Protein AF-0000000086145006 (afdb_homodimer)

Radius of gyration: 47.66 Å; Cα contacts (8 Å, |Δi|>4): 672; chains: 2; bounding box: 111×157×127 Å

Nearest PDB structures (foldseek):
  7kra-assembly1_E  TM=3.317E-01  e=8.487E+00  Saccharomyces cerevisiae
  6nu3-assembly1_AL  TM=3.508E-01  e=9.138E+00  Homo sapiens

Sequence (524 aa):
MASNEYDEEKPFLTTVENETSPAIRTIQKKSSWTRVHSVPFVLHAAFLAINVGLLVFNLSANHIDPTKEVSKQPNKIEEIYSPARDFIEHEIRIPSVAPKGPFVGLPRHELDEAWSDLLKPSMLDMPRGEMKKMNKSSVAVKGTGGYVGYYAVFHQLHCLKRLYQWTYKESYPDVIADGRLTAEHYDHCIEVIRSALMCQPDLTVNTLHFDSQARSGLKGFSHHERKCIKWEPFKEWVDQIAIPEPVQDYVLREEEEGSFGPMASNEYDEEKPFLTTVENETSPAIRTIQKKSSWTRVHSVPFVLHAAFLAINVGLLVFNLSANHIDPTKEVSKQPNKIEEIYSPARDFIEHEIRIPSVAPKGPFVGLPRHELDEAWSDLLKPSMLDMPRGEMKKMNKSSVAVKGTGGYVGYYAVFHQLHCLKRLYQWTYKESYPDVIADGRLTAEHYDHCIEVIRSALMCQPDLTVNTLHFDSQARSGLKGFSHHERKCIKWEPFKEWVDQIAIPEPVQDYVLREEEEGSFGP

Organism: NCBI:txid717836

InterPro domains:
  IPR021765 Mycotoxin biosynthesis protein UstYa-like [PF11807] (29-239)
  IPR021765 Mycotoxin biosynthesis protein UstYa-like [PTHR33365] (16-242)

Solvent-accessible surface area (backbone atoms only — not comparable to full-atom values): 30468 Å² total; per-residue (Å²): 130,87,78,82,89,85,87,88,83,90,90,90,81,88,74,89,76,76,84,71,79,78,81,79,73,78,76,76,75,74,77,72,60,68,62,64,62,40,50,61,49,50,52,48,50,50,51,49,49,50,49,50,49,51,46,48,49,48,47,59,69,52,51,67,60,77,78,58,58,75,62,73,62,58,73,78,71,76,82,74,85,40,82,59,68,80,64,50,45,63,42,80,44,59,69,77,46,58,60,67,59,58,83,46,76,76,92,44,69,66,33,54,49,45,51,49,61,74,48,50,47,52,34,25,58,34,49,49,68,59,31,52,73,64,71,39,56,12,33,17,33,59,94,70,71,18,20,38,28,25,42,43,35,44,53,41,51,48,27,52,52,47,52,53,43,61,69,46,38,86,80,37,58,67,48,42,74,70,62,72,60,40,72,62,53,48,25,22,28,54,31,40,46,53,47,50,46,54,29,63,51,48,62,48,71,26,28,34,38,83,29,86,86,34,92,78,36,53,37,80,42,69,81,47,73,40,76,20,45,44,51,65,66,40,50,54,56,46,51,72,38,35,44,64,84,62,56,72,80,48,38,47,49,86,88,42,87,73,17,62,34,105,139,82,88,82,88,85,73,87,69,80,87,87,77,87,70,84,68,80,77,76,78,76,78,79,74,77,75,76,74,74,77,70,56,67,59,66,63,40,48,61,50,50,51,49,50,49,51,49,48,50,50,51,48,52,46,49,48,48,46,59,70,52,52,66,59,77,77,58,60,76,61,72,62,57,74,78,71,76,80,74,86,40,82,59,69,80,62,49,44,64,40,78,44,60,72,77,46,57,61,67,60,57,82,46,76,76,91,45,70,68,34,54,49,46,52,48,60,74,46,50,45,52,34,26,58,34,50,48,68,58,32,52,74,63,69,40,53,12,34,16,33,60,94,71,70,17,20,36,26,24,42,43,35,44,53,43,50,49,28,52,52,48,51,55,45,59,69,46,37,86,80,37,57,68,47,42,74,69,62,73,62,41,72,61,51,47,25,21,28,54,31,40,45,52,47,49,45,54,30,62,52,46,64,49,72,26,28,33,36,84,29,86,87,35,94,78,37,52,38,80,42,70,80,46,73,41,77,20,46,43,52,65,65,43,50,54,54,47,51,73,38,36,44,65,83,63,57,72,80,49,36,46,50,86,88,42,87,72,17,64,36,104

Structure (mmCIF, N/CA/C/O backbone):
data_AF-0000000086145006-model_v1
#
loop_
_entity.id
_entity.type
_entity.pdbx_description
1 polymer 'Uncharacterized protein'
#
loop_
_atom_site.group_PDB
_atom_site.id
_atom_site.type_symbol
_atom_site.label_atom_id
_atom_site.label_alt_id
_atom_site.label_comp_id
_atom_site.label_asym_id
_atom_site.label_entity_id
_atom_site.label_seq_id
_atom_site.pdbx_PDB_ins_code
_atom_site.Cartn_x
_atom_site.Cartn_y
_atom_site.Cartn_z
_atom_site.occupancy
_atom_site.B_iso_or_equiv
_atom_site.auth_seq_id
_atom_site.auth_comp_id
_atom_site.auth_asym_id
_atom_site.auth_atom_id
_atom_site.pdbx_PDB_model_num
ATOM 1 N N . MET A 1 1 ? 64.5 84.812 103 1 18.83 1 MET A N 1
ATOM 2 C CA . MET A 1 1 ? 63.875 85.875 103.75 1 18.83 1 MET A CA 1
ATOM 3 C C . MET A 1 1 ? 62.75 86.5 102.938 1 18.83 1 MET A C 1
ATOM 5 O O . MET A 1 1 ? 61.875 87.188 103.5 1 18.83 1 MET A O 1
ATOM 9 N N . ALA A 1 2 ? 63.094 86.938 101.75 1 18.11 2 ALA A N 1
ATOM 10 C CA . ALA A 1 2 ? 62.469 88.188 101.438 1 18.11 2 ALA A CA 1
ATOM 11 C C . ALA A 1 2 ? 60.969 88.125 101.438 1 18.11 2 ALA A C 1
ATOM 13 O O . ALA A 1 2 ? 60.375 87.062 101.188 1 18.11 2 ALA A O 1
ATOM 14 N N . SER A 1 3 ? 60.562 89.25 101.312 1 17.36 3 SER A N 1
ATOM 15 C CA . SER A 1 3 ? 59.562 90.125 101.875 1 17.36 3 SER A CA 1
ATOM 16 C C . SER A 1 3 ? 58.219 89.938 101.188 1 17.36 3 SER A C 1
ATOM 18 O O . SER A 1 3 ? 57.219 89.688 101.812 1 17.36 3 SER A O 1
ATOM 20 N N . ASN A 1 4 ? 57.969 90.938 100.312 1 16.23 4 ASN A N 1
ATOM 21 C CA . ASN A 1 4 ? 57.031 92 100.562 1 16.23 4 ASN A CA 1
ATOM 22 C C . ASN A 1 4 ? 55.625 91.625 100.062 1 16.23 4 ASN A C 1
ATOM 24 O O . ASN A 1 4 ? 55.438 90.688 99.312 1 16.23 4 ASN A O 1
ATOM 28 N N . GLU A 1 5 ? 55.062 92.562 99.188 1 17.34 5 GLU A N 1
ATOM 29 C CA . GLU A 1 5 ? 54 93.562 99.438 1 17.34 5 GLU A CA 1
ATOM 30 C C . GLU A 1 5 ? 52.625 93 99 1 17.34 5 GLU A C 1
ATOM 32 O O . GLU A 1 5 ? 52.562 92.125 98.125 1 17.34 5 GLU A O 1
ATOM 37 N N . TYR A 1 6 ? 51.625 93.938 98.812 1 19.09 6 TYR A N 1
ATOM 38 C CA . TYR A 1 6 ? 50.375 94.312 99.438 1 19.09 6 TYR A CA 1
ATOM 39 C C . TYR A 1 6 ? 49.188 93.938 98.562 1 19.09 6 TYR A C 1
ATOM 41 O O . TYR A 1 6 ? 48.281 93.188 98.938 1 19.09 6 TYR A O 1
ATOM 49 N N . ASP A 1 7 ? 48.562 95.062 97.875 1 18.38 7 ASP A N 1
ATOM 50 C CA . ASP A 1 7 ? 47.312 95.688 98.25 1 18.38 7 ASP A CA 1
ATOM 51 C C . ASP A 1 7 ? 46.156 95.125 97.438 1 18.38 7 ASP A C 1
ATOM 53 O O . ASP A 1 7 ? 46.375 94.5 96.375 1 18.38 7 ASP A O 1
ATOM 57 N N . GLU A 1 8 ? 45.188 96.062 96.938 1 18.83 8 GLU A N 1
ATOM 58 C CA . GLU A 1 8 ? 43.844 96.438 97.312 1 18.83 8 GLU A CA 1
ATOM 59 C C . GLU A 1 8 ? 42.844 95.938 96.25 1 18.83 8 GLU A C 1
ATOM 61 O O . GLU A 1 8 ? 43.25 95.5 95.125 1 18.83 8 GLU A O 1
ATOM 66 N N . GLU A 1 9 ? 42 96.938 95.562 1 18.09 9 GLU A N 1
ATOM 67 C CA . GLU A 1 9 ? 40.594 97.188 95.812 1 18.09 9 GLU A CA 1
ATOM 68 C C . GLU A 1 9 ? 39.781 96.625 94.625 1 18.09 9 GLU A C 1
ATOM 70 O O . GLU A 1 9 ? 38.812 95.875 94.812 1 18.09 9 GLU A O 1
ATOM 75 N N . LYS A 1 10 ? 39.375 97.625 93.562 1 19.19 10 LYS A N 1
ATOM 76 C CA . LYS A 1 10 ? 38 98.188 93.438 1 19.19 10 LYS A CA 1
ATOM 77 C C . LYS A 1 10 ? 37.156 97.312 92.5 1 19.19 10 LYS A C 1
ATOM 79 O O . LYS A 1 10 ? 37.688 96.562 91.688 1 19.19 10 LYS A O 1
ATOM 84 N N . PRO A 1 11 ? 36 98 91.812 1 21.62 11 PRO A N 1
ATOM 85 C CA . PRO A 1 11 ? 34.531 97.875 91.875 1 21.62 11 PRO A CA 1
ATOM 86 C C . PRO A 1 11 ? 33.969 97.188 90.625 1 21.62 11 PRO A C 1
ATOM 88 O O . PRO A 1 11 ? 33.562 96 90.75 1 21.62 11 PRO A O 1
ATOM 91 N N . PHE A 1 12 ? 33.219 98 89.688 1 20.47 12 PHE A N 1
ATOM 92 C CA . PHE A 1 12 ? 31.781 98.125 89.375 1 20.47 12 PHE A CA 1
ATOM 93 C C . PHE A 1 12 ? 31.422 97.438 88.062 1 20.47 12 PHE A C 1
ATOM 95 O O . PHE A 1 12 ? 32.312 97.125 87.25 1 20.47 12 PHE A O 1
ATOM 102 N N . LEU A 1 13 ? 30.422 98.062 87.188 1 21.31 13 LEU A N 1
ATOM 103 C CA . LEU A 1 13 ? 29.062 97.812 86.75 1 21.31 13 LEU A CA 1
ATOM 104 C C . LEU A 1 13 ? 29.016 97.438 85.312 1 21.31 13 LEU A C 1
ATOM 106 O O . LEU A 1 13 ? 28.266 96.5 84.938 1 21.31 13 LEU A O 1
ATOM 110 N N . THR A 1 14 ? 29.734 98.125 84.312 1 21.14 14 THR A N 1
ATOM 111 C CA . THR A 1 14 ? 28.969 98.688 83.25 1 21.14 14 THR A CA 1
ATOM 112 C C . THR A 1 14 ? 28.484 97.625 82.25 1 21.14 14 THR A C 1
ATOM 114 O O . THR A 1 14 ? 29.234 96.688 81.938 1 21.14 14 THR A O 1
ATOM 117 N N . THR A 1 15 ? 27.141 97.688 81.688 1 23.69 15 THR A N 1
ATOM 118 C CA . THR A 1 15 ? 25.922 97.125 81.188 1 23.69 15 THR A CA 1
ATOM 119 C C . THR A 1 15 ? 26.078 96.812 79.688 1 23.69 15 THR A C 1
ATOM 121 O O . THR A 1 15 ? 25.125 96.375 79.062 1 23.69 15 THR A O 1
ATOM 124 N N . VAL A 1 16 ? 27.203 96.75 79 1 23.53 16 VAL A N 1
ATOM 125 C CA . VAL A 1 16 ? 27.125 97.062 77.562 1 23.53 16 VAL A CA 1
ATOM 126 C C . VAL A 1 16 ? 26.328 95.938 76.875 1 23.53 16 VAL A C 1
ATOM 128 O O . VAL A 1 16 ? 26.75 94.75 76.875 1 23.53 16 VAL A O 1
ATOM 131 N N . GLU A 1 17 ? 24.953 96.125 76.812 1 24.12 17 GLU A N 1
ATOM 132 C CA . GLU A 1 17 ? 23.875 95.312 76.312 1 24.12 17 GLU A CA 1
ATOM 133 C C . GLU A 1 17 ? 24.141 94.938 74.875 1 24.12 17 GLU A C 1
ATOM 135 O O . GLU A 1 17 ? 24.734 95.688 74.125 1 24.12 17 GLU A O 1
ATOM 140 N N . ASN A 1 18 ? 23.953 93.562 74.438 1 24.98 18 ASN A N 1
ATOM 141 C CA . ASN A 1 18 ? 24.203 92.5 73.438 1 24.98 18 ASN A CA 1
ATOM 142 C C . ASN A 1 18 ? 23.312 92.688 72.25 1 24.98 18 ASN A C 1
ATOM 144 O O . ASN A 1 18 ? 23.156 91.75 71.438 1 24.98 18 ASN A O 1
ATOM 148 N N . GLU A 1 19 ? 22.859 94 71.875 1 25.94 19 GLU A N 1
ATOM 149 C CA . GLU A 1 19 ? 21.672 93.938 71.062 1 25.94 19 GLU A CA 1
ATOM 150 C C . GLU A 1 19 ? 21.953 93.312 69.688 1 25.94 19 GLU A C 1
ATOM 152 O O . GLU A 1 19 ? 22.531 93.938 68.812 1 25.94 19 GLU A O 1
ATOM 157 N N . THR A 1 20 ? 22.578 92.125 69.562 1 27.31 20 THR A N 1
ATOM 158 C CA . THR A 1 20 ? 22.984 91.625 68.25 1 27.31 20 THR A CA 1
ATOM 159 C C . THR A 1 20 ? 21.766 91.375 67.375 1 27.31 20 THR A C 1
ATOM 161 O O . THR A 1 20 ? 20.844 90.625 67.75 1 27.31 20 THR A O 1
ATOM 164 N N . SER A 1 21 ? 21.328 92.312 66.562 1 29.02 21 SER A N 1
ATOM 165 C CA . SER A 1 21 ? 20.188 92.438 65.625 1 29.02 21 SER A CA 1
ATOM 166 C C . SER A 1 21 ? 20.156 91.188 64.688 1 29.02 21 SER A C 1
ATOM 168 O O . SER A 1 21 ? 21.156 90.875 64.062 1 29.02 21 SER A O 1
ATOM 170 N N . PRO A 1 22 ? 19.25 90.188 64.938 1 31.58 22 PRO A N 1
ATOM 171 C CA . PRO A 1 22 ? 19.094 88.875 64.25 1 31.58 22 PRO A CA 1
ATOM 172 C C . PRO A 1 22 ? 18.703 89.062 62.75 1 31.58 22 PRO A C 1
ATOM 174 O O . PRO A 1 22 ? 17.766 89.75 62.438 1 31.58 22 PRO A O 1
ATOM 177 N N . ALA A 1 23 ? 19.672 89.188 61.844 1 31.17 23 ALA A N 1
ATOM 178 C CA . ALA A 1 23 ? 19.422 89.375 60.406 1 31.17 23 ALA A CA 1
ATOM 179 C C . ALA A 1 23 ? 18.484 88.25 59.906 1 31.17 23 ALA A C 1
ATOM 181 O O . ALA A 1 23 ? 18.719 87.062 60.125 1 31.17 23 ALA A O 1
ATOM 182 N N . ILE A 1 24 ? 17.172 88.562 59.781 1 30.19 24 ILE A N 1
ATOM 183 C CA . ILE A 1 24 ? 16.031 87.75 59.281 1 30.19 24 ILE A CA 1
ATOM 184 C C . ILE A 1 24 ? 16.328 87.312 57.875 1 30.19 24 ILE A C 1
ATOM 186 O O . ILE A 1 24 ? 16.453 88.125 56.938 1 30.19 24 ILE A O 1
ATOM 190 N N . ARG A 1 25 ? 17.328 86.438 57.594 1 28.55 25 ARG A N 1
ATOM 191 C CA . ARG A 1 25 ? 17.578 85.938 56.25 1 28.55 25 ARG A CA 1
ATOM 192 C C . ARG A 1 25 ? 16.328 85.312 55.656 1 28.55 25 ARG A C 1
ATOM 194 O O . ARG A 1 25 ? 15.68 84.5 56.281 1 28.55 25 ARG A O 1
ATOM 201 N N . THR A 1 26 ? 15.555 86.062 54.906 1 29.48 26 THR A N 1
ATOM 202 C CA . THR A 1 26 ? 14.359 85.688 54.156 1 29.48 26 THR A CA 1
ATOM 203 C C . THR A 1 26 ? 14.625 84.438 53.312 1 29.48 26 THR A C 1
ATOM 205 O O . THR A 1 26 ? 15.57 84.438 52.5 1 29.48 26 THR A O 1
ATOM 208 N N . ILE A 1 27 ? 14.469 83.25 53.844 1 31.58 27 ILE A N 1
ATOM 209 C CA . ILE A 1 27 ? 14.547 81.938 53.188 1 31.58 27 ILE A CA 1
ATOM 210 C C . ILE A 1 27 ? 13.547 81.875 52.031 1 31.58 27 ILE A C 1
ATOM 212 O O . ILE A 1 27 ? 12.336 82 52.25 1 31.58 27 ILE A O 1
ATOM 216 N N . GLN A 1 28 ? 13.867 82.5 50.875 1 32.53 28 GLN A N 1
ATOM 217 C CA . GLN A 1 28 ? 13.008 82.375 49.688 1 32.53 28 GLN A CA 1
ATOM 218 C C . GLN A 1 28 ? 12.758 80.938 49.375 1 32.53 28 GLN A C 1
ATOM 220 O O . GLN A 1 28 ? 13.703 80.125 49.281 1 32.53 28 GLN A O 1
ATOM 225 N N . LYS A 1 29 ? 11.641 80.375 49.812 1 35.72 29 LYS A N 1
ATOM 226 C CA . LYS A 1 29 ? 11.086 79.062 49.531 1 35.72 29 LYS A CA 1
ATOM 227 C C . LYS A 1 29 ? 10.992 78.812 48.031 1 35.72 29 LYS A C 1
ATOM 229 O O . LYS A 1 29 ? 10.273 79.5 47.312 1 35.72 29 LYS A O 1
ATOM 234 N N . LYS A 1 30 ? 12.094 78.438 47.438 1 40.53 30 LYS A N 1
ATOM 235 C CA . LYS A 1 30 ? 11.984 78 46.062 1 40.53 30 LYS A CA 1
ATOM 236 C C . LYS A 1 30 ? 10.93 76.875 45.938 1 40.53 30 LYS A C 1
ATOM 238 O O . LYS A 1 30 ? 10.938 75.938 46.719 1 40.53 30 LYS A O 1
ATOM 243 N N . SER A 1 31 ? 9.703 77.25 45.469 1 37.09 31 SER A N 1
ATOM 244 C CA . SER A 1 31 ? 8.547 76.375 45.156 1 37.09 31 SER A CA 1
ATOM 245 C C . SER A 1 31 ? 8.945 75.125 44.375 1 37.09 31 SER A C 1
ATOM 247 O O . SER A 1 31 ? 9.664 75.25 43.375 1 37.09 31 SER A O 1
ATOM 249 N N . SER A 1 32 ? 9.188 74.062 45.062 1 39.59 32 SER A N 1
ATOM 250 C CA . SER A 1 32 ? 9.477 72.688 44.625 1 39.59 32 SER A CA 1
ATOM 251 C C . SER A 1 32 ? 8.445 72.188 43.594 1 39.59 32 SER A C 1
ATOM 253 O O . SER A 1 32 ? 7.57 71.438 43.938 1 39.59 32 SER A O 1
ATOM 255 N N . TRP A 1 33 ? 7.82 73.125 42.875 1 41.03 33 TRP A N 1
ATOM 256 C CA . TRP A 1 33 ? 6.809 72.688 41.938 1 41.03 33 TRP A CA 1
ATOM 257 C C . TRP A 1 33 ? 7.395 71.688 40.969 1 41.03 33 TRP A C 1
ATOM 259 O O . TRP A 1 33 ? 6.668 70.812 40.406 1 41.03 33 TRP A O 1
ATOM 269 N N . THR A 1 34 ? 8.695 71.75 40.75 1 46.62 34 THR A N 1
ATOM 270 C CA . THR A 1 34 ? 9.195 70.938 39.656 1 46.62 34 THR A CA 1
ATOM 271 C C . THR A 1 34 ? 9.07 69.438 39.969 1 46.62 34 THR A C 1
ATOM 273 O O . THR A 1 34 ? 9.188 68.625 39.062 1 46.62 34 THR A O 1
ATOM 276 N N . ARG A 1 35 ? 9.016 69.125 41.281 1 48.56 35 ARG A N 1
ATOM 277 C CA . ARG A 1 35 ? 9.117 67.688 41.594 1 48.56 35 ARG A CA 1
ATOM 278 C C . ARG A 1 35 ? 7.832 67 41.219 1 48.56 35 ARG A C 1
ATOM 280 O O . ARG A 1 35 ? 7.867 65.812 40.844 1 48.56 35 ARG A O 1
ATOM 287 N N . VAL A 1 36 ? 6.719 67.688 41.469 1 52 36 VAL A N 1
ATOM 288 C CA . VAL A 1 36 ? 5.473 66.875 41.375 1 52 36 VAL A CA 1
ATOM 289 C C . VAL A 1 36 ? 5.133 66.688 39.906 1 52 36 VAL A C 1
ATOM 291 O O . VAL A 1 36 ? 4.551 65.625 39.562 1 52 36 VAL A O 1
ATOM 294 N N . HIS A 1 37 ? 5.582 67.688 39.094 1 55.88 37 HIS A N 1
ATOM 295 C CA . HIS A 1 37 ? 5.188 67.5 37.719 1 55.88 37 HIS A CA 1
ATOM 296 C C . HIS A 1 37 ? 6.098 66.5 37 1 55.88 37 HIS A C 1
ATOM 298 O O . HIS A 1 37 ? 5.828 66.062 35.875 1 55.88 37 HIS A O 1
ATOM 304 N N . SER A 1 38 ? 7.156 66.125 37.75 1 61.78 38 SER A N 1
ATOM 305 C CA . SER A 1 38 ? 8.117 65.25 37.094 1 61.78 38 SER A CA 1
ATOM 306 C C . SER A 1 38 ? 7.672 63.812 37.188 1 61.78 38 SER A C 1
ATOM 308 O O . SER A 1 38 ? 8.008 63 36.312 1 61.78 38 SER A O 1
ATOM 310 N N . VAL A 1 39 ? 6.812 63.594 38.188 1 65.25 39 VAL A N 1
ATOM 311 C CA . VAL A 1 39 ? 6.43 62.188 38.406 1 65.25 39 VAL A CA 1
ATOM 312 C C . VAL A 1 39 ? 5.527 61.719 37.25 1 65.25 39 VAL A C 1
ATOM 314 O O . VAL A 1 39 ? 5.746 60.656 36.688 1 65.25 39 VAL A O 1
ATOM 317 N N . PRO A 1 40 ? 4.574 62.594 36.938 1 70.94 40 PRO A N 1
ATOM 318 C CA . PRO A 1 40 ? 3.771 62.125 35.812 1 70.94 40 PRO A CA 1
ATOM 319 C C . PRO A 1 40 ? 4.574 62.062 34.531 1 70.94 40 PRO A C 1
ATOM 321 O O . PRO A 1 40 ? 4.32 61.156 33.688 1 70.94 40 PRO A O 1
ATOM 324 N N . PHE A 1 41 ? 5.57 62.875 34.438 1 69.94 41 PHE A N 1
ATOM 325 C CA . PHE A 1 41 ? 6.414 62.844 33.25 1 69.94 41 PHE A CA 1
ATOM 326 C C . PHE A 1 41 ? 7.309 61.625 33.25 1 69.94 41 PHE A C 1
ATOM 328 O O . PHE A 1 41 ? 7.512 61 32.188 1 69.94 41 PHE A O 1
ATOM 335 N N . VAL A 1 42 ? 7.785 61.312 34.406 1 72.69 42 VAL A N 1
ATOM 336 C CA . VAL A 1 42 ? 8.633 60.125 34.5 1 72.69 42 VAL A CA 1
ATOM 337 C C . VAL A 1 42 ? 7.797 58.875 34.281 1 72.69 42 VAL A C 1
ATOM 339 O O . VAL A 1 42 ? 8.242 57.938 33.594 1 72.69 42 VAL A O 1
ATOM 342 N N . LEU A 1 43 ? 6.594 58.906 34.75 1 72.56 43 LEU A N 1
ATOM 343 C CA . LEU A 1 43 ? 5.707 57.75 34.562 1 72.56 43 LEU A CA 1
ATOM 344 C C . LEU A 1 43 ? 5.301 57.625 33.094 1 72.56 43 LEU A C 1
ATOM 346 O O . LEU A 1 43 ? 5.258 56.5 32.562 1 72.56 43 LEU A O 1
ATOM 350 N N . HIS A 1 44 ? 5.125 58.719 32.375 1 72.38 44 HIS A N 1
ATOM 351 C CA . HIS A 1 44 ? 4.816 58.719 30.969 1 72.38 44 HIS A CA 1
ATOM 352 C C . HIS A 1 44 ? 6.012 58.25 30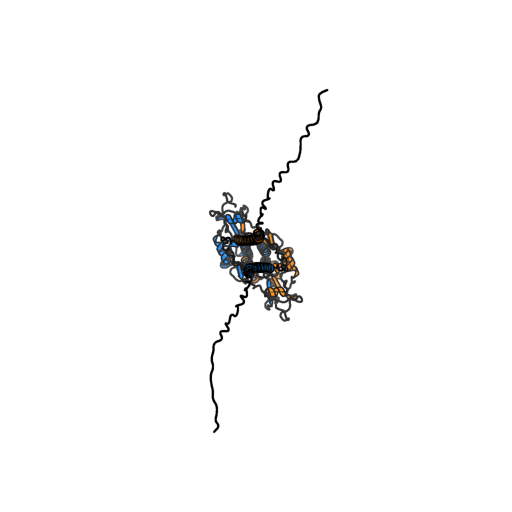.141 1 72.38 44 HIS A C 1
ATOM 354 O O . HIS A 1 44 ? 5.852 57.469 29.188 1 72.38 44 HIS A O 1
ATOM 360 N N . ALA A 1 45 ? 7.125 58.719 30.578 1 73.62 45 ALA A N 1
ATOM 361 C CA . ALA A 1 45 ? 8.344 58.312 29.891 1 73.62 45 ALA A CA 1
ATOM 362 C C . ALA A 1 45 ? 8.594 56.812 30.094 1 73.62 45 ALA A C 1
ATOM 364 O O . ALA A 1 45 ? 8.984 56.125 29.156 1 73.62 45 ALA A O 1
ATOM 365 N N . ALA A 1 46 ? 8.289 56.375 31.266 1 76.56 46 ALA A N 1
ATOM 366 C CA . ALA A 1 46 ? 8.422 54.938 31.547 1 76.56 46 ALA A CA 1
ATOM 367 C C . ALA A 1 46 ? 7.414 54.125 30.75 1 76.56 46 ALA A C 1
ATOM 369 O O . ALA A 1 46 ? 7.75 53.094 30.203 1 76.56 46 ALA A O 1
ATOM 370 N N . PHE A 1 47 ? 6.223 54.656 30.656 1 73.31 47 PHE A N 1
ATOM 371 C CA . PHE A 1 47 ? 5.18 53.969 29.906 1 73.31 47 PHE A CA 1
ATOM 372 C C . PHE A 1 47 ? 5.512 53.969 28.406 1 73.31 47 PHE A C 1
ATOM 374 O O . PHE A 1 47 ? 5.285 52.969 27.734 1 73.31 47 PHE A O 1
ATOM 381 N N . LEU A 1 48 ? 6.094 55.031 27.922 1 74.56 48 LEU A N 1
ATOM 382 C CA . LEU A 1 48 ? 6.531 55.125 26.531 1 74.56 48 LEU A CA 1
ATOM 383 C C . LEU A 1 48 ? 7.684 54.156 26.266 1 74.56 48 LEU A C 1
ATOM 385 O O . LEU A 1 48 ? 7.711 53.469 25.25 1 74.56 48 LEU A O 1
ATOM 389 N N . ALA A 1 49 ? 8.539 54.125 27.172 1 75.69 49 ALA A N 1
ATOM 390 C CA . ALA A 1 49 ? 9.672 53.188 27.047 1 75.69 49 ALA A CA 1
ATOM 391 C C . ALA A 1 49 ? 9.203 51.75 27.047 1 75.69 49 ALA A C 1
ATOM 393 O O . ALA A 1 49 ? 9.688 50.938 26.25 1 75.69 49 ALA A O 1
ATOM 394 N N . ILE A 1 50 ? 8.289 51.406 27.859 1 75.44 50 ILE A N 1
ATOM 395 C CA . ILE A 1 50 ? 7.73 50.062 27.906 1 75.44 50 ILE A CA 1
ATOM 396 C C . ILE A 1 50 ? 6.988 49.75 26.609 1 75.44 50 ILE A C 1
ATOM 398 O O . ILE A 1 50 ? 7.125 48.656 26.047 1 75.44 50 ILE A O 1
ATOM 402 N N . ASN A 1 51 ? 6.273 50.688 26.094 1 72.5 51 ASN A N 1
ATOM 403 C CA . ASN A 1 51 ? 5.57 50.531 24.828 1 72.5 51 ASN A CA 1
ATOM 404 C C . ASN A 1 51 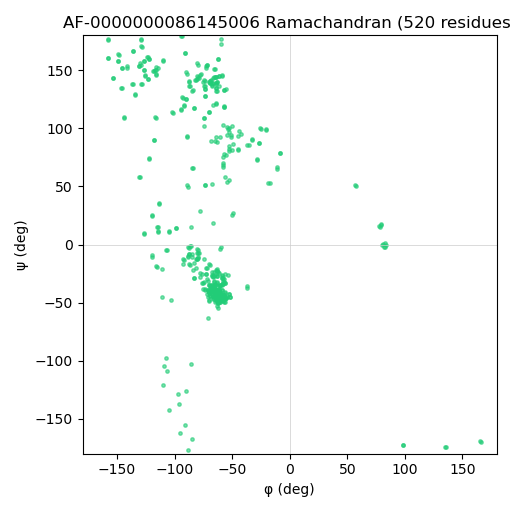? 6.539 50.344 23.672 1 72.5 51 ASN A C 1
ATOM 406 O O . ASN A 1 51 ? 6.316 49.5 22.797 1 72.5 51 ASN A O 1
ATOM 410 N N . VAL A 1 52 ? 7.492 51.156 23.641 1 74.31 52 VAL A N 1
ATOM 411 C CA . VAL A 1 52 ? 8.516 51.031 22.609 1 74.31 52 VAL A CA 1
ATOM 412 C C . VAL A 1 52 ? 9.234 49.688 22.766 1 74.31 52 VAL A C 1
ATOM 414 O O . VAL A 1 52 ? 9.5 49 21.781 1 74.31 52 VAL A O 1
ATOM 417 N N . GLY A 1 53 ? 9.586 49.375 23.969 1 71.81 53 GLY A N 1
ATOM 418 C CA . GLY A 1 53 ? 10.18 48.062 24.234 1 71.81 53 GLY A CA 1
ATOM 419 C C . GLY A 1 53 ? 9.305 46.906 23.766 1 71.81 53 GLY A C 1
ATOM 420 O O . GLY A 1 53 ? 9.797 45.969 23.156 1 71.81 53 GLY A O 1
ATOM 421 N N . LEU A 1 54 ? 8.078 46.969 24.062 1 71.94 54 LEU A N 1
ATOM 422 C CA . LEU A 1 54 ? 7.125 45.938 23.641 1 71.94 54 LEU A CA 1
ATOM 423 C C . LEU A 1 54 ? 6.992 45.906 22.125 1 71.94 54 LEU A C 1
ATOM 425 O O . LEU A 1 54 ? 6.867 44.844 21.531 1 71.94 54 LEU A O 1
ATOM 429 N N . LEU A 1 55 ? 7.008 47.031 21.5 1 67.69 55 LEU A N 1
ATOM 430 C CA . LEU A 1 55 ? 6.996 47.125 20.047 1 67.69 55 LEU A CA 1
ATOM 431 C C . LEU A 1 55 ? 8.258 46.5 19.453 1 67.69 55 LEU A C 1
ATOM 433 O O . LEU A 1 55 ? 8.188 45.719 18.5 1 67.69 55 LEU A O 1
ATOM 437 N N . VAL A 1 56 ? 9.359 46.906 19.891 1 65.06 56 VAL A N 1
ATOM 438 C CA . VAL A 1 56 ? 10.617 46.344 19.422 1 65.06 56 VAL A CA 1
ATOM 439 C C . VAL A 1 56 ? 10.625 44.844 19.688 1 65.06 56 VAL A C 1
ATOM 441 O O . VAL A 1 56 ? 11.062 44.062 18.844 1 65.06 56 VAL A O 1
ATOM 444 N N . PHE A 1 57 ? 10.227 44.438 20.812 1 62.22 57 PHE A N 1
ATOM 445 C CA . PHE A 1 57 ? 10.094 43 21.125 1 62.22 57 PHE A CA 1
ATOM 446 C C . PHE A 1 57 ? 9.18 42.312 20.125 1 62.22 57 PHE A C 1
ATOM 448 O O . PHE A 1 57 ? 9.484 41.219 19.641 1 62.22 57 PHE A O 1
ATOM 455 N N . ASN A 1 58 ? 8.086 42.938 19.875 1 60.53 58 ASN A N 1
ATOM 456 C CA . ASN A 1 58 ? 7.168 42.375 18.875 1 60.53 58 ASN A CA 1
ATOM 457 C C . ASN A 1 58 ? 7.793 42.375 17.484 1 60.53 58 ASN A C 1
ATOM 459 O O . ASN A 1 58 ? 7.625 41.406 16.734 1 60.53 58 ASN A O 1
ATOM 463 N N . LEU A 1 59 ? 8.297 43.438 17.125 1 57.41 59 LEU A N 1
ATOM 464 C CA . LEU A 1 59 ? 8.969 43.5 15.836 1 57.41 59 LEU A CA 1
ATOM 465 C C . LEU A 1 59 ? 10.148 42.531 15.781 1 57.41 59 LEU A C 1
ATOM 467 O O . LEU A 1 59 ? 10.398 41.906 14.742 1 57.41 59 LEU A O 1
ATOM 471 N N . SER A 1 60 ? 10.953 42.594 16.781 1 53.56 60 SER A N 1
ATOM 472 C CA . SER A 1 60 ? 12.062 41.625 16.828 1 53.56 60 SER A CA 1
ATOM 473 C C . SER A 1 60 ? 11.562 40.188 16.875 1 53.56 60 SER A C 1
ATOM 475 O O . SER A 1 60 ? 12.195 39.281 16.312 1 53.56 60 SER A O 1
ATOM 477 N N . ALA A 1 61 ? 10.531 40 17.641 1 50.31 61 ALA A N 1
ATOM 478 C CA . ALA A 1 61 ? 9.891 38.688 17.625 1 50.31 61 ALA A CA 1
ATOM 479 C C . ALA A 1 61 ? 9.266 38.375 16.266 1 50.31 61 ALA A C 1
ATOM 481 O O . ALA A 1 61 ? 9.211 37.219 15.852 1 50.31 61 ALA A O 1
ATOM 482 N N . ASN A 1 62 ? 8.781 39.5 15.672 1 43.81 62 ASN A N 1
ATOM 483 C CA . ASN A 1 62 ? 8.312 39.344 14.305 1 43.81 62 ASN A CA 1
ATOM 484 C C . ASN A 1 62 ? 9.453 39.469 13.297 1 43.81 62 ASN A C 1
ATOM 486 O O . ASN A 1 62 ? 9.227 39.719 12.117 1 43.81 62 ASN A O 1
ATOM 490 N N . HIS A 1 63 ? 10.664 39.844 13.688 1 39.59 63 HIS A N 1
ATOM 491 C CA . HIS A 1 63 ? 11.711 39.688 12.68 1 39.59 63 HIS A CA 1
ATOM 492 C C . HIS A 1 63 ? 11.492 38.438 11.852 1 39.59 63 HIS A C 1
ATOM 494 O O . HIS A 1 63 ? 11.547 37.312 12.383 1 39.59 63 HIS A O 1
ATOM 500 N N . ILE A 1 64 ? 10.688 38.656 10.852 1 37.03 64 ILE A N 1
ATOM 501 C CA . ILE A 1 64 ? 10.539 37.719 9.734 1 37.03 64 ILE A CA 1
ATOM 502 C C . ILE A 1 64 ? 11.914 37.25 9.281 1 37.03 64 ILE A C 1
ATOM 504 O O . ILE A 1 64 ? 12.781 38.031 8.945 1 37.03 64 ILE A O 1
ATOM 508 N N . ASP A 1 65 ? 12.531 36.312 9.898 1 35.88 65 ASP A N 1
ATOM 509 C CA . ASP A 1 65 ? 13.68 35.656 9.273 1 35.88 65 ASP A CA 1
ATOM 510 C C . ASP A 1 65 ? 13.586 35.719 7.754 1 35.88 65 ASP A C 1
ATOM 512 O O . ASP A 1 65 ? 12.633 35.188 7.168 1 35.88 65 ASP A O 1
ATOM 516 N N . PRO A 1 66 ? 14.07 36.75 7.129 1 38.53 66 PRO A N 1
ATOM 517 C CA . PRO A 1 66 ? 14.102 36.75 5.664 1 38.53 66 PRO A CA 1
ATOM 518 C C . PRO A 1 66 ? 14.414 35.375 5.094 1 38.53 66 PRO A C 1
ATOM 520 O O . PRO A 1 66 ? 14.344 35.156 3.877 1 38.53 66 PRO A O 1
ATOM 523 N N . THR A 1 67 ? 15.219 34.719 5.758 1 35.38 67 THR A N 1
ATOM 524 C CA . THR A 1 67 ? 15.469 33.344 5.27 1 35.38 67 THR A CA 1
ATOM 525 C C . THR A 1 67 ? 14.18 32.531 5.258 1 35.38 67 THR A C 1
ATOM 527 O O . THR A 1 67 ? 14.219 31.312 5.238 1 35.38 67 THR A O 1
ATOM 530 N N . LYS A 1 68 ? 13.125 33.156 5.715 1 35.47 68 LYS A N 1
ATOM 531 C CA . LYS A 1 68 ? 11.945 32.375 5.367 1 35.47 68 LYS A CA 1
ATOM 532 C C . LYS A 1 68 ? 11.891 32.094 3.869 1 35.47 68 LYS A C 1
ATOM 534 O O . LYS A 1 68 ? 11.484 32.969 3.09 1 35.47 68 LYS A O 1
ATOM 539 N N . GLU A 1 69 ? 12.953 31.516 3.242 1 35.5 69 GLU A N 1
ATOM 540 C CA . GLU A 1 69 ? 12.703 30.828 1.979 1 35.5 69 GLU A CA 1
ATOM 541 C C . GLU A 1 69 ? 11.234 30.453 1.83 1 35.5 69 GLU A C 1
ATOM 543 O O . GLU A 1 69 ? 10.609 29.984 2.785 1 35.5 69 GLU A O 1
ATOM 548 N N . VAL A 1 70 ? 10.438 31.234 1.073 1 36.84 70 VAL A N 1
ATOM 549 C CA . VAL A 1 70 ? 9.227 30.625 0.524 1 36.84 70 VAL A CA 1
ATOM 550 C C . VAL A 1 70 ? 9.336 29.109 0.574 1 36.84 70 VAL A C 1
ATOM 552 O O . VAL A 1 70 ? 10.055 28.5 -0.227 1 36.84 70 VAL A O 1
ATOM 555 N N . SER A 1 71 ? 9.617 28.547 1.625 1 35.03 71 SER A N 1
ATOM 556 C CA . SER A 1 71 ? 9.297 27.125 1.543 1 35.03 71 SER A CA 1
ATOM 557 C C . SER A 1 71 ? 8.148 26.875 0.575 1 35.03 71 SER A C 1
ATOM 559 O O . SER A 1 71 ? 7.07 27.469 0.712 1 35.03 71 SER A O 1
ATOM 561 N N . LYS A 1 72 ? 8.344 26.984 -0.727 1 38.91 72 LYS A N 1
ATOM 562 C CA . LYS A 1 72 ? 7.352 26.359 -1.595 1 38.91 72 LYS A CA 1
ATOM 563 C C . LYS A 1 72 ? 6.418 25.469 -0.797 1 38.91 72 LYS A C 1
ATOM 565 O O . LYS A 1 72 ? 6.816 24.391 -0.349 1 38.91 72 LYS A O 1
ATOM 570 N N . GLN A 1 73 ? 5.66 26.078 0.028 1 42.47 73 GLN A N 1
ATOM 571 C CA . GLN A 1 73 ? 4.621 25.266 0.654 1 42.47 73 GLN A CA 1
ATOM 572 C C . GLN A 1 73 ? 4.125 24.188 -0.297 1 42.47 73 GLN A C 1
ATOM 574 O O . GLN A 1 73 ? 3.723 24.469 -1.425 1 42.47 73 GLN A O 1
ATOM 579 N N . PRO A 1 74 ? 4.664 23.062 -0.316 1 48.41 74 PRO A N 1
ATOM 580 C CA . PRO A 1 74 ? 3.998 22.062 -1.157 1 48.41 74 PRO A CA 1
ATOM 581 C C . PRO A 1 74 ? 2.51 22.344 -1.349 1 48.41 74 PRO A C 1
ATOM 583 O O . PRO A 1 74 ? 1.871 22.938 -0.467 1 48.41 74 PRO A O 1
ATOM 586 N N . ASN A 1 75 ? 2.029 22.922 -2.463 1 51.09 75 ASN A N 1
ATOM 587 C CA . ASN A 1 75 ? 0.617 23 -2.824 1 51.09 75 ASN A CA 1
ATOM 588 C C . ASN A 1 75 ? -0.252 22.172 -1.886 1 51.09 75 ASN A C 1
ATOM 590 O O . ASN A 1 75 ? -0.161 20.938 -1.874 1 51.09 75 ASN A O 1
ATOM 594 N N . LYS A 1 76 ? -0.542 22.688 -0.686 1 65.25 76 LYS A N 1
ATOM 595 C CA . LYS A 1 76 ? -1.224 22.047 0.438 1 65.25 76 LYS A CA 1
ATOM 596 C C . LYS A 1 76 ? -2.607 21.562 0.031 1 65.25 76 LYS A C 1
ATOM 598 O O . LYS A 1 76 ? -3.555 22.344 -0.056 1 65.25 76 LYS A O 1
ATOM 603 N N . ILE A 1 77 ? -2.719 20.594 -0.792 1 77.81 77 ILE A N 1
ATOM 604 C CA . ILE A 1 77 ? -4.004 19.953 -1.053 1 77.81 77 ILE A CA 1
ATOM 605 C C . ILE A 1 77 ? -4.59 19.422 0.253 1 77.81 77 ILE A C 1
ATOM 607 O O . ILE A 1 77 ? -3.895 18.75 1.024 1 77.81 77 ILE A O 1
ATOM 611 N N . GLU A 1 78 ? -5.715 19.984 0.528 1 83 78 GLU A N 1
ATOM 612 C CA . GLU A 1 78 ? -6.422 19.562 1.738 1 83 78 GLU A CA 1
ATOM 613 C C . GLU A 1 78 ? -6.73 18.078 1.716 1 83 78 GLU A C 1
ATOM 615 O O . GLU A 1 78 ? -6.949 17.5 0.649 1 83 78 GLU A O 1
ATOM 620 N N . GLU A 1 79 ? -6.684 17.5 2.889 1 86.25 79 GLU A N 1
ATOM 621 C CA . GLU A 1 79 ? -7.02 16.078 3.047 1 86.25 79 GLU A CA 1
ATOM 622 C C . GLU A 1 79 ? -8.508 15.836 2.785 1 86.25 79 GLU A C 1
ATOM 624 O O . GLU A 1 79 ? -9.352 16.641 3.188 1 86.25 79 GLU A O 1
ATOM 629 N N . ILE A 1 80 ? -8.758 14.805 2.07 1 93.12 80 ILE A N 1
ATOM 630 C CA . ILE A 1 80 ? -10.148 14.406 1.829 1 93.12 80 ILE A CA 1
ATOM 631 C C . ILE A 1 80 ? -10.734 13.781 3.096 1 93.12 80 ILE A C 1
ATOM 633 O O . ILE A 1 80 ? -10.078 12.977 3.756 1 93.12 80 ILE A O 1
ATOM 637 N N . TYR A 1 81 ? -11.93 14.18 3.377 1 95.19 81 TYR A N 1
ATOM 638 C CA . TYR A 1 81 ? -12.578 13.734 4.605 1 95.19 81 TYR A CA 1
ATOM 639 C C . TYR A 1 81 ? -12.805 12.227 4.586 1 95.19 81 TYR A C 1
ATOM 641 O O . TYR A 1 81 ? -13.164 11.656 3.555 1 95.19 81 TYR A O 1
ATOM 649 N N . SER A 1 82 ? -12.578 11.609 5.652 1 96.62 82 SER A N 1
ATOM 650 C CA . SER A 1 82 ? -12.906 10.219 5.961 1 96.62 82 SER A CA 1
ATOM 651 C C . SER A 1 82 ? -13.258 10.047 7.434 1 96.62 82 SER A C 1
ATOM 653 O O . SER A 1 82 ? -12.547 10.539 8.312 1 96.62 82 SER A O 1
ATOM 655 N N . PRO A 1 83 ? -14.344 9.297 7.695 1 96.75 83 PRO A N 1
ATOM 656 C CA . PRO A 1 83 ? -14.727 9.109 9.094 1 96.75 83 PRO A CA 1
ATOM 657 C C . PRO A 1 83 ? -13.609 8.492 9.938 1 96.75 83 PRO A C 1
ATOM 659 O O . PRO A 1 83 ? -13.484 8.797 11.125 1 96.75 83 PRO A O 1
ATOM 662 N N . ALA A 1 84 ? -12.805 7.73 9.383 1 96 84 ALA A N 1
ATOM 663 C CA . ALA A 1 84 ? -11.758 7.008 10.102 1 96 84 ALA A CA 1
ATOM 664 C C . ALA A 1 84 ? -10.711 7.969 10.656 1 96 84 ALA A C 1
ATOM 666 O O . ALA A 1 84 ? -10.023 7.648 11.633 1 96 84 ALA A O 1
ATOM 667 N N . ARG A 1 85 ? -10.523 9.109 10.07 1 92.44 85 ARG A N 1
ATOM 668 C CA . ARG A 1 85 ? -9.461 10.039 10.461 1 92.44 85 ARG A CA 1
ATOM 669 C C . ARG A 1 85 ? -9.672 10.539 11.883 1 92.44 85 ARG A C 1
ATOM 671 O O . ARG A 1 85 ? -8.719 10.945 12.555 1 92.44 85 ARG A O 1
ATOM 678 N N . ASP A 1 86 ? -10.938 10.445 12.336 1 88.25 86 ASP A N 1
ATOM 679 C CA . ASP A 1 86 ? -11.25 10.867 13.695 1 88.25 86 ASP A CA 1
ATOM 680 C C . ASP A 1 86 ? -10.867 9.797 14.711 1 88.25 86 ASP A C 1
ATOM 682 O O . ASP A 1 86 ? -10.789 10.062 15.906 1 88.25 86 ASP A O 1
ATOM 686 N N . PHE A 1 87 ? -10.562 8.617 14.211 1 88.88 87 PHE A N 1
ATOM 687 C CA . PHE A 1 87 ? -10.406 7.504 15.141 1 88.88 87 PHE A CA 1
ATOM 688 C C . PHE A 1 87 ? -9 6.926 15.055 1 88.88 87 PHE A C 1
ATOM 690 O O . PHE A 1 87 ? -8.586 6.164 15.938 1 88.88 87 PHE A O 1
ATOM 697 N N . ILE A 1 88 ? -8.289 7.352 14.07 1 93.81 88 ILE A N 1
ATOM 698 C CA . ILE A 1 88 ? -6.988 6.715 13.898 1 93.81 88 ILE A CA 1
ATOM 699 C C . ILE A 1 88 ? -5.945 7.438 14.75 1 93.81 88 ILE A C 1
ATOM 701 O O . ILE A 1 88 ? -6.02 8.656 14.93 1 93.81 88 ILE A O 1
ATOM 705 N N . GLU A 1 89 ? -5.082 6.605 15.32 1 94.5 89 GLU A N 1
ATOM 706 C CA . GLU A 1 89 ? -3.861 7.047 15.992 1 94.5 89 GLU A CA 1
ATOM 707 C C . GLU A 1 89 ? -2.619 6.531 15.273 1 94.5 89 GLU A C 1
ATOM 709 O O . GLU A 1 89 ? -2.688 5.539 14.539 1 94.5 89 GLU A O 1
ATOM 714 N N . HIS A 1 90 ? -1.55 7.328 15.445 1 96 90 HIS A N 1
ATOM 715 C CA . HIS A 1 90 ? -0.312 6.922 14.789 1 96 90 HIS A CA 1
ATOM 716 C C . HIS A 1 90 ? 0.729 6.469 15.805 1 96 90 HIS A C 1
ATOM 718 O O . HIS A 1 90 ? 0.637 6.805 16.984 1 96 90 HIS A O 1
ATOM 724 N N . GLU A 1 91 ? 1.66 5.691 15.305 1 96.12 91 GLU A N 1
ATOM 725 C CA . GLU A 1 91 ? 2.818 5.238 16.062 1 96.12 91 GLU A CA 1
ATOM 726 C C . GLU A 1 91 ? 4.051 5.109 15.172 1 96.12 91 GLU A C 1
ATOM 728 O O . GLU A 1 91 ? 3.932 4.969 13.953 1 96.12 91 GLU A O 1
ATOM 733 N N . ILE A 1 92 ? 5.184 5.281 15.797 1 95.69 92 ILE A N 1
ATOM 734 C CA . ILE A 1 92 ? 6.438 4.949 15.133 1 95.69 92 ILE A CA 1
ATOM 735 C C . ILE A 1 92 ? 6.801 3.49 15.406 1 95.69 92 ILE A C 1
ATOM 737 O O . ILE A 1 92 ? 6.812 3.055 16.562 1 95.69 92 ILE A O 1
ATOM 741 N N . ARG A 1 93 ? 7.008 2.752 14.359 1 94.75 93 ARG A N 1
ATOM 742 C CA . ARG A 1 93 ? 7.383 1.354 14.547 1 94.75 93 ARG A CA 1
ATOM 743 C C . ARG A 1 93 ? 8.281 0.87 13.422 1 94.75 93 ARG A C 1
ATOM 745 O O . ARG A 1 93 ? 8.406 1.533 12.391 1 94.75 93 ARG A O 1
ATOM 752 N N . ILE A 1 94 ? 8.906 -0.24 13.711 1 94 94 ILE A N 1
ATOM 753 C CA . ILE A 1 94 ? 9.641 -0.982 12.688 1 94 94 ILE A CA 1
ATOM 754 C C . ILE A 1 94 ? 8.812 -2.184 12.234 1 94 94 ILE A C 1
ATOM 756 O O . ILE A 1 94 ? 8.555 -3.102 13.016 1 94 94 ILE A O 1
ATOM 760 N N . PRO A 1 95 ? 8.414 -2.09 10.969 1 89.62 95 PRO A N 1
ATOM 761 C CA . PRO A 1 95 ? 7.59 -3.209 10.5 1 89.62 95 PRO A CA 1
ATOM 762 C C . PRO A 1 95 ? 8.359 -4.527 10.461 1 89.62 95 PRO A C 1
ATOM 764 O O . PRO A 1 95 ? 9.547 -4.543 10.141 1 89.62 95 PRO A O 1
ATOM 767 N N . SER A 1 96 ? 7.668 -5.578 10.773 1 84.38 96 SER A N 1
ATOM 768 C CA . SER A 1 96 ? 8.211 -6.918 10.586 1 84.38 96 SER A CA 1
ATOM 769 C C . SER A 1 96 ? 7.793 -7.5 9.242 1 84.38 96 SER A C 1
ATOM 771 O O . SER A 1 96 ? 6.598 -7.648 8.969 1 84.38 96 SER A O 1
ATOM 773 N N . VAL A 1 97 ? 8.805 -7.746 8.383 1 84.62 97 VAL A N 1
ATOM 774 C CA . VAL A 1 97 ? 8.469 -8.25 7.055 1 84.62 97 VAL A CA 1
ATOM 775 C C . VAL A 1 97 ? 9.125 -9.617 6.844 1 84.62 97 VAL A C 1
ATOM 777 O O . VAL A 1 97 ? 9.367 -10.023 5.707 1 84.62 97 VAL A O 1
ATOM 780 N N . ALA A 1 98 ? 9.391 -10.312 7.922 1 87.12 98 ALA A N 1
ATOM 781 C CA . ALA A 1 98 ? 9.898 -11.68 7.816 1 87.12 98 ALA A CA 1
ATOM 782 C C . ALA A 1 98 ? 8.875 -12.594 7.152 1 87.12 98 ALA A C 1
ATOM 784 O O . ALA A 1 98 ? 7.672 -12.477 7.406 1 87.12 98 ALA A O 1
ATOM 785 N N . PRO A 1 99 ? 9.359 -13.438 6.336 1 89 99 PRO A N 1
ATOM 786 C CA . PRO A 1 99 ? 8.453 -14.336 5.617 1 89 99 PRO A CA 1
ATOM 787 C C . PRO A 1 99 ? 7.879 -15.43 6.512 1 89 99 PRO A C 1
ATOM 789 O O . PRO A 1 99 ? 8.008 -16.609 6.199 1 89 99 PRO A O 1
ATOM 792 N N . LYS A 1 100 ? 7.363 -14.969 7.59 1 88.19 100 LYS A N 1
ATOM 793 C CA . LYS A 1 100 ? 6.75 -15.859 8.57 1 88.19 100 LYS A CA 1
ATOM 794 C C . LYS A 1 100 ? 5.496 -15.227 9.172 1 88.19 100 LYS A C 1
ATOM 796 O O . LYS A 1 100 ? 5.266 -14.031 9.031 1 88.19 100 LYS A O 1
ATOM 801 N N . GLY A 1 101 ? 4.594 -16.062 9.625 1 90.31 101 GLY A N 1
ATOM 802 C CA . GLY A 1 101 ? 3.367 -15.57 10.227 1 90.31 101 GLY A CA 1
ATOM 803 C C . GLY A 1 101 ? 2.127 -16.297 9.734 1 90.31 101 GLY A C 1
ATOM 804 O O . GLY A 1 101 ? 2.219 -17.203 8.898 1 90.31 101 GLY A O 1
ATOM 805 N N . PRO A 1 102 ? 1.037 -15.789 10.172 1 96.19 102 PRO A N 1
ATOM 806 C CA . PRO A 1 102 ? -0.204 -16.516 9.914 1 96.19 102 PRO A CA 1
ATOM 807 C C . PRO A 1 102 ? -0.735 -16.281 8.5 1 96.19 102 PRO A C 1
ATOM 809 O O . PRO A 1 102 ? -1.649 -16.984 8.055 1 96.19 102 PRO A O 1
ATOM 812 N N . PHE A 1 103 ? -0.142 -15.461 7.719 1 97.69 103 PHE A N 1
ATOM 813 C CA . PHE A 1 103 ? -0.728 -15.078 6.438 1 97.69 103 PHE A CA 1
ATOM 814 C C . PHE A 1 103 ? 0.031 -15.719 5.281 1 97.69 103 PHE A C 1
ATOM 816 O O . PHE A 1 103 ? -0.341 -15.547 4.121 1 97.69 103 PHE A O 1
ATOM 823 N N . VAL A 1 104 ? 1.106 -16.406 5.621 1 97.62 104 VAL A N 1
ATOM 824 C CA . VAL A 1 104 ? 1.949 -16.922 4.551 1 97.62 104 VAL A CA 1
ATOM 825 C C . VAL A 1 104 ? 2.209 -18.406 4.77 1 97.62 104 VAL A C 1
ATOM 827 O O . VAL A 1 104 ? 1.869 -18.953 5.82 1 97.62 104 VAL A O 1
ATOM 830 N N . GLY A 1 105 ? 2.801 -19.031 3.768 1 97 105 GLY A N 1
ATOM 831 C CA . GLY A 1 105 ? 3.057 -20.469 3.787 1 97 105 GLY A CA 1
ATOM 832 C C . GLY A 1 105 ? 2.018 -21.266 3.031 1 97 105 GLY A C 1
ATOM 833 O O . GLY A 1 105 ? 1.168 -20.703 2.34 1 97 105 GLY A O 1
ATOM 834 N N . LEU A 1 106 ? 2.115 -22.562 3.156 1 97 106 LEU A N 1
ATOM 835 C CA . LEU A 1 106 ? 1.172 -23.438 2.479 1 97 106 LEU A CA 1
ATOM 836 C C . LEU A 1 106 ? -0.237 -23.266 3.033 1 97 106 LEU A C 1
ATOM 838 O O . LEU A 1 106 ? -0.409 -22.938 4.207 1 97 106 LEU A O 1
ATOM 842 N N . PRO A 1 107 ? -1.189 -23.516 2.145 1 97.31 107 PRO A N 1
ATOM 843 C CA . PRO A 1 107 ? -2.574 -23.391 2.604 1 97.31 107 PRO A CA 1
ATOM 844 C C . PRO A 1 107 ? -2.875 -24.281 3.812 1 97.31 107 PRO A C 1
ATOM 846 O O . PRO A 1 107 ? -2.436 -25.422 3.863 1 97.31 107 PRO A O 1
ATOM 849 N N . ARG A 1 108 ? -3.482 -23.766 4.77 1 97.31 108 ARG A N 1
ATOM 850 C CA . ARG A 1 108 ? -3.932 -24.438 5.988 1 97.31 108 ARG A CA 1
ATOM 851 C C . ARG A 1 108 ? -5.07 -23.656 6.648 1 97.31 108 ARG A C 1
ATOM 853 O O . ARG A 1 108 ? -5.246 -22.469 6.391 1 97.31 108 ARG A O 1
ATOM 860 N N . HIS A 1 109 ? -5.789 -24.266 7.449 1 96.94 109 HIS A N 1
ATOM 861 C CA . HIS A 1 109 ? -6.977 -23.703 8.07 1 96.94 109 HIS A CA 1
ATOM 862 C C . HIS A 1 109 ? -6.637 -22.422 8.836 1 96.94 109 HIS A C 1
ATOM 864 O O . HIS A 1 109 ? -7.355 -21.422 8.734 1 96.94 109 HIS A O 1
ATOM 870 N N . GLU A 1 110 ? -5.543 -22.438 9.578 1 97.75 110 GLU A N 1
ATOM 871 C CA . GLU A 1 110 ? -5.141 -21.297 10.391 1 97.75 110 GLU A CA 1
ATOM 872 C C . GLU A 1 110 ? -4.848 -20.078 9.523 1 97.75 110 GLU A C 1
ATOM 874 O O . GLU A 1 110 ? -5.168 -18.953 9.906 1 97.75 110 GLU A O 1
ATOM 879 N N . LEU A 1 111 ? -4.234 -20.281 8.406 1 98.12 111 LEU A N 1
ATOM 880 C CA . LEU A 1 111 ? -3.943 -19.203 7.465 1 98.12 111 LEU A CA 1
ATOM 881 C C . LEU A 1 111 ? -5.23 -18.594 6.914 1 98.12 111 LEU A C 1
ATOM 883 O O . LEU A 1 111 ? -5.387 -17.375 6.887 1 98.12 111 LEU A O 1
ATOM 887 N N . ASP A 1 112 ? -6.16 -19.469 6.543 1 97.5 112 ASP A N 1
ATOM 888 C CA . ASP A 1 112 ? -7.438 -19 6.016 1 97.5 112 ASP A CA 1
ATOM 889 C C . ASP A 1 112 ? -8.219 -18.219 7.074 1 97.5 112 ASP A C 1
ATOM 891 O O . ASP A 1 112 ? -8.859 -17.219 6.766 1 97.5 112 ASP A O 1
ATOM 895 N N . GLU A 1 113 ? -8.18 -18.688 8.242 1 97.88 113 GLU A N 1
ATOM 896 C CA . GLU A 1 113 ? -8.852 -18.016 9.352 1 97.88 113 GLU A CA 1
ATOM 897 C C . GLU A 1 113 ? -8.219 -16.641 9.617 1 97.88 113 GLU A C 1
ATOM 899 O O . GLU A 1 113 ? -8.93 -15.68 9.914 1 97.88 113 GLU A O 1
ATOM 904 N N . ALA A 1 114 ? -6.922 -16.547 9.555 1 98.38 114 ALA A N 1
ATOM 905 C CA . ALA A 1 114 ? -6.227 -15.289 9.766 1 98.38 114 ALA A CA 1
ATOM 906 C C . ALA A 1 114 ? -6.668 -14.242 8.742 1 98.38 114 ALA A C 1
ATOM 908 O O . ALA A 1 114 ? -6.98 -13.102 9.102 1 98.38 114 ALA A O 1
ATOM 909 N N . TRP A 1 115 ? -6.691 -14.641 7.504 1 98.31 115 TRP A N 1
ATOM 910 C CA . TRP A 1 115 ? -7.137 -13.734 6.449 1 98.31 115 TRP A CA 1
ATOM 911 C C . TRP A 1 115 ? -8.602 -13.359 6.641 1 98.31 115 TRP A C 1
ATOM 913 O O . TRP A 1 115 ? -8.977 -12.203 6.453 1 98.31 115 TRP A O 1
ATOM 923 N N . SER A 1 116 ? -9.422 -14.328 7.004 1 97 116 SER A N 1
ATOM 924 C CA . SER A 1 116 ? -10.836 -14.062 7.223 1 97 116 SER A CA 1
ATOM 925 C C . SER A 1 116 ? -11.047 -13.062 8.352 1 97 116 SER A C 1
ATOM 927 O O . SER A 1 116 ? -11.875 -12.156 8.242 1 97 116 SER A O 1
ATOM 929 N N . ASP A 1 117 ? -10.328 -13.281 9.383 1 97.69 117 ASP A N 1
ATOM 930 C CA . ASP A 1 117 ? -10.438 -12.359 10.516 1 97.69 117 ASP A CA 1
ATOM 931 C C . ASP A 1 117 ? -9.969 -10.961 10.125 1 97.69 117 ASP A C 1
ATOM 933 O O . ASP A 1 117 ? -10.609 -9.969 10.492 1 97.69 117 ASP A O 1
ATOM 937 N N . LEU A 1 118 ? -8.883 -10.875 9.469 1 98.38 118 LEU A N 1
ATOM 938 C CA . LEU A 1 118 ? -8.336 -9.594 9.039 1 98.38 118 LEU A CA 1
ATOM 939 C C . LEU A 1 118 ? -9.336 -8.844 8.164 1 98.38 118 LEU A C 1
ATOM 941 O O . LEU A 1 118 ? -9.453 -7.621 8.258 1 98.38 118 LEU A O 1
ATOM 945 N N . LEU A 1 119 ? -10.133 -9.594 7.371 1 98.31 119 LEU A N 1
ATOM 946 C CA . LEU A 1 119 ? -10.977 -8.984 6.352 1 98.31 119 LEU A CA 1
ATOM 947 C C . LEU A 1 119 ? -12.438 -8.969 6.793 1 98.31 119 LEU A C 1
ATOM 949 O O . LEU A 1 119 ? -13.336 -8.719 5.984 1 98.31 119 LEU A O 1
ATOM 953 N N . LYS A 1 120 ? -12.641 -9.258 8.008 1 97.69 120 LYS A N 1
ATOM 954 C CA . LYS A 1 120 ? -13.992 -9.281 8.555 1 97.69 120 LYS A CA 1
ATOM 955 C C . LYS A 1 120 ? -14.727 -7.977 8.25 1 97.69 120 LYS A C 1
ATOM 957 O O . LYS A 1 120 ? -15.883 -7.992 7.816 1 97.69 120 LYS A O 1
ATOM 962 N N . PRO A 1 121 ? -14.117 -6.836 8.422 1 98.06 121 PRO A N 1
ATOM 963 C CA . PRO A 1 121 ? -14.836 -5.586 8.156 1 98.06 121 PRO A CA 1
ATOM 964 C C . PRO A 1 121 ? -14.703 -5.125 6.707 1 98.06 121 PRO A C 1
ATOM 966 O O . PRO A 1 121 ? -14.445 -3.947 6.453 1 98.06 121 PRO A O 1
ATOM 969 N N . SER A 1 122 ? -14.969 -5.992 5.781 1 97.25 122 SER A N 1
ATOM 970 C CA . SER A 1 122 ? -14.859 -5.691 4.359 1 97.25 122 SER A CA 1
ATOM 971 C C . SER A 1 122 ? -16.062 -4.867 3.879 1 97.25 122 SER A C 1
ATOM 973 O O . SER A 1 122 ? -15.992 -4.234 2.824 1 97.25 122 SER A O 1
ATOM 975 N N . MET A 1 123 ? -17.188 -4.98 4.586 1 98.44 123 MET A N 1
ATOM 976 C CA . MET A 1 123 ? -18.375 -4.152 4.367 1 98.44 123 MET A CA 1
ATOM 977 C C . MET A 1 123 ? -18.859 -3.537 5.676 1 98.44 123 MET A C 1
ATOM 979 O O . MET A 1 123 ? -18.859 -4.203 6.715 1 98.44 123 MET A O 1
ATOM 983 N N . LEU A 1 124 ? -19.219 -2.279 5.559 1 98.75 124 LEU A N 1
ATOM 984 C CA . LEU A 1 124 ? -19.547 -1.542 6.777 1 98.75 124 LEU A CA 1
ATOM 985 C C . LEU A 1 124 ? -20.922 -0.9 6.676 1 98.75 124 LEU A C 1
ATOM 987 O O . LEU A 1 124 ? -21.375 -0.546 5.582 1 98.75 124 LEU A O 1
ATOM 991 N N . ASP A 1 125 ? -21.547 -0.766 7.82 1 98.75 125 ASP A N 1
ATOM 992 C CA . ASP A 1 125 ? -22.75 0.044 7.969 1 98.75 125 ASP A CA 1
ATOM 993 C C . ASP A 1 125 ? -22.406 1.492 8.305 1 98.75 125 ASP A C 1
ATOM 995 O O . ASP A 1 125 ? -22.312 1.855 9.477 1 98.75 125 ASP A O 1
ATOM 999 N N . MET A 1 126 ? -22.297 2.307 7.254 1 98.44 126 MET A N 1
ATOM 1000 C CA . MET A 1 126 ? -21.906 3.699 7.426 1 98.44 126 MET A CA 1
ATOM 1001 C C . MET A 1 126 ? -23.094 4.574 7.77 1 98.44 126 MET A C 1
ATOM 1003 O O . MET A 1 126 ? -24.125 4.508 7.098 1 98.44 126 MET A O 1
ATOM 1007 N N . PRO A 1 127 ? -22.922 5.402 8.781 1 97.81 127 PRO A N 1
ATOM 1008 C CA . PRO A 1 127 ? -24.031 6.301 9.117 1 97.81 127 PRO A CA 1
ATOM 1009 C C . PRO A 1 127 ? -24.375 7.25 7.973 1 97.81 127 PRO A C 1
ATOM 1011 O O . PRO A 1 127 ? -23.484 7.73 7.266 1 97.81 127 PRO A O 1
ATOM 1014 N N . ARG A 1 128 ? -25.688 7.496 7.898 1 98.19 128 ARG A N 1
ATOM 1015 C CA . ARG A 1 128 ? -26.219 8.391 6.875 1 98.19 128 ARG A CA 1
ATOM 1016 C C . ARG A 1 128 ? -25.484 9.734 6.895 1 98.19 128 ARG A C 1
ATOM 1018 O O . ARG A 1 128 ? -25.141 10.273 5.84 1 98.19 128 ARG A O 1
ATOM 1025 N N . GLY A 1 129 ? -25.234 10.273 8.047 1 97.94 129 GLY A N 1
ATOM 1026 C CA . GLY A 1 129 ? -24.562 11.555 8.188 1 97.94 129 GLY A CA 1
ATOM 1027 C C . GLY A 1 129 ? -23.156 11.562 7.605 1 97.94 129 GLY A C 1
ATOM 1028 O O . GLY A 1 129 ? -22.75 12.539 6.973 1 97.94 129 GLY A O 1
ATOM 1029 N N . GLU A 1 130 ? -22.453 10.516 7.82 1 97.62 130 GLU A N 1
ATOM 1030 C CA . GLU A 1 130 ? -21.109 10.406 7.281 1 97.62 130 GLU A CA 1
ATOM 1031 C C . GLU A 1 130 ? -21.125 10.32 5.758 1 97.62 130 GLU A C 1
ATOM 1033 O O . GLU A 1 130 ? -20.281 10.93 5.09 1 97.62 130 GLU A O 1
ATOM 1038 N N . MET A 1 131 ? -22.094 9.57 5.215 1 98.25 131 MET A N 1
ATOM 1039 C CA . MET A 1 131 ? -22.234 9.461 3.766 1 98.25 131 MET A CA 1
ATOM 1040 C C . MET A 1 131 ? -22.516 10.828 3.146 1 98.25 131 MET A C 1
ATOM 1042 O O . MET A 1 131 ? -21.938 11.188 2.123 1 98.25 131 MET A O 1
ATOM 1046 N N . LYS A 1 132 ? -23.297 11.609 3.76 1 98.31 132 LYS A N 1
ATOM 1047 C CA . LYS A 1 132 ? -23.625 12.953 3.285 1 98.31 132 LYS A CA 1
ATOM 1048 C C . LYS A 1 132 ? -22.406 13.859 3.334 1 98.31 132 LYS A C 1
ATOM 1050 O O . LYS A 1 132 ? -22.141 14.617 2.393 1 98.31 132 LYS A O 1
ATOM 1055 N N . LYS A 1 133 ? -21.703 13.758 4.426 1 97.12 133 LYS A N 1
ATOM 1056 C CA . LYS A 1 133 ? -20.484 14.555 4.574 1 97.12 133 LYS A CA 1
ATOM 1057 C C . LYS A 1 133 ? -19.484 14.25 3.459 1 97.12 133 LYS A C 1
ATOM 1059 O O . LYS A 1 133 ? -18.797 15.148 2.979 1 97.12 133 LYS A O 1
ATOM 1064 N N . MET A 1 134 ? -19.438 13.016 3.023 1 97.38 134 MET A N 1
ATOM 1065 C CA . MET A 1 134 ? -18.5 12.594 1.978 1 97.38 134 MET A CA 1
ATOM 1066 C C . MET A 1 134 ? -19.109 12.812 0.595 1 97.38 134 MET A C 1
ATOM 1068 O O . MET A 1 134 ? -18.438 12.641 -0.419 1 97.38 134 MET A O 1
ATOM 1072 N N . ASN A 1 135 ? -20.359 13.156 0.591 1 97.19 135 ASN A N 1
ATOM 1073 C CA . ASN A 1 135 ? -21.109 13.289 -0.656 1 97.19 135 ASN A CA 1
ATOM 1074 C C . ASN A 1 135 ? -21.078 11.992 -1.46 1 97.19 135 ASN A C 1
ATOM 1076 O O . ASN A 1 135 ? -20.734 12 -2.643 1 97.19 135 ASN A O 1
ATOM 1080 N N . LYS A 1 136 ? -21.422 10.898 -0.779 1 98.06 136 LYS A N 1
ATOM 1081 C CA . LYS A 1 136 ? -21.438 9.578 -1.41 1 98.06 136 LYS A CA 1
ATOM 1082 C C . LYS A 1 136 ? -22.797 8.898 -1.224 1 98.06 136 LYS A C 1
ATOM 1084 O O . LYS A 1 136 ? -23.438 9.062 -0.187 1 98.06 136 LYS A O 1
ATOM 1089 N N . SER A 1 137 ? -23.156 8.141 -2.264 1 98.44 137 SER A N 1
ATOM 1090 C CA . SER A 1 137 ? -24.359 7.305 -2.199 1 98.44 137 SER A CA 1
ATOM 1091 C C . SER A 1 137 ? -24.016 5.828 -2.312 1 98.44 137 SER A C 1
ATOM 1093 O O . SER A 1 137 ? -22.969 5.469 -2.877 1 98.44 137 SER A O 1
ATOM 1095 N N . SER A 1 138 ? -24.844 5.023 -1.675 1 98.81 138 SER A N 1
ATOM 1096 C CA . SER A 1 138 ? -24.641 3.58 -1.661 1 98.81 138 SER A CA 1
ATOM 1097 C C . SER A 1 138 ? -25.938 2.836 -1.362 1 98.81 138 SER A C 1
ATOM 1099 O O . SER A 1 138 ? -26.984 3.455 -1.169 1 98.81 138 SER A O 1
ATOM 1101 N N . VAL A 1 139 ? -25.828 1.562 -1.417 1 98.81 139 VAL A N 1
ATOM 1102 C CA . VAL A 1 139 ? -26.953 0.685 -1.085 1 98.81 139 VAL A CA 1
ATOM 1103 C C . VAL A 1 139 ? -27.281 0.808 0.401 1 98.81 139 VAL A C 1
ATOM 1105 O O . VAL A 1 139 ? -26.375 0.851 1.241 1 98.81 139 VAL A O 1
ATOM 1108 N N . ALA A 1 140 ? -28.547 0.829 0.713 1 98.81 140 ALA A N 1
ATOM 1109 C CA . ALA A 1 140 ? -29 1.042 2.084 1 98.81 140 ALA A CA 1
ATOM 1110 C C . ALA A 1 140 ? -28.938 -0.253 2.889 1 98.81 140 ALA A C 1
ATOM 1112 O O . ALA A 1 140 ? -29.266 -1.326 2.373 1 98.81 140 ALA A O 1
ATOM 1113 N N . VAL A 1 141 ? -28.547 -0.113 4.156 1 98.75 141 VAL A N 1
ATOM 1114 C CA . VAL A 1 141 ? -28.516 -1.249 5.07 1 98.75 141 VAL A CA 1
ATOM 1115 C C . VAL A 1 141 ? -29.891 -1.414 5.734 1 98.75 141 VAL A C 1
ATOM 1117 O O . VAL A 1 141 ? -30.516 -0.431 6.145 1 98.75 141 VAL A O 1
ATOM 1120 N N . LYS A 1 142 ? -30.344 -2.662 5.805 1 98.12 142 LYS A N 1
ATOM 1121 C CA . LYS A 1 142 ? -31.656 -2.961 6.363 1 98.12 142 LYS A CA 1
ATOM 1122 C C . LYS A 1 142 ? -31.719 -2.588 7.844 1 98.12 142 LYS A C 1
ATOM 1124 O O . LYS A 1 142 ? -30.906 -3.062 8.648 1 98.12 142 LYS A O 1
ATOM 1129 N N . GLY A 1 143 ? -32.656 -1.694 8.203 1 97.06 143 GLY A N 1
ATOM 1130 C CA . GLY A 1 143 ? -33.031 -1.519 9.586 1 97.06 143 GLY A CA 1
ATOM 1131 C C . GLY A 1 143 ? -32.125 -0.588 10.359 1 97.06 143 GLY A C 1
ATOM 1132 O O . GLY A 1 143 ? -32.344 -0.356 11.555 1 97.06 143 GLY A O 1
ATOM 1133 N N . THR A 1 144 ? -31.062 0.006 9.805 1 97.38 144 THR A N 1
ATOM 1134 C CA . THR A 1 144 ? -30.125 0.793 10.578 1 97.38 144 THR A CA 1
ATOM 1135 C C . THR A 1 144 ? -30.156 2.258 10.148 1 97.38 144 THR A C 1
ATOM 1137 O O . THR A 1 144 ? -29.672 3.133 10.875 1 97.38 144 THR A O 1
ATOM 1140 N N . GLY A 1 145 ? -30.688 2.469 8.953 1 97.38 145 GLY A N 1
ATOM 1141 C CA . GLY A 1 145 ? -30.656 3.814 8.398 1 97.38 145 GLY A CA 1
ATOM 1142 C C . GLY A 1 145 ? -29.328 4.172 7.773 1 97.38 145 GLY A C 1
ATOM 1143 O O . GLY A 1 145 ? -29.172 5.262 7.223 1 97.38 145 GLY A O 1
ATOM 1144 N N . GLY A 1 146 ? -28.375 3.26 7.801 1 98.56 146 GLY A N 1
ATOM 1145 C CA . GLY A 1 146 ? -27.062 3.471 7.207 1 98.56 146 GLY A CA 1
ATOM 1146 C C . GLY A 1 146 ? -26.969 2.959 5.785 1 98.56 146 GLY A C 1
ATOM 1147 O O . GLY A 1 146 ? -27.953 2.518 5.203 1 98.56 146 GLY A O 1
ATOM 1148 N N . TYR A 1 147 ? -25.797 3.143 5.219 1 98.88 147 TYR A N 1
ATOM 1149 C CA . TYR A 1 147 ? -25.5 2.713 3.861 1 98.88 147 TYR A CA 1
ATOM 1150 C C . TYR A 1 147 ? -24.188 1.94 3.816 1 98.88 147 TYR A C 1
ATOM 1152 O O . TYR A 1 147 ? -23.281 2.186 4.625 1 98.88 147 TYR A O 1
ATOM 1160 N N . VAL A 1 148 ? -24.078 1.079 2.838 1 98.81 148 VAL A N 1
ATOM 1161 C CA . VAL A 1 148 ? -22.891 0.219 2.777 1 98.81 148 VAL A CA 1
ATOM 1162 C C . VAL A 1 148 ? -21.688 1.031 2.328 1 98.81 148 VAL A C 1
ATOM 1164 O O . VAL A 1 148 ? -21.75 1.757 1.333 1 98.81 148 VAL A O 1
ATOM 1167 N N . GLY A 1 149 ? -20.625 0.955 3.09 1 98.69 149 GLY A N 1
ATOM 1168 C CA . GLY A 1 149 ? -19.312 1.436 2.695 1 98.69 149 GLY A CA 1
ATOM 1169 C C . GLY A 1 149 ? -18.188 0.473 3.047 1 98.69 149 GLY A C 1
ATOM 1170 O O . GLY A 1 149 ? -18.422 -0.532 3.725 1 98.69 149 GLY A O 1
ATOM 1171 N N . TYR A 1 150 ? -17.094 0.68 2.523 1 98.38 150 TYR A N 1
ATOM 1172 C CA . TYR A 1 150 ? -15.914 -0.057 2.951 1 98.38 150 TYR A CA 1
ATOM 1173 C C . TYR A 1 150 ? -14.641 0.745 2.684 1 98.38 150 TYR A C 1
ATOM 1175 O O . TYR A 1 150 ? -14.555 1.466 1.687 1 98.38 150 TYR A O 1
ATOM 1183 N N . TYR A 1 151 ? -13.695 0.659 3.561 1 98.56 151 TYR A N 1
ATOM 1184 C CA . TYR A 1 151 ? -12.43 1.366 3.383 1 98.56 151 TYR A CA 1
ATOM 1185 C C . TYR A 1 151 ? -11.57 0.693 2.316 1 98.56 151 TYR A C 1
ATOM 1187 O O . TYR A 1 151 ? -11.492 -0.536 2.258 1 98.56 151 TYR A O 1
ATOM 1195 N N . ALA A 1 152 ? -10.93 1.5 1.542 1 98.38 152 ALA A N 1
ATOM 1196 C CA . ALA A 1 152 ? -10.117 1.036 0.417 1 98.38 152 ALA A CA 1
ATOM 1197 C C . ALA A 1 152 ? -9.039 0.067 0.883 1 98.38 152 ALA A C 1
ATOM 1199 O O . ALA A 1 152 ? -8.68 -0.869 0.162 1 98.38 152 ALA A O 1
ATOM 1200 N N . VAL A 1 153 ? -8.523 0.232 2.086 1 98.69 153 VAL A N 1
ATOM 1201 C CA . VAL A 1 153 ? -7.461 -0.641 2.582 1 98.69 153 VAL A CA 1
ATOM 1202 C C . VAL A 1 153 ? -7.961 -2.082 2.635 1 98.69 153 VAL A C 1
ATOM 1204 O O . VAL A 1 153 ? -7.207 -3.02 2.363 1 98.69 153 VAL A O 1
ATOM 1207 N N . PHE A 1 154 ? -9.18 -2.295 2.941 1 98.75 154 PHE A N 1
ATOM 1208 C CA . PHE A 1 154 ? -9.688 -3.658 3.043 1 98.75 154 PHE A CA 1
ATOM 1209 C C . PHE A 1 154 ? -9.906 -4.258 1.658 1 98.75 154 PHE A C 1
ATOM 1211 O O . PHE A 1 154 ? -9.758 -5.469 1.472 1 98.75 154 PHE A O 1
ATOM 1218 N N . HIS A 1 155 ? -10.273 -3.416 0.709 1 98.06 155 HIS A N 1
ATOM 1219 C CA . HIS A 1 155 ? -10.25 -3.877 -0.674 1 98.06 155 HIS A CA 1
ATOM 1220 C C . HIS A 1 155 ? -8.852 -4.305 -1.093 1 98.06 155 HIS A C 1
ATOM 1222 O O . HIS A 1 155 ? -8.672 -5.363 -1.699 1 98.06 155 HIS A O 1
ATOM 1228 N N . GLN A 1 156 ? -7.895 -3.533 -0.744 1 98.69 156 GLN A N 1
ATOM 1229 C CA . GLN A 1 156 ? -6.504 -3.805 -1.098 1 98.69 156 GLN A CA 1
ATOM 1230 C C . GLN A 1 156 ? -6.004 -5.078 -0.424 1 98.69 156 GLN A C 1
ATOM 1232 O O . GLN A 1 156 ? -5.363 -5.914 -1.062 1 98.69 156 GLN A O 1
ATOM 1237 N N . LEU A 1 157 ? -6.324 -5.223 0.805 1 98.88 157 LEU A N 1
ATOM 1238 C CA . LEU A 1 157 ? -5.945 -6.43 1.533 1 98.88 157 LEU A CA 1
ATOM 1239 C C . LEU A 1 157 ? -6.691 -7.645 0.993 1 98.88 157 LEU A C 1
ATOM 1241 O O . LEU A 1 157 ? -6.129 -8.742 0.921 1 98.88 157 LEU A O 1
ATOM 1245 N N . HIS A 1 158 ? -7.949 -7.457 0.657 1 98.12 158 HIS A N 1
ATOM 1246 C CA . HIS A 1 158 ? -8.711 -8.508 -0.018 1 98.12 158 HIS A CA 1
ATOM 1247 C C . HIS A 1 158 ? -8.023 -8.938 -1.31 1 98.12 158 HIS A C 1
ATOM 1249 O O . HIS A 1 158 ? -7.918 -10.133 -1.592 1 98.12 158 HIS A O 1
ATOM 1255 N N . CYS A 1 159 ? -7.598 -7.965 -2.057 1 98.31 159 CYS A N 1
ATOM 1256 C CA . CYS A 1 159 ? -6.891 -8.266 -3.295 1 98.31 159 CYS A CA 1
ATOM 1257 C C . CYS A 1 159 ? -5.621 -9.062 -3.018 1 98.31 159 CYS A C 1
ATOM 1259 O O . CYS A 1 159 ? -5.289 -9.992 -3.758 1 98.31 159 CYS A O 1
ATOM 1261 N N . LEU A 1 160 ? -4.859 -8.695 -1.979 1 98.81 160 LEU A N 1
ATOM 1262 C CA . LEU A 1 160 ? -3.652 -9.438 -1.629 1 98.81 160 LEU A CA 1
ATOM 1263 C C . LEU A 1 160 ? -3.986 -10.891 -1.289 1 98.81 160 LEU A C 1
ATOM 1265 O O . LEU A 1 160 ? -3.289 -11.812 -1.722 1 98.81 160 LEU A O 1
ATOM 1269 N N . LYS A 1 161 ? -5.031 -11.094 -0.555 1 98.44 161 LYS A N 1
ATOM 1270 C CA . LYS A 1 161 ? -5.512 -12.445 -0.268 1 98.44 161 LYS A CA 1
ATOM 1271 C C . LYS A 1 161 ? -5.816 -13.203 -1.555 1 98.44 161 LYS A C 1
ATOM 1273 O O . LYS A 1 161 ? -5.473 -14.383 -1.681 1 98.44 161 LYS A O 1
ATOM 1278 N N . ARG A 1 162 ? -6.457 -12.562 -2.443 1 97.56 162 ARG A N 1
ATOM 1279 C CA . ARG A 1 162 ? -6.852 -13.211 -3.689 1 97.56 162 ARG A CA 1
ATOM 1280 C C . ARG A 1 162 ? -5.629 -13.594 -4.52 1 97.56 162 ARG A C 1
ATOM 1282 O O . ARG A 1 162 ? -5.621 -14.625 -5.184 1 97.56 162 ARG A O 1
ATOM 1289 N N . LEU A 1 163 ? -4.621 -12.711 -4.523 1 98.12 163 LEU A N 1
ATOM 1290 C CA . LEU A 1 163 ? -3.379 -13.078 -5.195 1 98.12 163 LEU A CA 1
ATOM 1291 C C . LEU A 1 163 ? -2.793 -14.352 -4.602 1 98.12 163 LEU A C 1
ATOM 1293 O O . LEU A 1 163 ? -2.369 -15.25 -5.34 1 98.12 163 LEU A O 1
ATOM 1297 N N . TYR A 1 164 ? -2.775 -14.422 -3.277 1 98 164 TYR A N 1
ATOM 1298 C CA . TYR A 1 164 ? -2.309 -15.625 -2.596 1 98 164 TYR A CA 1
ATOM 1299 C C . TYR A 1 164 ? -3.127 -16.844 -3.012 1 98 164 TYR A C 1
ATOM 1301 O O . TYR A 1 164 ? -2.566 -17.875 -3.383 1 98 164 TYR A O 1
ATOM 1309 N N . GLN A 1 165 ? -4.43 -16.703 -2.998 1 97.44 165 GLN A N 1
ATOM 1310 C CA . GLN A 1 165 ? -5.309 -17.828 -3.322 1 97.44 165 GLN A CA 1
ATOM 1311 C C . GLN A 1 165 ? -5.137 -18.266 -4.777 1 97.44 165 GLN A C 1
ATOM 1313 O O . GLN A 1 165 ? -5.25 -19.438 -5.102 1 97.44 165 GLN A O 1
ATOM 1318 N N . TRP A 1 166 ? -4.902 -17.312 -5.57 1 96.5 166 TRP A N 1
ATOM 1319 C CA . TRP A 1 166 ? -4.656 -17.641 -6.969 1 96.5 166 TRP A CA 1
ATOM 1320 C C . TRP A 1 166 ? -3.42 -18.531 -7.113 1 96.5 166 TRP A C 1
ATOM 1322 O O . TRP A 1 166 ? -3.412 -19.469 -7.906 1 96.5 166 TRP A O 1
ATOM 1332 N N . THR A 1 167 ? -2.373 -18.219 -6.379 1 94.44 167 THR A N 1
ATOM 1333 C CA . THR A 1 167 ? -1.125 -18.984 -6.398 1 94.44 167 THR A CA 1
ATOM 1334 C C . THR A 1 167 ? -1.361 -20.422 -5.965 1 94.44 167 THR A C 1
ATOM 1336 O O . THR A 1 167 ? -0.756 -21.344 -6.516 1 94.44 167 THR A O 1
ATOM 1339 N N . TYR A 1 168 ? -2.25 -20.578 -5.062 1 95.31 168 TYR A N 1
ATOM 1340 C CA . TYR A 1 168 ? -2.553 -21.906 -4.535 1 95.31 168 TYR A CA 1
ATOM 1341 C C . TYR A 1 168 ? -3.965 -22.344 -4.914 1 95.31 168 TYR A C 1
ATOM 1343 O O . TYR A 1 168 ? -4.676 -22.938 -4.105 1 95.31 168 TYR A O 1
ATOM 1351 N N . LYS A 1 169 ? -4.387 -22 -6.031 1 94.19 169 LYS A N 1
ATOM 1352 C CA . LYS A 1 169 ? -5.789 -22.109 -6.422 1 94.19 169 LYS A CA 1
ATOM 1353 C C . LYS A 1 169 ? -6.27 -23.547 -6.34 1 94.19 169 LYS A C 1
ATOM 1355 O O . LYS A 1 169 ? -7.449 -23.812 -6.094 1 94.19 169 LYS A O 1
ATOM 1360 N N . GLU A 1 170 ? -5.438 -24.562 -6.461 1 94.44 170 GLU A N 1
ATOM 1361 C CA . GLU A 1 170 ? -5.824 -25.953 -6.352 1 94.44 170 GLU A CA 1
ATOM 1362 C C . GLU A 1 170 ? -6.359 -26.281 -4.961 1 94.44 170 GLU A C 1
ATOM 1364 O O . GLU A 1 170 ? -7.129 -27.219 -4.785 1 94.44 170 GLU A O 1
ATOM 1369 N N . SER A 1 171 ? -5.973 -25.469 -4.008 1 95.56 171 SER A N 1
ATOM 1370 C CA . SER A 1 171 ? -6.41 -25.688 -2.633 1 95.56 171 SER A CA 1
ATOM 1371 C C . SER A 1 171 ? -7.734 -24.984 -2.355 1 95.56 171 SER A C 1
ATOM 1373 O O . SER A 1 171 ? -8.289 -25.094 -1.264 1 95.56 171 SER A O 1
ATOM 1375 N N . TYR A 1 172 ? -8.258 -24.266 -3.342 1 95.69 172 TYR A N 1
ATOM 1376 C CA . TYR A 1 172 ? -9.469 -23.469 -3.133 1 95.69 172 TYR A CA 1
ATOM 1377 C C . TYR A 1 172 ? -10.492 -23.734 -4.234 1 95.69 172 TYR A C 1
ATOM 1379 O O . TYR A 1 172 ? -10.961 -22.812 -4.891 1 95.69 172 TYR A O 1
ATOM 1387 N N . PRO A 1 173 ? -10.883 -24.938 -4.391 1 93.38 173 PRO A N 1
ATOM 1388 C CA . PRO A 1 173 ? -11.805 -25.281 -5.477 1 93.38 173 PRO A CA 1
ATOM 1389 C C . PRO A 1 173 ? -13.164 -24.594 -5.336 1 93.38 173 PRO A C 1
ATOM 1391 O O . PRO A 1 173 ? -13.789 -24.25 -6.336 1 93.38 173 PRO A O 1
ATOM 1394 N N . ASP A 1 174 ? -13.609 -24.359 -4.137 1 90.06 174 ASP A N 1
ATOM 1395 C CA . ASP A 1 174 ? -14.898 -23.719 -3.906 1 90.06 174 ASP A CA 1
ATOM 1396 C C . ASP A 1 174 ? -14.867 -22.266 -4.355 1 90.06 174 ASP A C 1
ATOM 1398 O O . ASP A 1 174 ? -15.852 -21.75 -4.902 1 90.06 174 ASP A O 1
ATOM 1402 N N . VAL A 1 175 ? -13.75 -21.625 -4.113 1 87.75 175 VAL A N 1
ATOM 1403 C CA . VAL A 1 175 ? -13.609 -20.219 -4.496 1 87.75 175 VAL A CA 1
ATOM 1404 C C . VAL A 1 175 ? -13.578 -20.094 -6.02 1 87.75 175 VAL A C 1
ATOM 1406 O O . VAL A 1 175 ? -14.156 -19.172 -6.582 1 87.75 175 VAL A O 1
ATOM 1409 N N . ILE A 1 176 ? -12.969 -21.094 -6.66 1 86.56 176 ILE A N 1
ATOM 1410 C CA . ILE A 1 176 ? -12.938 -21.141 -8.117 1 86.56 176 ILE A CA 1
ATOM 1411 C C . ILE A 1 176 ? -14.352 -21.359 -8.664 1 86.56 176 ILE A C 1
ATOM 1413 O O . ILE A 1 176 ? -14.789 -20.656 -9.562 1 86.56 176 ILE A O 1
ATOM 1417 N N . ALA A 1 177 ? -15.016 -22.266 -8.102 1 86.44 177 ALA A N 1
ATOM 1418 C CA . ALA A 1 177 ? -16.344 -22.656 -8.57 1 86.44 177 ALA A CA 1
ATOM 1419 C C . ALA A 1 177 ? -17.328 -21.5 -8.445 1 86.44 177 ALA A C 1
ATOM 1421 O O . ALA A 1 177 ? -18.234 -21.359 -9.273 1 86.44 177 ALA A O 1
ATOM 1422 N N . ASP A 1 178 ? -17.047 -20.609 -7.48 1 84.69 178 ASP A N 1
ATOM 1423 C CA . ASP A 1 178 ? -17.938 -19.484 -7.223 1 84.69 178 ASP A CA 1
ATOM 1424 C C . ASP A 1 178 ? -17.609 -18.297 -8.117 1 84.69 178 ASP A C 1
ATOM 1426 O O . ASP A 1 178 ? -18.297 -17.281 -8.094 1 84.69 178 ASP A O 1
ATOM 1430 N N . GLY A 1 179 ? -16.609 -18.469 -8.906 1 83.5 179 GLY A N 1
ATOM 1431 C CA . GLY A 1 179 ? -16.266 -17.422 -9.859 1 83.5 179 GLY A CA 1
ATOM 1432 C C . GLY A 1 179 ? -15.516 -16.266 -9.227 1 83.5 179 GLY A C 1
ATOM 1433 O O . GLY A 1 179 ? -15.391 -15.195 -9.828 1 83.5 179 GLY A O 1
ATOM 1434 N N . ARG A 1 180 ? -15.016 -16.453 -8.062 1 86.38 180 ARG A N 1
ATOM 1435 C CA . ARG A 1 180 ? -14.367 -15.375 -7.328 1 86.38 180 ARG A CA 1
ATOM 1436 C C . ARG A 1 180 ? -12.867 -15.344 -7.602 1 86.38 180 ARG A C 1
ATOM 1438 O O . ARG A 1 180 ? -12.18 -14.398 -7.219 1 86.38 180 ARG A O 1
ATOM 1445 N N . LEU A 1 181 ? -12.398 -16.406 -8.188 1 89.62 181 LEU A N 1
ATOM 1446 C CA . LEU A 1 181 ? -11 -16.5 -8.578 1 89.62 181 LEU A CA 1
ATOM 1447 C C . LEU A 1 181 ? -10.859 -16.641 -10.086 1 89.62 181 LEU A C 1
ATOM 1449 O O . LEU A 1 181 ? -10.938 -17.75 -10.625 1 89.62 181 LEU A O 1
ATOM 1453 N N . THR A 1 182 ? -10.758 -15.516 -10.773 1 91.88 182 THR A N 1
ATOM 1454 C CA . THR A 1 182 ? -10.594 -15.477 -12.227 1 91.88 182 THR A CA 1
ATOM 1455 C C . THR A 1 182 ? -9.336 -14.695 -12.602 1 91.88 182 THR A C 1
ATOM 1457 O O . THR A 1 182 ? -8.797 -13.938 -11.797 1 91.88 182 THR A O 1
ATOM 1460 N N . ALA A 1 183 ? -8.906 -14.938 -13.812 1 92.94 183 ALA A N 1
ATOM 1461 C CA . ALA A 1 183 ? -7.758 -14.195 -14.32 1 92.94 183 ALA A CA 1
ATOM 1462 C C . ALA A 1 183 ? -8.023 -12.688 -14.305 1 92.94 183 ALA A C 1
ATOM 1464 O O . ALA A 1 183 ? -7.129 -11.898 -14.016 1 92.94 183 ALA A O 1
ATOM 1465 N N . GLU A 1 184 ? -9.203 -12.344 -14.641 1 93.62 184 GLU A N 1
ATOM 1466 C CA . GLU A 1 184 ? -9.594 -10.93 -14.625 1 93.62 184 GLU A CA 1
ATOM 1467 C C . GLU A 1 184 ? -9.508 -10.352 -13.219 1 93.62 184 GLU A C 1
ATOM 1469 O O . GLU A 1 184 ? -9.047 -9.227 -13.031 1 93.62 184 GLU A O 1
ATOM 1474 N N . HIS A 1 185 ? -10.016 -11.133 -12.273 1 94.25 185 HIS A N 1
ATOM 1475 C CA . HIS A 1 185 ? -9.945 -10.68 -10.891 1 94.25 185 HIS A CA 1
ATOM 1476 C C . HIS A 1 185 ? -8.492 -10.578 -10.414 1 94.25 185 HIS A C 1
ATOM 1478 O O . HIS A 1 185 ? -8.141 -9.656 -9.68 1 94.25 185 HIS A O 1
ATOM 1484 N N . TYR A 1 186 ? -7.703 -11.531 -10.82 1 96.62 186 TYR A N 1
ATOM 1485 C CA . TYR A 1 186 ? -6.277 -11.484 -10.516 1 96.62 186 TYR A CA 1
ATOM 1486 C C . TYR A 1 186 ? -5.652 -10.188 -11.031 1 96.62 186 TYR A C 1
ATOM 1488 O O . TYR A 1 186 ? -4.961 -9.484 -10.297 1 96.62 186 TYR A O 1
ATOM 1496 N N . ASP A 1 187 ? -5.934 -9.883 -12.328 1 97.31 187 ASP A N 1
ATOM 1497 C CA . ASP A 1 187 ? -5.414 -8.664 -12.945 1 97.31 187 ASP A CA 1
ATOM 1498 C C . ASP A 1 187 ? -5.926 -7.426 -12.219 1 97.31 187 ASP A C 1
ATOM 1500 O O . ASP A 1 187 ? -5.172 -6.469 -12.008 1 97.31 187 ASP A O 1
ATOM 1504 N N . HIS A 1 188 ? -7.152 -7.438 -11.883 1 96.5 188 HIS A N 1
ATOM 1505 C CA . HIS A 1 188 ? -7.738 -6.363 -11.086 1 96.5 188 HIS A CA 1
ATOM 1506 C C . HIS A 1 188 ? -6.965 -6.148 -9.789 1 96.5 188 HIS A C 1
ATOM 1508 O O . HIS A 1 188 ? -6.648 -5.012 -9.438 1 96.5 188 HIS A O 1
ATOM 1514 N N . CYS A 1 189 ? -6.633 -7.262 -9.094 1 98 189 CYS A N 1
ATOM 1515 C CA . CYS A 1 189 ? -5.953 -7.199 -7.809 1 98 189 CYS A CA 1
ATOM 1516 C C . CYS A 1 189 ? -4.551 -6.617 -7.961 1 98 189 CYS A C 1
ATOM 1518 O O . CYS A 1 189 ? -4.113 -5.82 -7.133 1 98 189 CYS A O 1
ATOM 1520 N N . ILE A 1 190 ? -3.818 -6.977 -9.031 1 98.44 190 ILE A N 1
ATOM 1521 C CA . ILE A 1 190 ? -2.496 -6.422 -9.297 1 98.44 190 ILE A CA 1
ATOM 1522 C C . ILE A 1 190 ? -2.6 -4.91 -9.477 1 98.44 190 ILE A C 1
ATOM 1524 O O . ILE A 1 190 ? -1.83 -4.152 -8.875 1 98.44 190 ILE A O 1
ATOM 1528 N N . GLU A 1 191 ? -3.59 -4.492 -10.211 1 97.88 191 GLU A N 1
ATOM 1529 C CA . GLU A 1 191 ? -3.742 -3.072 -10.5 1 97.88 191 GLU A CA 1
ATOM 1530 C C . GLU A 1 191 ? -4.172 -2.297 -9.258 1 97.88 191 GLU A C 1
ATOM 1532 O O . GLU A 1 191 ? -3.73 -1.168 -9.039 1 97.88 191 GLU A O 1
ATOM 1537 N N . VAL A 1 192 ? -5.043 -2.873 -8.484 1 98.06 192 VAL A N 1
ATOM 1538 C CA . VAL A 1 192 ? -5.504 -2.223 -7.262 1 98.06 192 VAL A CA 1
ATOM 1539 C C . VAL A 1 192 ? -4.324 -1.994 -6.32 1 98.06 192 VAL A C 1
ATOM 1541 O O . VAL A 1 192 ? -4.133 -0.887 -5.812 1 98.06 192 VAL A O 1
ATOM 1544 N N . ILE A 1 193 ? -3.506 -3.023 -6.113 1 98.62 193 ILE A N 1
ATOM 1545 C CA . ILE A 1 193 ? -2.385 -2.926 -5.184 1 98.62 193 ILE A CA 1
ATOM 1546 C C . ILE A 1 193 ? -1.318 -1.995 -5.758 1 98.62 193 ILE A C 1
ATOM 1548 O O . ILE A 1 193 ? -0.767 -1.156 -5.039 1 98.62 193 ILE A O 1
ATOM 1552 N N . ARG A 1 194 ? -1.047 -2.088 -7.082 1 98.38 194 ARG A N 1
ATOM 1553 C CA . ARG A 1 194 ? -0.075 -1.208 -7.723 1 98.38 194 ARG A CA 1
ATOM 1554 C C . ARG A 1 194 ? -0.477 0.255 -7.57 1 98.38 194 ARG A C 1
ATOM 1556 O O . ARG A 1 194 ? 0.338 1.09 -7.172 1 98.38 194 ARG A O 1
ATOM 1563 N N . SER A 1 195 ? -1.692 0.499 -7.855 1 97 195 SER A N 1
ATOM 1564 C CA . SER A 1 195 ? -2.215 1.858 -7.762 1 97 195 SER A CA 1
ATOM 1565 C C . SER A 1 195 ? -2.148 2.379 -6.328 1 97 195 SER A C 1
ATOM 1567 O O . SER A 1 195 ? -1.812 3.541 -6.098 1 97 195 SER A O 1
ATOM 1569 N N . ALA A 1 196 ? -2.471 1.521 -5.402 1 97.88 196 ALA A N 1
ATOM 1570 C CA . ALA A 1 196 ? -2.467 1.911 -3.996 1 97.88 196 ALA A CA 1
ATOM 1571 C C . ALA A 1 196 ? -1.062 2.293 -3.539 1 97.88 196 ALA A C 1
ATOM 1573 O O . ALA A 1 196 ? -0.869 3.342 -2.916 1 97.88 196 ALA A O 1
ATOM 1574 N N . LEU A 1 197 ? -0.065 1.477 -3.871 1 98.44 197 LEU A N 1
ATOM 1575 C CA . LEU A 1 197 ? 1.314 1.696 -3.449 1 98.44 197 LEU A CA 1
ATOM 1576 C C . LEU A 1 197 ? 1.883 2.961 -4.086 1 98.44 197 LEU A C 1
ATOM 1578 O O . LEU A 1 197 ? 2.656 3.684 -3.455 1 98.44 197 LEU A O 1
ATOM 1582 N N . MET A 1 198 ? 1.445 3.297 -5.281 1 97.62 198 MET A N 1
ATOM 1583 C CA . MET A 1 198 ? 1.954 4.461 -6.004 1 97.62 198 MET A CA 1
ATOM 1584 C C . MET A 1 198 ? 1.241 5.73 -5.559 1 97.62 198 MET A C 1
ATOM 1586 O O . MET A 1 198 ? 1.809 6.824 -5.629 1 97.62 198 MET A O 1
ATOM 1590 N N . CYS A 1 199 ? 0.006 5.574 -5.125 1 97.25 199 CYS A N 1
ATOM 1591 C CA . CYS A 1 199 ? -0.773 6.723 -4.68 1 97.25 199 CYS A CA 1
ATOM 1592 C C . CYS A 1 199 ? -0.237 7.27 -3.363 1 97.25 199 CYS A C 1
ATOM 1594 O O . CYS A 1 199 ? -0.078 8.484 -3.207 1 97.25 199 CYS A O 1
ATOM 1596 N N . GLN A 1 200 ? -0.013 6.445 -2.43 1 95.94 200 GLN A N 1
ATOM 1597 C CA . GLN A 1 200 ? 0.548 6.797 -1.128 1 95.94 200 GLN A CA 1
ATOM 1598 C C . GLN A 1 200 ? 1.832 6.02 -0.855 1 95.94 200 GLN A C 1
ATOM 1600 O O . GLN A 1 200 ? 1.862 5.145 0.012 1 95.94 200 GLN A O 1
ATOM 1605 N N . PRO A 1 201 ? 2.861 6.43 -1.522 1 97.75 201 PRO A N 1
ATOM 1606 C CA . PRO A 1 201 ? 4.102 5.652 -1.429 1 97.75 201 PRO A CA 1
ATOM 1607 C C . PRO A 1 201 ? 4.758 5.754 -0.053 1 97.75 201 PRO A C 1
ATOM 1609 O O . PRO A 1 201 ? 4.73 6.816 0.571 1 97.75 201 PRO A O 1
ATOM 1612 N N . ASP A 1 202 ? 5.262 4.613 0.42 1 97.75 202 ASP A N 1
ATOM 1613 C CA . ASP A 1 202 ? 6.145 4.613 1.581 1 97.75 202 ASP A CA 1
ATOM 1614 C C . ASP A 1 202 ? 7.504 5.227 1.235 1 97.75 202 ASP A C 1
ATOM 1616 O O . ASP A 1 202 ? 8.297 4.621 0.517 1 97.75 202 ASP A O 1
ATOM 1620 N N . LEU A 1 203 ? 7.805 6.379 1.84 1 97.69 203 LEU A N 1
ATOM 1621 C CA . LEU A 1 203 ? 8.984 7.148 1.468 1 97.69 203 LEU A CA 1
ATOM 1622 C C . LEU A 1 203 ? 10.133 6.883 2.438 1 97.69 203 LEU A C 1
ATOM 1624 O O . LEU A 1 203 ? 11.117 7.633 2.465 1 97.69 203 LEU A O 1
ATOM 1628 N N . THR A 1 204 ? 9.992 5.855 3.205 1 97.69 204 THR A N 1
ATOM 1629 C CA . THR A 1 204 ? 11.094 5.426 4.051 1 97.69 204 THR A CA 1
ATOM 1630 C C . THR A 1 204 ? 12.281 4.973 3.205 1 97.69 204 THR A C 1
ATOM 1632 O O . THR A 1 204 ? 12.102 4.266 2.211 1 97.69 204 THR A O 1
ATOM 1635 N N . VAL A 1 205 ? 13.445 5.418 3.578 1 98.25 205 VAL A N 1
ATOM 1636 C CA . VAL A 1 205 ? 14.648 4.988 2.873 1 98.25 205 VAL A CA 1
ATOM 1637 C C . VAL A 1 205 ? 15.227 3.75 3.549 1 98.25 205 VAL A C 1
ATOM 1639 O O . VAL A 1 205 ? 15.578 3.787 4.73 1 98.25 205 VAL A O 1
ATOM 1642 N N . ASN A 1 206 ? 15.312 2.66 2.809 1 98.06 206 ASN A N 1
ATOM 1643 C CA . ASN A 1 206 ? 16.031 1.459 3.211 1 98.06 206 ASN A CA 1
ATOM 1644 C C . ASN A 1 206 ? 17.484 1.493 2.742 1 98.06 206 ASN A C 1
ATOM 1646 O O . ASN A 1 206 ? 17.859 2.334 1.921 1 98.06 206 AS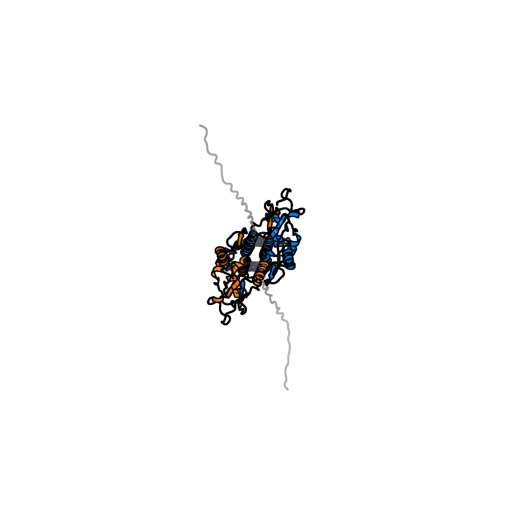N A O 1
ATOM 1650 N N . THR A 1 207 ? 18.25 0.604 3.338 1 98.5 207 THR A N 1
ATOM 1651 C CA . THR A 1 207 ? 19.688 0.635 3.07 1 98.5 207 THR A CA 1
ATOM 1652 C C . THR A 1 207 ? 20.188 -0.751 2.684 1 98.5 207 THR A C 1
ATOM 1654 O O . THR A 1 207 ? 19.406 -1.693 2.559 1 98.5 207 THR A O 1
ATOM 1657 N N . LEU A 1 208 ? 21.453 -0.79 2.359 1 98.06 208 LEU A N 1
ATOM 1658 C CA . LEU A 1 208 ? 22.125 -2.039 2 1 98.06 208 LEU A CA 1
ATOM 1659 C C . LEU A 1 208 ? 23.219 -2.379 3.002 1 98.06 208 LEU A C 1
ATOM 1661 O O . LEU A 1 208 ? 23.891 -1.485 3.514 1 98.06 208 LEU A O 1
ATOM 1665 N N . HIS A 1 209 ? 23.375 -3.645 3.182 1 97.62 209 HIS A N 1
ATOM 1666 C CA . HIS A 1 209 ? 24.469 -4.16 4.008 1 97.62 209 HIS A CA 1
ATOM 1667 C C . HIS A 1 209 ? 25.234 -5.258 3.283 1 97.62 209 HIS A C 1
ATOM 1669 O O . HIS A 1 209 ? 24.719 -5.871 2.348 1 97.62 209 HIS A O 1
ATOM 1675 N N . PHE A 1 210 ? 26.453 -5.371 3.738 1 97.62 210 PHE A N 1
ATOM 1676 C CA . PHE A 1 210 ? 27.219 -6.516 3.258 1 97.62 210 PHE A CA 1
ATOM 1677 C C . PHE A 1 210 ? 26.734 -7.805 3.91 1 97.62 210 PHE A C 1
ATOM 1679 O O . PHE A 1 210 ? 26.422 -7.824 5.102 1 97.62 210 PHE A O 1
ATOM 1686 N N . ASP A 1 211 ? 26.562 -8.82 3.09 1 95.88 211 ASP A N 1
ATOM 1687 C CA . ASP A 1 211 ? 26.156 -10.141 3.545 1 95.88 211 ASP A CA 1
ATOM 1688 C C . ASP A 1 211 ? 26.828 -11.242 2.729 1 95.88 211 ASP A C 1
ATOM 1690 O O . ASP A 1 211 ? 26.438 -11.508 1.592 1 95.88 211 ASP A O 1
ATOM 1694 N N . SER A 1 212 ? 27.703 -11.938 3.305 1 92.06 212 SER A N 1
ATOM 1695 C CA . SER A 1 212 ? 28.5 -12.938 2.605 1 92.06 212 SER A CA 1
ATOM 1696 C C . SER A 1 212 ? 27.656 -14.141 2.193 1 92.06 212 SER A C 1
ATOM 1698 O O . SER A 1 212 ? 28.047 -14.906 1.317 1 92.06 212 SER A O 1
ATOM 1700 N N . GLN A 1 213 ? 26.484 -14.305 2.781 1 90.62 213 GLN A N 1
ATOM 1701 C CA . GLN A 1 213 ? 25.609 -15.43 2.453 1 90.62 213 GLN A CA 1
ATOM 1702 C C . GLN A 1 213 ? 24.719 -15.109 1.254 1 90.62 213 GLN A C 1
ATOM 1704 O O . GLN A 1 213 ? 24.125 -16 0.658 1 90.62 213 GLN A O 1
ATOM 1709 N N . ALA A 1 214 ? 24.641 -13.812 0.991 1 89.06 214 ALA A N 1
ATOM 1710 C CA . ALA A 1 214 ? 23.844 -13.414 -0.164 1 89.06 214 ALA A CA 1
ATOM 1711 C C . ALA A 1 214 ? 24.594 -13.664 -1.467 1 89.06 214 ALA A C 1
ATOM 1713 O O . ALA A 1 214 ? 25.812 -13.492 -1.524 1 89.06 214 ALA A O 1
ATOM 1714 N N . ARG A 1 215 ? 23.875 -14 -2.477 1 83.69 215 ARG A N 1
ATOM 1715 C CA . ARG A 1 215 ? 24.453 -14.281 -3.783 1 83.69 215 ARG A CA 1
ATOM 1716 C C . ARG A 1 215 ? 25.281 -13.102 -4.281 1 83.69 215 ARG A C 1
ATOM 1718 O O . ARG A 1 215 ? 26.391 -13.281 -4.805 1 83.69 215 ARG A O 1
ATOM 1725 N N . SER A 1 216 ? 24.859 -11.891 -4.125 1 87.25 216 SER A N 1
ATOM 1726 C CA . SER A 1 216 ? 25.531 -10.688 -4.621 1 87.25 216 SER A CA 1
ATOM 1727 C C . SER A 1 216 ? 26.531 -10.164 -3.605 1 87.25 216 SER A C 1
ATOM 1729 O O . SER A 1 216 ? 27.281 -9.227 -3.896 1 87.25 216 SER A O 1
ATOM 1731 N N . GLY A 1 217 ? 26.5 -10.711 -2.393 1 93.06 217 GLY A N 1
ATOM 1732 C CA . GLY A 1 217 ? 27.297 -10.164 -1.305 1 93.06 217 GLY A CA 1
ATOM 1733 C C . GLY A 1 217 ? 26.641 -8.977 -0.625 1 93.06 217 GLY A C 1
ATOM 1734 O O . GLY A 1 217 ? 27.219 -8.375 0.281 1 93.06 217 GLY A O 1
ATOM 1735 N N . LEU A 1 218 ? 25.484 -8.57 -1.125 1 96.38 218 LEU A N 1
ATOM 1736 C CA . LEU A 1 218 ? 24.719 -7.43 -0.618 1 96.38 218 LEU A CA 1
ATOM 1737 C C . LEU A 1 218 ? 23.312 -7.852 -0.22 1 96.38 218 LEU A C 1
ATOM 1739 O O . LEU A 1 218 ? 22.719 -8.719 -0.858 1 96.38 218 LEU A O 1
ATOM 1743 N N . LYS A 1 219 ? 22.812 -7.258 0.867 1 94.69 219 LYS A N 1
ATOM 1744 C CA . LYS A 1 219 ? 21.453 -7.539 1.337 1 94.69 219 LYS A CA 1
ATOM 1745 C C . LYS A 1 219 ? 20.734 -6.258 1.75 1 94.69 219 LYS A C 1
ATOM 1747 O O . LYS A 1 219 ? 21.344 -5.371 2.352 1 94.69 219 LYS A O 1
ATOM 1752 N N . GLY A 1 220 ? 19.531 -6.258 1.354 1 94.88 220 GLY A N 1
ATOM 1753 C CA . GLY A 1 220 ? 18.734 -5.113 1.762 1 94.88 220 GLY A CA 1
ATOM 1754 C C . GLY A 1 220 ? 18.453 -5.086 3.252 1 94.88 220 GLY A C 1
ATOM 1755 O O . GLY A 1 220 ? 18.234 -6.129 3.869 1 94.88 220 GLY A O 1
ATOM 1756 N N . PHE A 1 221 ? 18.484 -3.9 3.822 1 95.44 221 PHE A N 1
ATOM 1757 C CA . PHE A 1 221 ? 18.094 -3.648 5.207 1 95.44 221 PHE A CA 1
ATOM 1758 C C . PHE A 1 221 ? 16.891 -2.715 5.273 1 95.44 221 PHE A C 1
ATOM 1760 O O . PHE A 1 221 ? 17.016 -1.523 4.977 1 95.44 221 PHE A O 1
ATOM 1767 N N . SER A 1 222 ? 15.766 -3.264 5.66 1 95.38 222 SER A N 1
ATOM 1768 C CA . SER A 1 222 ? 14.523 -2.502 5.625 1 95.38 222 SER A CA 1
ATOM 1769 C C . SER A 1 222 ? 13.969 -2.277 7.031 1 95.38 222 SER A C 1
ATOM 1771 O O . SER A 1 222 ? 12.805 -1.912 7.195 1 95.38 222 SER A O 1
ATOM 1773 N N . HIS A 1 223 ? 14.75 -2.572 8.078 1 93.81 223 HIS A N 1
ATOM 1774 C CA . HIS A 1 223 ? 14.328 -2.439 9.469 1 93.81 223 HIS A CA 1
ATOM 1775 C C . HIS A 1 223 ? 14.516 -1.01 9.961 1 93.81 223 HIS A C 1
ATOM 1777 O O . HIS A 1 223 ? 15.297 -0.763 10.875 1 93.81 223 HIS A O 1
ATOM 1783 N N . HIS A 1 224 ? 13.766 -0.168 9.383 1 95.81 224 HIS A N 1
ATOM 1784 C CA . HIS A 1 224 ? 13.805 1.241 9.758 1 95.81 224 HIS A CA 1
ATOM 1785 C C . HIS A 1 224 ? 12.453 1.708 10.281 1 95.81 224 HIS A C 1
ATOM 1787 O O . HIS A 1 224 ? 11.406 1.226 9.844 1 95.81 224 HIS A O 1
ATOM 1793 N N . GLU A 1 225 ? 12.523 2.66 11.172 1 94.56 225 GLU A N 1
ATOM 1794 C CA . GLU A 1 225 ? 11.32 3.225 11.766 1 94.56 225 GLU A CA 1
ATOM 1795 C C . GLU A 1 225 ? 10.469 3.939 10.711 1 94.56 225 GLU A C 1
ATOM 1797 O O . GLU A 1 225 ? 11.008 4.562 9.797 1 94.56 225 GLU A O 1
ATOM 1802 N N . ARG A 1 226 ? 9.211 3.822 10.891 1 94.12 226 ARG A N 1
ATOM 1803 C CA . ARG A 1 226 ? 8.281 4.59 10.062 1 94.12 226 ARG A CA 1
ATOM 1804 C C . ARG A 1 226 ? 7.012 4.926 10.844 1 94.12 226 ARG A C 1
ATOM 1806 O O . ARG A 1 226 ? 6.723 4.309 11.867 1 94.12 226 ARG A O 1
ATOM 1813 N N . LYS A 1 227 ? 6.383 5.883 10.422 1 95.19 227 LYS A N 1
ATOM 1814 C CA . LYS A 1 227 ? 5.105 6.285 11.008 1 95.19 227 LYS A CA 1
ATOM 1815 C C . LYS A 1 227 ? 3.955 5.465 10.438 1 95.19 227 LYS A C 1
ATOM 1817 O O . LYS A 1 227 ? 3.73 5.457 9.227 1 95.19 227 LYS A O 1
ATOM 1822 N N . CYS A 1 228 ? 3.297 4.719 11.312 1 96.5 228 CYS A N 1
ATOM 1823 C CA . CYS A 1 228 ? 2.164 3.883 10.93 1 96.5 228 CYS A CA 1
ATOM 1824 C C . CYS A 1 228 ? 0.95 4.184 11.805 1 96.5 228 CYS A C 1
ATOM 1826 O O . CYS A 1 228 ? 1.084 4.758 12.883 1 96.5 228 CYS A O 1
ATOM 1828 N N . ILE A 1 229 ? -0.189 3.852 11.297 1 96.5 229 ILE A N 1
ATOM 1829 C CA . ILE A 1 229 ? -1.341 3.889 12.195 1 96.5 229 ILE A CA 1
ATOM 1830 C C . ILE A 1 229 ? -1.256 2.738 13.195 1 96.5 229 ILE A C 1
ATOM 1832 O O . ILE A 1 229 ? -0.611 1.722 12.922 1 96.5 229 ILE A O 1
ATOM 1836 N N . LYS A 1 230 ? -1.889 3.004 14.289 1 96.88 230 LYS A N 1
ATOM 1837 C CA . LYS A 1 230 ? -2.172 1.858 15.156 1 96.88 230 LYS A CA 1
ATOM 1838 C C . LYS A 1 230 ? -3.303 1.009 14.586 1 96.88 230 LYS A C 1
ATOM 1840 O O . LYS A 1 230 ? -4.477 1.366 14.703 1 96.88 230 LYS A O 1
ATOM 1845 N N . TRP A 1 231 ? -2.967 -0.126 14.109 1 96.81 231 TRP A N 1
ATOM 1846 C CA . TRP A 1 231 ? -3.914 -0.936 13.352 1 96.81 231 TRP A CA 1
ATOM 1847 C C . TRP A 1 231 ? -5.023 -1.469 14.25 1 96.81 231 TRP A C 1
ATOM 1849 O O . TRP A 1 231 ? -6.199 -1.425 13.891 1 96.81 231 TRP A O 1
ATOM 1859 N N . GLU A 1 232 ? -4.656 -1.958 15.414 1 96.06 232 GLU A N 1
ATOM 1860 C CA . GLU A 1 232 ? -5.613 -2.689 16.234 1 96.06 232 GLU A CA 1
ATOM 1861 C C . GLU A 1 232 ? -6.77 -1.794 16.672 1 96.06 232 GLU A C 1
ATOM 1863 O O . GLU A 1 232 ? -7.938 -2.174 16.547 1 96.06 232 GLU A O 1
ATOM 1868 N N . PRO A 1 233 ? -6.484 -0.571 17.156 1 95.94 233 PRO A N 1
ATOM 1869 C CA . PRO A 1 233 ? -7.609 0.308 17.5 1 95.94 233 PRO A CA 1
ATOM 1870 C C . PRO A 1 233 ? -8.484 0.634 16.281 1 95.94 233 PRO A C 1
ATOM 1872 O O . PRO A 1 233 ? -9.711 0.708 16.406 1 95.94 233 PRO A O 1
ATOM 1875 N N . PHE A 1 234 ? -7.926 0.822 15.211 1 96.94 234 PHE A N 1
ATOM 1876 C CA . PHE A 1 234 ? -8.664 1.067 13.984 1 96.94 234 PHE A CA 1
ATOM 1877 C C . PHE A 1 234 ? -9.531 -0.136 13.617 1 96.94 234 PHE A C 1
ATOM 1879 O O . PHE A 1 234 ? -10.727 0.004 13.367 1 96.94 234 PHE A O 1
ATOM 1886 N N . LYS A 1 235 ? -8.914 -1.293 13.609 1 97.25 235 LYS A N 1
ATOM 1887 C CA . LYS A 1 235 ? -9.602 -2.543 13.297 1 97.25 235 LYS A CA 1
ATOM 1888 C C . LYS A 1 235 ? -10.75 -2.791 14.273 1 97.25 235 LYS A C 1
ATOM 1890 O O . LYS A 1 235 ? -11.836 -3.219 13.867 1 97.25 235 LYS A O 1
ATOM 1895 N N . GLU A 1 236 ? -10.539 -2.564 15.492 1 96 236 GLU A N 1
ATOM 1896 C CA . GLU A 1 236 ? -11.57 -2.74 16.5 1 96 236 GLU A CA 1
ATOM 1897 C C . GLU A 1 236 ? -12.766 -1.824 16.234 1 96 236 GLU A C 1
ATOM 1899 O O . GLU A 1 236 ? -13.914 -2.242 16.375 1 96 236 GLU A O 1
ATOM 1904 N N . TRP A 1 237 ? -12.469 -0.681 15.93 1 96.75 237 TRP A N 1
ATOM 1905 C CA . TRP A 1 237 ? -13.531 0.281 15.648 1 96.75 237 TRP A CA 1
ATOM 1906 C C . TRP A 1 237 ? -14.344 -0.145 14.43 1 96.75 237 TRP A C 1
ATOM 1908 O O . TRP A 1 237 ? -15.57 -0.153 14.469 1 96.75 237 TRP A O 1
ATOM 1918 N N . VAL A 1 238 ? -13.711 -0.531 13.32 1 97.75 238 VAL A N 1
ATOM 1919 C CA . VAL A 1 238 ? -14.438 -0.87 12.102 1 97.75 238 VAL A CA 1
ATOM 1920 C C . VAL A 1 238 ? -15.164 -2.197 12.281 1 97.75 238 VAL A C 1
ATOM 1922 O O . VAL A 1 238 ? -16.219 -2.42 11.688 1 97.75 238 VAL A O 1
ATOM 1925 N N . ASP A 1 239 ? -14.609 -3.064 13.094 1 97.88 239 ASP A N 1
ATOM 1926 C CA . ASP A 1 239 ? -15.273 -4.332 13.391 1 97.88 239 ASP A CA 1
ATOM 1927 C C . ASP A 1 239 ? -16.656 -4.102 14 1 97.88 239 ASP A C 1
ATOM 1929 O O . ASP A 1 239 ? -17.578 -4.898 13.789 1 97.88 239 ASP A O 1
ATOM 1933 N N . GLN A 1 240 ? -16.859 -3.039 14.672 1 96.75 240 GLN A N 1
ATOM 1934 C CA . GLN A 1 240 ? -18.109 -2.76 15.383 1 96.75 240 GLN A CA 1
ATOM 1935 C C . GLN A 1 240 ? -19.234 -2.422 14.406 1 96.75 240 GLN A C 1
ATOM 1937 O O . GLN A 1 240 ? -20.406 -2.639 14.711 1 96.75 240 GLN A O 1
ATOM 1942 N N . ILE A 1 241 ? -18.891 -1.953 13.289 1 97.12 241 ILE A N 1
ATOM 1943 C CA . ILE A 1 241 ? -19.938 -1.541 12.359 1 97.12 241 ILE A CA 1
ATOM 1944 C C . ILE A 1 241 ? -19.891 -2.43 11.117 1 97.12 241 ILE A C 1
ATOM 1946 O O . ILE A 1 241 ? -20.469 -2.086 10.086 1 97.12 241 ILE A O 1
ATOM 1950 N N . ALA A 1 242 ? -19.188 -3.557 11.195 1 98.56 242 ALA A N 1
ATOM 1951 C CA . ALA A 1 242 ? -19.062 -4.488 10.07 1 98.56 242 ALA A CA 1
ATOM 1952 C C . ALA A 1 242 ? -20.391 -5.188 9.797 1 98.56 242 ALA A C 1
ATOM 1954 O O . ALA A 1 242 ? -21.125 -5.551 10.727 1 98.56 242 ALA A O 1
ATOM 1955 N N . ILE A 1 243 ? -20.688 -5.352 8.523 1 98.38 243 ILE A N 1
ATOM 1956 C CA . ILE A 1 243 ? -21.828 -6.129 8.07 1 98.38 243 ILE A CA 1
ATOM 1957 C C . ILE A 1 243 ? -21.406 -7.574 7.809 1 98.38 243 ILE A C 1
ATOM 1959 O O . ILE A 1 243 ? -20.422 -7.82 7.102 1 98.38 243 ILE A O 1
ATOM 1963 N N . PRO A 1 244 ? -22.062 -8.547 8.391 1 95.88 244 PRO A N 1
ATOM 1964 C CA . PRO A 1 244 ? -21.688 -9.938 8.117 1 95.88 244 PRO A CA 1
ATOM 1965 C C . PRO A 1 244 ? -21.875 -10.32 6.652 1 95.88 244 PRO A C 1
ATOM 1967 O O . PRO A 1 244 ? -22.562 -9.633 5.91 1 95.88 244 PRO A O 1
ATOM 1970 N N . GLU A 1 245 ? -21.188 -11.367 6.289 1 92.19 245 GLU A N 1
ATOM 1971 C CA . GLU A 1 245 ? -21.344 -11.93 4.949 1 92.19 245 GLU A CA 1
ATOM 1972 C C . GLU A 1 245 ? -22.453 -12.977 4.926 1 92.19 245 GLU A C 1
ATOM 1974 O O . GLU A 1 245 ? -22.656 -13.703 5.906 1 92.19 245 GLU A O 1
ATOM 1979 N N . PRO A 1 246 ? -23.094 -13.062 3.914 1 93.62 246 PRO A N 1
ATOM 1980 C CA . PRO A 1 246 ? -23.047 -12.242 2.699 1 93.62 246 PRO A CA 1
ATOM 1981 C C . PRO A 1 246 ? -23.812 -10.93 2.844 1 93.62 246 PRO A C 1
ATOM 1983 O O . PRO A 1 246 ? -24.906 -10.906 3.398 1 93.62 246 PRO A O 1
ATOM 1986 N N . VAL A 1 247 ? -23.312 -9.875 2.273 1 96.31 247 VAL A N 1
ATOM 1987 C CA . VAL A 1 247 ? -23.828 -8.531 2.48 1 96.31 247 VAL A CA 1
ATOM 1988 C C . VAL A 1 247 ? -25.25 -8.43 1.936 1 96.31 247 VAL A C 1
ATOM 1990 O O . VAL A 1 247 ? -26.062 -7.664 2.453 1 96.31 247 VAL A O 1
ATOM 1993 N N . GLN A 1 248 ? -25.594 -9.25 0.967 1 94.88 248 GLN A N 1
ATOM 1994 C CA . GLN A 1 248 ? -26.891 -9.195 0.314 1 94.88 248 GLN A CA 1
ATOM 1995 C C . GLN A 1 248 ? -28.016 -9.469 1.31 1 94.88 248 GLN A C 1
ATOM 1997 O O . GLN A 1 248 ? -29.156 -9.031 1.104 1 94.88 248 GLN A O 1
ATOM 2002 N N . ASP A 1 249 ? -27.703 -10.133 2.352 1 96.62 249 ASP A N 1
ATOM 2003 C CA . ASP A 1 249 ? -28.703 -10.5 3.354 1 96.62 249 ASP A CA 1
ATOM 2004 C C . ASP A 1 249 ? -29 -9.312 4.273 1 96.62 249 ASP A C 1
ATOM 2006 O O . ASP A 1 249 ? -30 -9.336 5.004 1 96.62 249 ASP A O 1
ATOM 2010 N N . TYR A 1 250 ? -28.281 -8.25 4.164 1 98.19 250 TYR A N 1
ATOM 2011 C CA . TYR A 1 250 ? -28.391 -7.199 5.168 1 98.19 250 TYR A CA 1
ATOM 2012 C C . TYR A 1 250 ? -28.672 -5.852 4.516 1 98.19 250 TYR A C 1
ATOM 2014 O O . TYR A 1 250 ? -28.641 -4.812 5.18 1 98.19 250 TYR A O 1
ATOM 2022 N N . VAL A 1 251 ? -28.969 -5.883 3.248 1 98.5 251 VAL A N 1
ATOM 2023 C CA . VAL A 1 251 ? -29.219 -4.629 2.545 1 98.5 251 VAL A CA 1
ATOM 2024 C C . VAL A 1 251 ? -30.625 -4.656 1.928 1 98.5 251 VAL A C 1
ATOM 2026 O O . VAL A 1 251 ? -31.219 -5.727 1.759 1 98.5 251 VAL A O 1
ATOM 2029 N N . LEU A 1 252 ? -31.109 -3.477 1.642 1 97.94 252 LEU A N 1
ATOM 2030 C CA . LEU A 1 252 ? -32.406 -3.373 0.963 1 97.94 252 LEU A CA 1
ATOM 2031 C C . LEU A 1 252 ? -32.281 -3.793 -0.498 1 97.94 252 LEU A C 1
ATOM 2033 O O . LEU A 1 252 ? -31.219 -3.627 -1.111 1 97.94 252 LEU A O 1
ATOM 2037 N N . ARG A 1 253 ? -33.406 -4.258 -1.006 1 96.56 253 ARG A N 1
ATOM 2038 C CA . ARG A 1 253 ? -33.469 -4.613 -2.42 1 96.56 253 ARG A CA 1
ATOM 2039 C C . ARG A 1 253 ? -33.656 -3.381 -3.289 1 96.56 253 ARG A C 1
ATOM 2041 O O . ARG A 1 253 ? -34.219 -2.375 -2.828 1 96.56 253 ARG A O 1
ATOM 2048 N N . GLU A 1 254 ? -33.188 -3.58 -4.508 1 96.31 254 GLU A N 1
ATOM 2049 C CA . GLU A 1 254 ? -33.188 -2.451 -5.434 1 96.31 254 GLU A CA 1
ATOM 2050 C C . GLU A 1 254 ? -34.594 -1.86 -5.582 1 96.31 254 GLU A C 1
ATOM 2052 O O . GLU A 1 254 ? -34.75 -0.644 -5.703 1 96.31 254 GLU A O 1
ATOM 2057 N N . GLU A 1 255 ? -35.625 -2.676 -5.492 1 95.56 255 GLU A N 1
ATOM 2058 C CA . GLU A 1 255 ? -37 -2.262 -5.738 1 95.56 255 GLU A CA 1
ATOM 2059 C C . GLU A 1 255 ? -37.594 -1.57 -4.516 1 95.56 255 GLU A C 1
ATOM 2061 O O . GLU A 1 255 ? -38.656 -0.949 -4.602 1 95.56 255 GLU A O 1
ATOM 2066 N N . GLU A 1 256 ? -36.938 -1.679 -3.432 1 96.38 256 GLU A N 1
ATOM 2067 C CA . GLU A 1 256 ? -37.469 -1.1 -2.199 1 96.38 256 GLU A CA 1
ATOM 2068 C C . GLU A 1 256 ? -37.188 0.401 -2.137 1 96.38 256 GLU A C 1
ATOM 2070 O O . GLU A 1 256 ? -36.156 0.869 -2.58 1 96.38 256 GLU A O 1
ATOM 2075 N N . GLU A 1 257 ? -38.094 1.09 -1.581 1 94.69 257 GLU A N 1
ATOM 2076 C CA . GLU A 1 257 ? -37.938 2.533 -1.426 1 94.69 257 GLU A CA 1
ATOM 2077 C C . GLU A 1 257 ? -36.781 2.869 -0.52 1 94.69 257 GLU A C 1
ATOM 2079 O O . GLU A 1 257 ? -36.594 2.264 0.541 1 94.69 257 GLU A O 1
ATOM 2084 N N . GLY A 1 258 ? -35.906 3.795 -0.941 1 96.06 258 GLY A N 1
ATOM 2085 C CA . GLY A 1 258 ? -34.781 4.234 -0.142 1 96.06 258 GLY A CA 1
ATOM 2086 C C . GLY A 1 258 ? -33.625 3.27 -0.185 1 96.06 258 GLY A C 1
ATOM 2087 O O . GLY A 1 258 ? -32.719 3.336 0.659 1 96.06 258 GLY A O 1
ATOM 2088 N N . SER A 1 259 ? -33.625 2.414 -1.151 1 97.81 259 SER A N 1
ATOM 2089 C CA . SER A 1 259 ? -32.625 1.342 -1.223 1 97.81 259 SER A CA 1
ATOM 2090 C C . SER A 1 259 ? -31.25 1.881 -1.605 1 97.81 259 SER A C 1
ATOM 2092 O O . SER A 1 259 ? -30.234 1.206 -1.411 1 97.81 259 SER A O 1
ATOM 2094 N N . PHE A 1 260 ? -31.234 3.115 -2.219 1 98.25 260 PHE A N 1
ATOM 2095 C CA . PHE A 1 260 ? -29.984 3.727 -2.652 1 98.25 260 PHE A CA 1
ATOM 2096 C C . PHE A 1 260 ? -29.922 5.195 -2.246 1 98.25 260 PHE A C 1
ATOM 2098 O O . PHE A 1 260 ? -30.922 5.918 -2.387 1 98.25 260 PHE A O 1
ATOM 2105 N N . GLY A 1 261 ? -28.906 5.684 -1.626 1 97.12 261 GLY A N 1
ATOM 2106 C CA . GLY A 1 261 ? -28.719 7.043 -1.148 1 97.12 261 GLY A CA 1
ATOM 2107 C C . GLY A 1 261 ? -27.562 7.18 -0.172 1 97.12 261 GLY A C 1
ATOM 2108 O O . GLY A 1 261 ? -26.703 6.309 -0.104 1 97.12 261 GLY A O 1
ATOM 2109 N N . PRO A 1 262 ? -27.359 8.281 0.521 1 95.81 262 PRO A N 1
ATOM 2110 C CA . PRO A 1 262 ? -28.156 9.508 0.462 1 95.81 262 PRO A CA 1
ATOM 2111 C C . PRO A 1 262 ? -27.719 10.438 -0.666 1 95.81 262 PRO A C 1
ATOM 2113 O O . PRO A 1 262 ? -26.578 10.359 -1.137 1 95.81 262 PRO A O 1
ATOM 2116 N N . MET B 1 1 ? -47.969 130.125 -11.516 1 23.83 1 MET B N 1
ATOM 2117 C CA . MET B 1 1 ? -46.656 130.875 -11.305 1 23.83 1 MET B CA 1
ATOM 2118 C C . MET B 1 1 ? -46.312 130.875 -9.82 1 23.83 1 MET B C 1
ATOM 2120 O O . MET B 1 1 ? -46.281 131.875 -9.188 1 23.83 1 MET B O 1
ATOM 2124 N N . ALA B 1 2 ? -46.75 129.75 -9.141 1 25.92 2 ALA B N 1
ATOM 2125 C CA . ALA B 1 2 ? -46.812 129.625 -7.695 1 25.92 2 ALA B CA 1
ATOM 2126 C C . ALA B 1 2 ? -45.406 129.625 -7.082 1 25.92 2 ALA B C 1
ATOM 2128 O O . ALA B 1 2 ? -44.438 129.25 -7.715 1 25.92 2 ALA B O 1
ATOM 2129 N N . SER B 1 3 ? -45.438 130.25 -5.961 1 22 3 SER B N 1
ATOM 2130 C CA . SER B 1 3 ? -44.625 130.875 -4.938 1 22 3 SER B CA 1
ATOM 2131 C C . SER B 1 3 ? -43.594 129.875 -4.34 1 22 3 SER B C 1
ATOM 2133 O O . SER B 1 3 ? -43.969 128.75 -3.941 1 22 3 SER B O 1
ATOM 2135 N N . ASN B 1 4 ? -42.312 130.125 -4.438 1 19.89 4 ASN B N 1
ATOM 2136 C CA . ASN B 1 4 ? -40.938 129.625 -4.395 1 19.89 4 ASN B CA 1
ATOM 2137 C C . ASN B 1 4 ? -40.5 129.25 -2.975 1 19.89 4 ASN B C 1
ATOM 2139 O O . ASN B 1 4 ? -39.969 128.125 -2.75 1 19.89 4 ASN B O 1
ATOM 2143 N N . GLU B 1 5 ? -40.438 130.25 -1.985 1 20.33 5 GLU B N 1
ATOM 2144 C CA . GLU B 1 5 ? -39.094 130.5 -1.521 1 20.33 5 GLU B CA 1
ATOM 2145 C C . GLU B 1 5 ? -38.656 129.625 -0.382 1 20.33 5 GLU B C 1
ATOM 2147 O O . GLU B 1 5 ? -39.5 129 0.281 1 20.33 5 GLU B O 1
ATOM 2152 N N . TYR B 1 6 ? -37.344 129.875 0.19 1 20.77 6 TYR B N 1
ATOM 2153 C CA . TYR B 1 6 ? -36.031 129.375 0.546 1 20.77 6 TYR B CA 1
ATOM 2154 C C . TYR B 1 6 ? -35.938 129.125 2.043 1 20.77 6 TYR B C 1
ATOM 2156 O O . TYR B 1 6 ? -35.375 128 2.465 1 20.77 6 TYR B O 1
ATOM 2164 N N . ASP B 1 7 ? -36.344 130 3.014 1 18.7 7 ASP B N 1
ATOM 2165 C CA . ASP B 1 7 ? -35.219 130.625 3.768 1 18.7 7 ASP B CA 1
ATOM 2166 C C . ASP B 1 7 ? -34.938 129.75 5.023 1 18.7 7 ASP B C 1
ATOM 2168 O O . ASP B 1 7 ? -34.031 130.125 5.793 1 18.7 7 ASP B O 1
ATOM 2172 N N . GLU B 1 8 ? -35.812 128.875 5.449 1 21.39 8 GLU B N 1
ATOM 2173 C CA . GLU B 1 8 ? -35.906 129 6.902 1 21.39 8 GLU B CA 1
ATOM 2174 C C . GLU B 1 8 ? -34.625 128.375 7.578 1 21.39 8 GLU B C 1
ATOM 2176 O O . GLU B 1 8 ? -34.312 127.25 7.449 1 21.39 8 GLU B O 1
ATOM 2181 N N . GLU B 1 9 ? -33.688 129.25 8.008 1 20.64 9 GLU B N 1
ATOM 2182 C CA . GLU B 1 9 ? -32.281 129.25 8.398 1 20.64 9 GLU B CA 1
ATOM 2183 C C . GLU B 1 9 ? -32.094 128.625 9.766 1 20.64 9 GLU B C 1
ATOM 2185 O O . GLU B 1 9 ? -30.969 128.375 10.172 1 20.64 9 GLU B O 1
ATOM 2190 N N . LYS B 1 10 ? -33.125 128.375 10.586 1 21.58 10 LYS B N 1
ATOM 2191 C CA . LYS B 1 10 ? -32.719 128.75 11.906 1 21.58 10 LYS B CA 1
ATOM 2192 C C . LYS B 1 10 ? -31.5 128 12.398 1 21.58 10 LYS B C 1
ATOM 2194 O O . LYS B 1 10 ? -31.266 126.875 11.961 1 21.58 10 LYS B O 1
ATOM 2199 N N . PRO B 1 11 ? -30.984 128.375 13.719 1 22.45 11 PRO B N 1
ATOM 2200 C CA . PRO B 1 11 ? -29.75 128.625 14.453 1 22.45 11 PRO B CA 1
ATOM 2201 C C . PRO B 1 11 ? -29.078 127.438 15.016 1 22.45 11 PRO B C 1
ATOM 2203 O O . PRO B 1 11 ? -29.688 126.375 15.078 1 22.45 11 PRO B O 1
ATOM 2206 N N . PHE B 1 12 ? -28.062 127.625 15.93 1 21.44 12 PHE B N 1
ATOM 2207 C CA . PHE B 1 12 ? -26.688 127.438 16.344 1 21.44 12 PHE B CA 1
ATOM 2208 C C . PHE B 1 12 ? -26.562 126.25 17.297 1 21.44 12 PHE B C 1
ATOM 2210 O O . PHE B 1 12 ? -27.531 125.5 17.562 1 21.44 12 PHE B O 1
ATOM 2217 N N . LEU B 1 13 ? -25.891 126.438 18.531 1 22.34 13 LEU B N 1
ATOM 2218 C CA . LEU B 1 13 ? -24.578 126 19.031 1 22.34 13 LEU B CA 1
ATOM 2219 C C . LEU B 1 13 ? -24.75 124.938 20.156 1 22.34 13 LEU B C 1
ATOM 2221 O O . LEU B 1 13 ? -23.781 124.312 20.547 1 22.34 13 LEU B O 1
ATOM 2225 N N . THR B 1 14 ? -25.906 124.812 20.875 1 22.62 14 THR B N 1
ATOM 2226 C CA . THR B 1 14 ? -25.625 124.688 22.312 1 22.62 14 THR B CA 1
ATOM 2227 C C . THR B 1 14 ? -24.781 123.438 22.609 1 22.62 14 THR B C 1
ATOM 2229 O O . THR B 1 14 ? -25.047 122.375 22.047 1 22.62 14 THR B O 1
ATOM 2232 N N . THR B 1 15 ? -23.703 123.5 23.5 1 24.19 15 THR B N 1
ATOM 2233 C CA . THR B 1 15 ? -22.406 123 23.906 1 24.19 15 THR B CA 1
ATOM 2234 C C . THR B 1 15 ? -22.562 121.75 24.75 1 24.19 15 THR B C 1
ATOM 2236 O O . THR B 1 15 ? -21.609 121 24.938 1 24.19 15 THR B O 1
ATOM 2239 N N . VAL B 1 16 ? -23.75 121.375 25.328 1 25.22 16 VAL B N 1
ATOM 2240 C CA . VAL B 1 16 ? -23.531 120.875 26.688 1 25.22 16 VAL B CA 1
ATOM 2241 C C . VAL B 1 16 ? -22.734 119.562 26.625 1 25.22 16 VAL B C 1
ATOM 2243 O O . VAL B 1 16 ? -23.047 118.688 25.844 1 25.22 16 VAL B O 1
ATOM 2246 N N . GLU B 1 17 ? -21.547 119.562 27.25 1 25.89 17 GLU B N 1
ATOM 2247 C CA . GLU B 1 17 ? -20.312 118.75 27.406 1 25.89 17 GLU B CA 1
ATOM 2248 C C . GLU B 1 17 ? -20.578 117.438 28.141 1 25.89 17 GLU B C 1
ATOM 2250 O O . GLU B 1 17 ? -19.656 116.688 28.344 1 25.89 17 GLU B O 1
ATOM 2255 N N . ASN B 1 18 ? -21.781 116.938 28.25 1 25.09 18 ASN B N 1
ATOM 2256 C CA . ASN B 1 18 ? -21.891 116 29.359 1 25.09 18 ASN B CA 1
ATOM 2257 C C . ASN B 1 18 ? -20.891 114.812 29.234 1 25.09 18 ASN B C 1
ATOM 2259 O O . ASN B 1 18 ? -20.828 114.188 28.203 1 25.09 18 ASN B O 1
ATOM 2263 N N . GLU B 1 19 ? -19.797 114.875 30.016 1 26.81 19 GLU B N 1
ATOM 2264 C CA . GLU B 1 19 ? -18.578 114.062 30.203 1 26.81 19 GLU B CA 1
ATOM 2265 C C . GLU B 1 19 ? -18.922 112.625 30.531 1 26.81 19 GLU B C 1
ATOM 2267 O O . GLU B 1 19 ? -19.484 112.375 31.594 1 26.81 19 GLU B O 1
ATOM 2272 N N . THR B 1 20 ? -19.625 111.938 29.75 1 26.69 20 THR B N 1
ATOM 2273 C CA . THR B 1 20 ? -20.047 110.562 30.094 1 26.69 20 THR B CA 1
ATOM 2274 C C . THR B 1 20 ? -18.828 109.625 30.312 1 26.69 20 THR B C 1
ATOM 2276 O O . THR B 1 20 ? -17.969 109.5 29.453 1 26.69 20 THR B O 1
ATOM 2279 N N . SER B 1 21 ? -18.375 109.5 31.578 1 30.39 21 SER B N 1
ATOM 2280 C CA . SER B 1 21 ? -17.25 108.75 32.094 1 30.39 21 SER B CA 1
ATOM 2281 C C . SER B 1 21 ? -17.297 107.312 31.656 1 30.39 21 SER B C 1
ATOM 2283 O O . SER B 1 21 ? -18.312 106.625 31.812 1 30.39 21 SER B O 1
ATOM 2285 N N . PRO B 1 22 ? -16.562 106.812 30.641 1 31.22 22 PRO B N 1
ATOM 2286 C CA . PRO B 1 22 ? -16.609 105.5 30.078 1 31.22 22 PRO B CA 1
ATOM 2287 C C . PRO B 1 22 ? -16.172 104.375 31.078 1 31.22 22 PRO B C 1
ATOM 2289 O O . PRO B 1 22 ? -15.164 104.562 31.766 1 31.22 22 PRO B O 1
ATOM 2292 N N . ALA B 1 23 ? -17.078 103.875 31.797 1 31.77 23 ALA B N 1
ATOM 2293 C CA . ALA B 1 23 ? -16.828 102.75 32.719 1 31.77 23 ALA B CA 1
ATOM 2294 C C . ALA B 1 23 ? -15.984 101.688 32.062 1 31.77 23 ALA B C 1
ATOM 2296 O O . ALA B 1 23 ? -16.312 101.188 30.969 1 31.77 23 ALA B O 1
ATOM 2297 N N . ILE B 1 24 ? -14.672 101.688 32.312 1 29.92 24 ILE B N 1
ATOM 2298 C CA . ILE B 1 24 ? -13.625 100.812 31.859 1 29.92 24 ILE B CA 1
ATOM 2299 C C . ILE B 1 24 ? -13.961 99.375 32.281 1 29.92 24 ILE B C 1
ATOM 2301 O O . ILE B 1 24 ? -14.094 99.062 33.469 1 29.92 24 ILE B O 1
ATOM 2305 N N . ARG B 1 25 ? -14.914 98.688 31.609 1 28.45 25 ARG B N 1
ATOM 2306 C CA . ARG B 1 25 ? -15.219 97.25 31.859 1 28.45 25 ARG B CA 1
ATOM 2307 C C . ARG B 1 25 ? -13.953 96.375 31.781 1 28.45 25 ARG B C 1
ATOM 2309 O O . ARG B 1 25 ? -13.234 96.438 30.781 1 28.45 25 ARG B O 1
ATOM 2316 N N . THR B 1 26 ? -13.234 96.312 32.906 1 29.86 26 THR B N 1
ATOM 2317 C CA . THR B 1 26 ? -12.055 95.438 33.031 1 29.86 26 THR B CA 1
ATOM 2318 C C . THR B 1 26 ? -12.367 94 32.594 1 29.86 26 THR B C 1
ATOM 2320 O O . THR B 1 26 ? -13.297 93.375 33.094 1 29.86 26 THR B O 1
ATOM 2323 N N . ILE B 1 27 ? -12.344 93.75 31.297 1 32.03 27 ILE B N 1
ATOM 2324 C CA . ILE B 1 27 ? -12.484 92.375 30.734 1 32.03 27 ILE B CA 1
ATOM 2325 C C . ILE B 1 27 ? -11.43 91.438 31.344 1 32.03 27 ILE B C 1
ATOM 2327 O O . ILE B 1 27 ? -10.227 91.688 31.203 1 32.03 27 ILE B O 1
ATOM 2331 N N . GLN B 1 28 ? -11.656 91 32.562 1 32.25 28 GLN B N 1
ATOM 2332 C CA . GLN B 1 28 ? -10.766 90 33.125 1 32.25 28 GLN B CA 1
ATOM 2333 C C . GLN B 1 28 ? -10.57 88.812 32.188 1 32.25 28 GLN B C 1
ATOM 2335 O O . GLN B 1 28 ? -11.539 88.25 31.688 1 32.25 28 GLN B O 1
ATOM 2340 N N . LYS B 1 29 ? -9.508 88.875 31.391 1 36.34 29 LYS B N 1
ATOM 2341 C CA . LYS B 1 29 ? -9.039 87.75 30.531 1 36.34 29 LYS B CA 1
ATOM 2342 C C . LYS B 1 29 ? -8.867 86.5 31.328 1 36.34 29 LYS B C 1
ATOM 2344 O O . LYS B 1 29 ? -8.062 86.438 32.25 1 36.34 29 LYS B O 1
ATOM 2349 N N . LYS B 1 30 ? -9.977 85.812 31.547 1 41 30 LYS B N 1
ATOM 2350 C CA . LYS B 1 30 ? -9.812 84.438 32.094 1 41 30 LYS B CA 1
ATOM 2351 C C . LYS B 1 30 ? -8.805 83.625 31.25 1 41 30 LYS B C 1
ATOM 2353 O O . LYS B 1 30 ? -8.914 83.625 30.031 1 41 30 LYS B O 1
ATOM 2358 N N . SER B 1 31 ? -7.531 83.688 31.703 1 36.84 31 SER B N 1
ATOM 2359 C CA . SER B 1 31 ? -6.426 82.875 31.141 1 36.84 31 SER B CA 1
ATOM 2360 C C . SER B 1 31 ? -6.84 81.438 30.859 1 36.84 31 SER B C 1
ATOM 2362 O O . SER B 1 31 ? -7.422 80.75 31.719 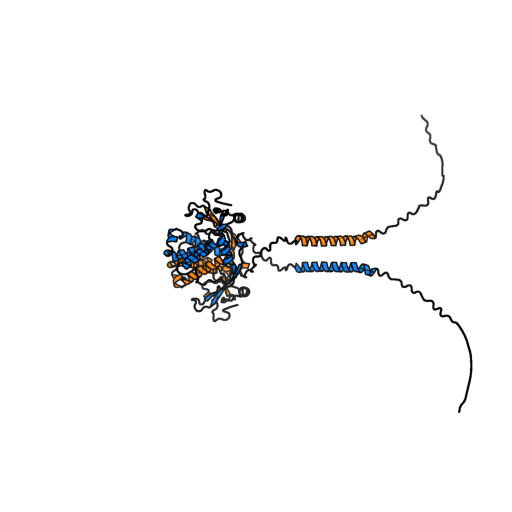1 36.84 31 SER B O 1
ATOM 2364 N N . SER B 1 32 ? -7.23 81.188 29.609 1 39.78 32 SER B N 1
ATOM 2365 C CA . SER B 1 32 ? -7.59 79.938 28.969 1 39.78 32 SER B CA 1
ATOM 2366 C C . SER B 1 32 ? -6.531 78.875 29.234 1 39.78 32 SER B C 1
ATOM 2368 O O . SER B 1 32 ? -5.711 78.562 28.359 1 39.78 32 SER B O 1
ATOM 2370 N N . TRP B 1 33 ? -5.832 79 30.328 1 40.69 33 TRP B N 1
ATOM 2371 C CA . TRP B 1 33 ? -4.812 78 30.594 1 40.69 33 TRP B CA 1
ATOM 2372 C C . TRP B 1 33 ? -5.406 76.562 30.547 1 40.69 33 TRP B C 1
ATOM 2374 O O . TRP B 1 33 ? -4.695 75.625 30.281 1 40.69 33 TRP B O 1
ATOM 2384 N N . THR B 1 34 ? -6.711 76.5 30.828 1 46.22 34 THR B N 1
ATOM 2385 C CA . THR B 1 34 ? -7.223 75.125 30.969 1 46.22 34 THR B CA 1
ATOM 2386 C C . THR B 1 34 ? -7.152 74.375 29.641 1 46.22 34 THR B C 1
ATOM 2388 O O . THR B 1 34 ? -7.32 73.188 29.578 1 46.22 34 THR B O 1
ATOM 2391 N N . ARG B 1 35 ? -7.145 75.25 28.531 1 48.5 35 ARG B N 1
ATOM 2392 C CA . ARG B 1 35 ? -7.285 74.562 27.266 1 48.5 35 ARG B CA 1
ATOM 2393 C C . ARG B 1 35 ? -6.02 73.75 26.922 1 48.5 35 ARG B C 1
ATOM 2395 O O . ARG B 1 35 ? -6.086 72.688 26.281 1 48.5 35 ARG B O 1
ATOM 2402 N N . VAL B 1 36 ? -4.887 74.375 27.25 1 51.94 36 VAL B N 1
ATOM 2403 C CA . VAL B 1 36 ? -3.666 73.812 26.703 1 51.94 36 VAL B CA 1
ATOM 2404 C C . VAL B 1 36 ? -3.324 72.5 27.484 1 51.94 36 VAL B C 1
ATOM 2406 O O . VAL B 1 36 ? -2.785 71.562 26.906 1 51.94 36 VAL B O 1
ATOM 2409 N N . HIS B 1 37 ? -3.736 72.625 28.781 1 55.53 37 HIS B N 1
ATOM 2410 C CA . HIS B 1 37 ? -3.332 71.438 29.531 1 55.53 37 HIS B CA 1
ATOM 2411 C C . HIS B 1 37 ? -4.285 70.25 29.281 1 55.53 37 HIS B C 1
ATOM 2413 O O . HIS B 1 37 ? -4.023 69.125 29.703 1 55.53 37 HIS B O 1
ATOM 2419 N N . SER B 1 38 ? -5.383 70.625 28.625 1 61.78 38 SER B N 1
ATOM 2420 C CA . SER B 1 38 ? -6.375 69.562 28.406 1 61.78 38 SER B CA 1
ATOM 2421 C C . SER B 1 38 ? -6.008 68.688 27.203 1 61.78 38 SER B C 1
ATOM 2423 O O . SER B 1 38 ? -6.402 67.562 27.141 1 61.78 38 SER B O 1
ATOM 2425 N N . VAL B 1 39 ? -5.164 69.312 26.391 1 65.06 39 VAL B N 1
ATOM 2426 C CA . VAL B 1 39 ? -4.855 68.562 25.156 1 65.06 39 VAL B CA 1
ATOM 2427 C C . VAL B 1 39 ? -3.986 67.375 25.469 1 65.06 39 VAL B C 1
ATOM 2429 O O . VAL B 1 39 ? -4.266 66.25 25.016 1 65.06 39 VAL B O 1
ATOM 2432 N N . PRO B 1 40 ? -3.006 67.625 26.328 1 71.44 40 PRO B N 1
ATOM 2433 C CA . PRO B 1 40 ? -2.238 66.438 26.641 1 71.44 40 PRO B CA 1
ATOM 2434 C C . PRO B 1 40 ? -3.051 65.375 27.422 1 71.44 40 PRO B C 1
ATOM 2436 O O . PRO B 1 40 ? -2.854 64.188 27.266 1 71.44 40 PRO B O 1
ATOM 2439 N N . PHE B 1 41 ? -4.008 65.875 28.141 1 70.12 41 PHE B N 1
ATOM 2440 C CA . PHE B 1 41 ? -4.859 64.938 28.906 1 70.12 41 PHE B CA 1
ATOM 2441 C C . PHE B 1 41 ? -5.82 64.25 27.984 1 70.12 41 PHE B C 1
ATOM 2443 O O . PHE B 1 41 ? -6.07 63.031 28.172 1 70.12 41 PHE B O 1
ATOM 2450 N N . VAL B 1 42 ? -6.32 64.938 27.047 1 72.38 42 VAL B N 1
ATOM 2451 C CA . VAL B 1 42 ? -7.227 64.375 26.094 1 72.38 42 VAL B CA 1
ATOM 2452 C C . VAL B 1 42 ? -6.461 63.344 25.234 1 72.38 42 VAL B C 1
ATOM 2454 O O . VAL B 1 42 ? -6.957 62.25 24.953 1 72.38 42 VAL B O 1
ATOM 2457 N N . LEU B 1 43 ? -5.25 63.656 24.922 1 72.31 43 LEU B N 1
ATOM 2458 C CA . LEU B 1 43 ? -4.43 62.781 24.109 1 72.31 43 LEU B CA 1
ATOM 2459 C C . LEU B 1 43 ? -4.051 61.531 24.906 1 72.31 43 LEU B C 1
ATOM 2461 O O . LEU B 1 43 ? -4.07 60.406 24.375 1 72.31 43 LEU B O 1
ATOM 2465 N N . HIS B 1 44 ? -3.838 61.656 26.188 1 72.56 44 HIS B N 1
ATOM 2466 C CA . HIS B 1 44 ? -3.543 60.5 27.062 1 72.56 44 HIS B CA 1
ATOM 2467 C C . HIS B 1 44 ? -4.77 59.625 27.234 1 72.56 44 HIS B C 1
ATOM 2469 O O . HIS B 1 44 ? -4.66 58.406 27.234 1 72.56 44 HIS B O 1
ATOM 2475 N N . ALA B 1 45 ? -5.836 60.312 27.391 1 73.62 45 ALA B N 1
ATOM 2476 C CA . ALA B 1 45 ? -7.082 59.562 27.531 1 73.62 45 ALA B CA 1
ATOM 2477 C C . ALA B 1 45 ? -7.406 58.812 26.25 1 73.62 45 ALA B C 1
ATOM 2479 O O . ALA B 1 45 ? -7.844 57.656 26.297 1 73.62 45 ALA B O 1
ATOM 2480 N N . ALA B 1 46 ? -7.137 59.438 25.188 1 76 46 ALA B N 1
ATOM 2481 C CA . ALA B 1 46 ? -7.344 58.781 23.891 1 76 46 ALA B CA 1
ATOM 2482 C C . ALA B 1 46 ? -6.387 57.625 23.719 1 76 46 ALA B C 1
ATOM 2484 O O . ALA B 1 46 ? -6.785 56.562 23.25 1 76 46 ALA B O 1
ATOM 2485 N N . PHE B 1 47 ? -5.18 57.812 24.141 1 73 47 PHE B N 1
ATOM 2486 C CA . PHE B 1 47 ? -4.18 56.75 24.047 1 73 47 PHE B CA 1
ATOM 2487 C C . PHE B 1 47 ? -4.535 55.594 24.969 1 73 47 PHE B C 1
ATOM 2489 O O . PHE B 1 47 ? -4.371 54.438 24.609 1 73 47 PHE B O 1
ATOM 2496 N N . LEU B 1 48 ? -5.066 55.906 26.109 1 74.56 48 LEU B N 1
ATOM 2497 C CA . LEU B 1 48 ? -5.516 54.875 27.047 1 74.56 48 LEU B CA 1
ATOM 2498 C C . LEU B 1 48 ? -6.715 54.125 26.484 1 74.56 48 LEU B C 1
ATOM 2500 O O . LEU B 1 48 ? -6.789 52.875 26.594 1 74.56 48 LEU B O 1
ATOM 2504 N N . ALA B 1 49 ? -7.555 54.844 25.938 1 75.75 49 ALA B N 1
ATOM 2505 C CA . ALA B 1 49 ? -8.734 54.219 25.344 1 75.75 49 ALA B CA 1
ATOM 2506 C C . ALA B 1 49 ? -8.344 53.281 24.188 1 75.75 49 ALA B C 1
ATOM 2508 O O . ALA B 1 49 ? -8.883 52.188 24.062 1 75.75 49 ALA B O 1
ATOM 2509 N N . ILE B 1 50 ? -7.457 53.688 23.391 1 75.31 50 ILE B N 1
ATOM 2510 C CA . ILE B 1 50 ? -6.969 52.875 22.281 1 75.31 50 ILE B CA 1
ATOM 2511 C C . ILE B 1 50 ? -6.262 51.625 22.828 1 75.31 50 ILE B C 1
ATOM 2513 O O . ILE B 1 50 ? -6.465 50.531 22.312 1 75.31 50 ILE B O 1
ATOM 2517 N N . ASN B 1 51 ? -5.512 51.781 23.859 1 72.75 51 ASN B N 1
ATOM 2518 C CA . ASN B 1 51 ? -4.832 50.656 24.469 1 72.75 51 ASN B CA 1
ATOM 2519 C C . ASN B 1 51 ? -5.828 49.656 25.078 1 72.75 51 ASN B C 1
ATOM 2521 O O . ASN B 1 51 ? -5.66 48.438 24.938 1 72.75 51 ASN B O 1
ATOM 2525 N N . VAL B 1 52 ? -6.738 50.156 25.75 1 74.62 52 VAL B N 1
ATOM 2526 C CA . VAL B 1 52 ? -7.777 49.312 26.328 1 74.62 52 VAL B CA 1
ATOM 2527 C C . VAL B 1 52 ? -8.57 48.656 25.203 1 74.62 52 VAL B C 1
ATOM 2529 O O . VAL B 1 52 ? -8.891 47.469 25.266 1 74.62 52 VAL B O 1
ATOM 2532 N N . GLY B 1 53 ? -8.922 49.406 24.219 1 71.44 53 GLY B N 1
ATOM 2533 C CA . GLY B 1 53 ? -9.586 48.844 23.062 1 71.44 53 GLY B CA 1
ATOM 2534 C C . GLY B 1 53 ? -8.781 47.719 22.391 1 71.44 53 GLY B C 1
ATOM 2535 O O . GLY B 1 53 ? -9.328 46.688 22.047 1 71.44 53 GLY B O 1
ATOM 2536 N N . LEU B 1 54 ? -7.551 47.938 22.219 1 72.38 54 LEU B N 1
ATOM 2537 C CA . LEU B 1 54 ? -6.668 46.938 21.625 1 72.38 54 LEU B CA 1
ATOM 2538 C C . LEU B 1 54 ? -6.555 45.719 22.531 1 72.38 54 LEU B C 1
ATOM 2540 O O . LEU B 1 54 ? -6.504 44.562 22.062 1 72.38 54 LEU B O 1
ATOM 2544 N N . LEU B 1 55 ? -6.512 45.906 23.797 1 68.44 55 LEU B N 1
ATOM 2545 C CA . LEU B 1 55 ? -6.52 44.812 24.75 1 68.44 55 LEU B CA 1
ATOM 2546 C C . LEU B 1 55 ? -7.824 44 24.656 1 68.44 55 LEU B C 1
ATOM 2548 O O . LEU B 1 55 ? -7.805 42.781 24.625 1 68.44 55 LEU B O 1
ATOM 2552 N N . VAL B 1 56 ? -8.883 44.656 24.766 1 64.44 56 VAL B N 1
ATOM 2553 C CA . VAL B 1 56 ? -10.18 44 24.656 1 64.44 56 VAL B CA 1
ATOM 2554 C C . VAL B 1 56 ? -10.273 43.281 23.312 1 64.44 56 VAL B C 1
ATOM 2556 O O . VAL B 1 56 ? -10.773 42.156 23.234 1 64.44 56 VAL B O 1
ATOM 2559 N N . PHE B 1 57 ? -9.898 43.906 22.281 1 61.41 57 PHE B N 1
ATOM 2560 C CA . PHE B 1 57 ? -9.852 43.281 20.969 1 61.41 57 PHE B CA 1
ATOM 2561 C C . PHE B 1 57 ? -8.984 42.031 21 1 61.41 57 PHE B C 1
ATOM 2563 O O . PHE B 1 57 ? -9.367 40.969 20.453 1 61.41 57 PHE B O 1
ATOM 2570 N N . ASN B 1 58 ? -7.863 42.125 21.562 1 60.84 58 ASN B N 1
ATOM 2571 C CA . ASN B 1 58 ? -6.992 40.969 21.703 1 60.84 58 ASN B CA 1
ATOM 2572 C C . ASN B 1 58 ? -7.633 39.875 22.578 1 60.84 58 ASN B C 1
ATOM 2574 O O . ASN B 1 58 ? -7.527 38.688 22.281 1 60.84 58 ASN B O 1
ATOM 2578 N N . LEU B 1 59 ? -8.078 40.25 23.625 1 57.75 59 LEU B N 1
ATOM 2579 C CA . LEU B 1 59 ? -8.758 39.312 24.5 1 57.75 59 LEU B CA 1
ATOM 2580 C C . LEU B 1 59 ? -9.984 38.719 23.812 1 57.75 59 LEU B C 1
ATOM 2582 O O . LEU B 1 59 ? -10.273 37.531 23.969 1 57.75 59 LEU B O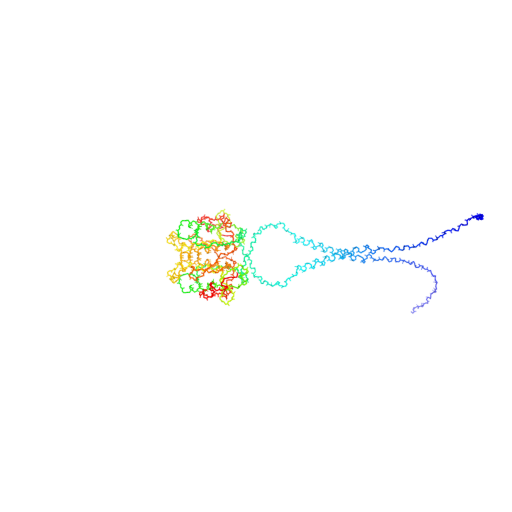 1
ATOM 2586 N N . SER B 1 60 ? -10.766 39.594 23.266 1 53.19 60 SER B N 1
ATOM 2587 C CA . SER B 1 60 ? -11.93 39.094 22.531 1 53.19 60 SER B CA 1
ATOM 2588 C C . SER B 1 60 ? -11.508 38.219 21.359 1 53.19 60 SER B C 1
ATOM 2590 O O . SER B 1 60 ? -12.195 37.25 21.016 1 53.19 60 SER B O 1
ATOM 2592 N N . ALA B 1 61 ? -10.484 38.688 20.672 1 50.59 61 ALA B N 1
ATOM 2593 C CA . ALA B 1 61 ? -9.93 37.844 19.609 1 50.59 61 ALA B CA 1
ATOM 2594 C C . ALA B 1 61 ? -9.344 36.562 20.172 1 50.59 61 ALA B C 1
ATOM 2596 O O . ALA B 1 61 ? -9.375 35.531 19.5 1 50.59 61 ALA B O 1
ATOM 2597 N N . ASN B 1 62 ? -8.781 36.781 21.375 1 44.41 62 ASN B N 1
ATOM 2598 C CA . ASN B 1 62 ? -8.328 35.562 22.062 1 44.41 62 ASN B CA 1
ATOM 2599 C C . ASN B 1 62 ? -9.461 34.906 22.828 1 44.41 62 ASN B C 1
ATOM 2601 O O . ASN B 1 62 ? -9.219 34.062 23.719 1 44.41 62 ASN B O 1
ATOM 2605 N N . HIS B 1 63 ? -10.625 35.5 23.016 1 39.75 63 HIS B N 1
ATOM 2606 C CA . HIS B 1 63 ? -11.688 34.625 23.531 1 39.75 63 HIS B CA 1
ATOM 2607 C C . HIS B 1 63 ? -11.586 33.219 22.984 1 39.75 63 HIS B C 1
ATOM 2609 O O . HIS B 1 63 ? -11.734 33 21.781 1 39.75 63 HIS B O 1
ATOM 2615 N N . ILE B 1 64 ? -10.781 32.5 23.703 1 37.56 64 ILE B N 1
ATOM 2616 C CA . ILE B 1 64 ? -10.703 31.047 23.594 1 37.56 64 ILE B CA 1
ATOM 2617 C C . ILE B 1 64 ? -12.109 30.453 23.547 1 37.56 64 ILE B C 1
ATOM 2619 O O . ILE B 1 64 ? -12.922 30.688 24.438 1 37.56 64 ILE B O 1
ATOM 2623 N N . ASP B 1 65 ? -12.805 30.406 22.469 1 36.09 65 ASP B N 1
ATOM 2624 C CA . ASP B 1 65 ? -13.992 29.562 22.375 1 36.09 65 ASP B CA 1
ATOM 2625 C C . ASP B 1 65 ? -13.906 28.375 23.328 1 36.09 65 ASP B C 1
ATOM 2627 O O . ASP B 1 65 ? -12.977 27.562 23.234 1 36.09 65 ASP B O 1
ATOM 2631 N N . PRO B 1 66 ? -14.328 28.516 24.531 1 38.31 66 PRO B N 1
ATOM 2632 C CA . PRO B 1 66 ? -14.359 27.328 25.406 1 38.31 66 PRO B CA 1
ATOM 2633 C C . PRO B 1 66 ? -14.766 26.062 24.656 1 38.31 66 PRO B C 1
ATOM 2635 O O . PRO B 1 66 ? -14.695 24.969 25.234 1 38.31 66 PRO B O 1
ATOM 2638 N N . THR B 1 67 ? -15.617 26.188 23.797 1 35.75 67 THR B N 1
ATOM 2639 C CA . THR B 1 67 ? -15.953 25 23.016 1 35.75 67 THR B CA 1
ATOM 2640 C C . THR B 1 67 ? -14.734 24.484 22.266 1 35.75 67 THR B C 1
ATOM 2642 O O . THR B 1 67 ? -14.867 23.719 21.312 1 35.75 67 THR B O 1
ATOM 2645 N N . LYS B 1 68 ? -13.641 25.188 22.359 1 35.94 68 LYS B N 1
ATOM 2646 C CA . LYS B 1 68 ? -12.508 24.406 21.875 1 35.94 68 LYS B CA 1
ATOM 2647 C C . LYS B 1 68 ? -12.43 23.047 22.578 1 35.94 68 LYS B C 1
ATOM 2649 O O . LYS B 1 68 ? -11.969 22.969 23.719 1 35.94 68 LYS B O 1
ATOM 2654 N N . GLU B 1 69 ? -13.492 22.219 22.547 1 35.72 69 GLU B N 1
ATOM 2655 C CA . GLU B 1 69 ? -13.25 20.797 22.766 1 35.72 69 GLU B CA 1
ATOM 2656 C C . GLU B 1 69 ? -11.789 20.438 22.5 1 35.72 69 GLU B C 1
ATOM 2658 O O . GLU B 1 69 ? -11.188 20.906 21.531 1 35.72 69 GLU B O 1
ATOM 2663 N N . VAL B 1 70 ? -10.953 20.328 23.562 1 36.97 70 VAL B N 1
ATOM 2664 C CA . VAL B 1 70 ? -9.734 19.547 23.375 1 36.97 70 VAL B CA 1
ATOM 2665 C C . VAL B 1 70 ? -9.875 18.641 22.156 1 36.97 70 VAL B C 1
ATOM 2667 O O . VAL B 1 70 ? -10.57 17.625 22.203 1 36.97 70 VAL B O 1
ATOM 2670 N N . SER B 1 71 ? -10.211 19.125 21.078 1 35.62 71 SER B N 1
ATOM 2671 C CA . SER B 1 71 ? -9.906 18.172 20.016 1 35.62 71 SER B CA 1
ATOM 2672 C C . SER B 1 71 ? -8.727 17.281 20.391 1 35.62 71 SER B C 1
ATOM 2674 O O . SER B 1 71 ? -7.648 17.781 20.734 1 35.62 71 SER B O 1
ATOM 2676 N N . LYS B 1 72 ? -8.875 16.328 21.281 1 38.97 72 LYS B N 1
ATOM 2677 C CA . LYS B 1 72 ? -7.852 15.297 21.328 1 38.97 72 LYS B CA 1
ATOM 2678 C C . LYS B 1 72 ? -6.93 15.383 20.125 1 38.97 72 LYS B C 1
ATOM 2680 O O . LYS B 1 72 ? -7.316 15.008 19.016 1 38.97 72 LYS B O 1
ATOM 2685 N N . GLN B 1 73 ? -6.223 16.438 20.047 1 42.97 73 GLN B N 1
ATOM 2686 C CA . GLN B 1 73 ? -5.195 16.438 19.016 1 42.97 73 GLN B CA 1
ATOM 2687 C C . GLN B 1 73 ? -4.641 15.031 18.797 1 42.97 73 GLN B C 1
ATOM 2689 O O . GLN B 1 73 ? -4.203 14.367 19.734 1 42.97 73 GLN B O 1
ATOM 2694 N N . PRO B 1 74 ? -5.164 14.281 17.953 1 48 74 PRO B N 1
ATOM 2695 C CA . PRO B 1 74 ? -4.461 13.016 17.719 1 48 74 PRO B CA 1
ATOM 2696 C C . PRO B 1 74 ? -2.973 13.094 18.047 1 48 74 PRO B C 1
ATOM 2698 O O . PRO B 1 74 ? -2.365 14.164 17.922 1 48 74 PRO B O 1
ATOM 2701 N N . ASN B 1 75 ? -2.477 12.641 19.203 1 51 75 ASN B N 1
ATOM 2702 C CA . ASN B 1 75 ? -1.058 12.469 19.5 1 51 75 ASN B CA 1
ATOM 2703 C C . ASN B 1 75 ? -0.2 12.672 18.25 1 51 75 ASN B C 1
ATOM 2705 O O . ASN B 1 75 ? -0.267 11.875 17.312 1 51 75 ASN B O 1
ATOM 2709 N N . LYS B 1 76 ? 0.053 13.93 17.859 1 65.38 76 LYS B N 1
ATOM 2710 C CA . LYS B 1 76 ? 0.726 14.375 16.641 1 65.38 76 LYS B CA 1
ATOM 2711 C C . LYS B 1 76 ? 2.131 13.789 16.547 1 65.38 76 LYS B C 1
ATOM 2713 O O . LYS B 1 76 ? 3.049 14.242 17.234 1 65.38 76 LYS B O 1
ATOM 2718 N N . ILE B 1 77 ? 2.299 12.555 16.328 1 78.31 77 ILE B N 1
ATOM 2719 C CA . ILE B 1 77 ? 3.604 11.977 16.016 1 78.31 77 ILE B CA 1
ATOM 2720 C C . ILE B 1 77 ? 4.188 12.664 14.781 1 78.31 77 ILE B C 1
ATOM 2722 O O . ILE B 1 77 ? 3.504 12.82 13.773 1 78.31 77 ILE B O 1
ATOM 2726 N N . GLU B 1 78 ? 5.305 13.273 15.047 1 83 78 GLU B N 1
ATOM 2727 C CA . GLU B 1 78 ? 6.004 13.969 13.977 1 83 78 GLU B CA 1
ATOM 2728 C C . GLU B 1 78 ? 6.367 13.016 12.844 1 83 78 GLU B C 1
ATOM 2730 O O . GLU B 1 78 ? 6.617 11.836 13.078 1 83 78 GLU B O 1
ATOM 2735 N N . GLU B 1 79 ? 6.316 13.547 11.656 1 86.19 79 GLU B N 1
ATOM 2736 C CA . GLU B 1 79 ? 6.703 12.789 10.477 1 86.19 79 GLU B CA 1
ATOM 2737 C C . GLU B 1 79 ? 8.203 12.484 10.477 1 86.19 79 GLU B C 1
ATOM 2739 O O . GLU B 1 79 ? 9.008 13.336 10.859 1 86.19 79 GLU B O 1
ATOM 2744 N N . ILE B 1 80 ? 8.508 11.289 10.125 1 93.12 80 ILE B N 1
ATOM 2745 C CA . ILE B 1 80 ? 9.906 10.906 9.992 1 93.12 80 ILE B CA 1
ATOM 2746 C C . ILE B 1 80 ? 10.492 11.516 8.719 1 93.12 80 ILE B C 1
ATOM 2748 O O . ILE B 1 80 ? 9.852 11.492 7.66 1 93.12 80 ILE B O 1
ATOM 2752 N N . TYR B 1 81 ? 11.672 12.031 8.859 1 95.19 81 TYR B N 1
ATOM 2753 C CA . TYR B 1 81 ? 12.32 12.727 7.75 1 95.19 81 TYR B CA 1
ATOM 2754 C C . TYR B 1 81 ? 12.594 11.766 6.598 1 95.19 81 TYR B C 1
ATOM 2756 O O . TYR B 1 81 ? 12.992 10.625 6.812 1 95.19 81 TYR B O 1
ATOM 2764 N N . SER B 1 82 ? 12.367 12.195 5.445 1 96.62 82 SER B N 1
ATOM 2765 C CA . SER B 1 82 ? 12.727 11.57 4.176 1 96.62 82 SER B CA 1
ATOM 2766 C C . SER B 1 82 ? 13.062 12.617 3.119 1 96.62 82 SER B C 1
ATOM 2768 O O . SER B 1 82 ? 12.32 13.578 2.936 1 96.62 82 SER B O 1
ATOM 2770 N N . PRO B 1 83 ? 14.172 12.391 2.377 1 96.75 83 PRO B N 1
ATOM 2771 C CA . PRO B 1 83 ? 14.531 13.375 1.352 1 96.75 83 PRO B CA 1
ATOM 2772 C C . PRO B 1 83 ? 13.422 13.594 0.325 1 96.75 83 PRO B C 1
ATOM 2774 O O . PRO B 1 83 ? 13.273 14.695 -0.197 1 96.75 83 PRO B O 1
ATOM 2777 N N . ALA B 1 84 ? 12.648 12.648 0.085 1 96.06 84 ALA B N 1
ATOM 2778 C CA . ALA B 1 84 ? 11.617 12.711 -0.948 1 96.06 84 ALA B CA 1
ATOM 2779 C C . ALA B 1 84 ? 10.531 13.719 -0.578 1 96.06 84 ALA B C 1
ATOM 2781 O O . ALA B 1 84 ? 9.836 14.242 -1.454 1 96.06 84 ALA B O 1
ATOM 2782 N N . ARG B 1 85 ? 10.312 13.977 0.68 1 92.44 85 ARG B N 1
ATOM 2783 C CA . ARG B 1 85 ? 9.219 14.836 1.129 1 92.44 85 ARG B CA 1
ATOM 2784 C C . ARG B 1 85 ? 9.391 16.266 0.612 1 92.44 85 ARG B C 1
ATOM 2786 O O . ARG B 1 85 ? 8.414 17 0.488 1 92.44 85 ARG B O 1
ATOM 2793 N N . ASP B 1 86 ? 10.641 16.578 0.27 1 88.19 86 ASP B N 1
ATOM 2794 C CA . ASP B 1 86 ? 10.922 17.922 -0.264 1 88.19 86 ASP B CA 1
ATOM 2795 C C . ASP B 1 86 ? 10.547 18 -1.742 1 88.19 86 ASP B C 1
ATOM 2797 O O . ASP B 1 86 ? 10.445 19.094 -2.299 1 88.19 86 ASP B O 1
ATOM 2801 N N . PHE B 1 87 ? 10.297 16.859 -2.338 1 88.88 87 PHE B N 1
ATOM 2802 C CA . PHE B 1 87 ? 10.164 16.875 -3.789 1 88.88 87 PHE B CA 1
ATOM 2803 C C . PHE B 1 87 ? 8.781 16.391 -4.211 1 88.88 87 PHE B C 1
ATOM 2805 O O . PHE B 1 87 ? 8.391 16.531 -5.371 1 88.88 87 PHE B O 1
ATOM 2812 N N . ILE B 1 88 ? 8.07 15.883 -3.246 1 93.81 88 ILE B N 1
ATOM 2813 C CA . ILE B 1 88 ? 6.789 15.312 -3.648 1 93.81 88 ILE B CA 1
ATOM 2814 C C . ILE B 1 88 ? 5.711 16.391 -3.645 1 93.81 88 ILE B C 1
ATOM 2816 O O . ILE B 1 88 ? 5.742 17.297 -2.811 1 93.81 88 ILE B O 1
ATOM 2820 N N . GLU B 1 89 ? 4.871 16.297 -4.672 1 94.5 89 GLU B N 1
ATOM 2821 C CA . GLU B 1 89 ? 3.627 17.047 -4.77 1 94.5 89 GLU B CA 1
ATOM 2822 C C . GLU B 1 89 ? 2.412 16.125 -4.738 1 94.5 89 GLU B C 1
ATOM 2824 O O . GLU B 1 89 ? 2.52 14.938 -5.055 1 94.5 89 GLU B O 1
ATOM 2829 N N . HIS B 1 90 ? 1.314 16.719 -4.238 1 95.94 90 HIS B N 1
ATOM 2830 C CA . HIS B 1 90 ? 0.101 15.914 -4.152 1 95.94 90 HIS B CA 1
ATOM 2831 C C . HIS B 1 90 ? -0.942 16.375 -5.164 1 95.94 90 HIS B C 1
ATOM 2833 O O . HIS B 1 90 ? -0.878 17.516 -5.652 1 95.94 90 HIS B O 1
ATOM 2839 N N . GLU B 1 91 ? -1.84 15.469 -5.461 1 96.19 91 GLU B N 1
ATOM 2840 C CA . GLU B 1 91 ? -2.994 15.734 -6.312 1 96.19 91 GLU B CA 1
ATOM 2841 C C . GLU B 1 91 ? -4.211 14.93 -5.867 1 96.19 91 GLU B C 1
ATOM 2843 O O . GLU B 1 91 ? -4.066 13.898 -5.203 1 96.19 91 GLU B O 1
ATOM 2848 N N . ILE B 1 92 ? -5.355 15.477 -6.152 1 95.69 92 ILE B N 1
ATOM 2849 C CA . ILE B 1 92 ? -6.59 14.711 -6.004 1 95.69 92 ILE B CA 1
ATOM 2850 C C . ILE B 1 92 ? -6.91 13.992 -7.312 1 95.69 92 ILE B C 1
ATOM 2852 O O . ILE B 1 92 ? -6.926 14.609 -8.383 1 95.69 92 ILE B O 1
ATOM 2856 N N . ARG B 1 93 ? -7.074 12.703 -7.227 1 94.81 93 ARG B N 1
ATOM 2857 C CA . ARG B 1 93 ? -7.402 11.953 -8.43 1 94.81 93 ARG B CA 1
ATOM 2858 C C . ARG B 1 93 ? -8.273 10.742 -8.109 1 94.81 93 ARG B C 1
ATOM 2860 O O . ARG B 1 93 ? -8.398 10.359 -6.941 1 94.81 93 ARG B O 1
ATOM 2867 N N . ILE B 1 94 ? -8.867 10.25 -9.156 1 94 94 ILE B N 1
ATOM 2868 C CA . ILE B 1 94 ? -9.562 8.969 -9.102 1 94 94 ILE B CA 1
ATOM 2869 C C . ILE B 1 94 ? -8.695 7.883 -9.727 1 94 94 ILE B C 1
ATOM 2871 O O . ILE B 1 94 ? -8.398 7.926 -10.922 1 94 94 ILE B O 1
ATOM 2875 N N . PRO B 1 95 ? -8.281 6.965 -8.844 1 89.56 95 PRO B N 1
ATOM 2876 C CA . PRO B 1 95 ? -7.418 5.922 -9.406 1 89.56 95 PRO B CA 1
ATOM 2877 C C . PRO B 1 95 ? -8.133 5.039 -10.422 1 89.56 95 PRO B C 1
ATOM 2879 O O . PRO B 1 95 ? -9.32 4.746 -10.258 1 89.56 95 PRO B O 1
ATOM 2882 N N . SER B 1 96 ? -7.41 4.645 -11.414 1 84.38 96 SER B N 1
ATOM 2883 C CA . SER B 1 96 ? -7.902 3.635 -12.352 1 84.38 96 SER B CA 1
ATOM 2884 C C . SER B 1 96 ? -7.445 2.238 -11.945 1 84.38 96 SER B C 1
ATOM 2886 O O . SER B 1 96 ? -6.246 1.968 -11.875 1 84.38 96 SER B O 1
ATOM 2888 N N . VAL B 1 97 ? -8.43 1.38 -11.594 1 84.81 97 VAL B N 1
ATOM 2889 C CA . VAL B 1 97 ? -8.055 0.044 -11.141 1 84.81 97 VAL B CA 1
ATOM 2890 C C . VAL B 1 97 ? -8.664 -1.005 -12.07 1 84.81 97 VAL B C 1
ATOM 2892 O O . VAL B 1 97 ? -8.883 -2.15 -11.664 1 84.81 97 VAL B O 1
ATOM 2895 N N . ALA B 1 98 ? -8.938 -0.614 -13.305 1 87.12 98 ALA B N 1
ATOM 2896 C CA . ALA B 1 98 ? -9.398 -1.577 -14.297 1 87.12 98 ALA B CA 1
ATOM 2897 C C . ALA B 1 98 ? -8.328 -2.633 -14.578 1 87.12 98 ALA B C 1
ATOM 2899 O O . ALA B 1 98 ? -7.137 -2.32 -14.625 1 87.12 98 ALA B O 1
ATOM 2900 N N . PRO B 1 99 ? -8.789 -3.824 -14.719 1 88.94 99 PRO B N 1
ATOM 2901 C CA . PRO B 1 99 ? -7.84 -4.914 -14.945 1 88.94 99 PRO B CA 1
ATOM 2902 C C . PRO B 1 99 ? -7.246 -4.891 -16.359 1 88.94 99 PRO B C 1
ATOM 2904 O O . PRO B 1 99 ? -7.332 -5.887 -17.078 1 88.94 99 PRO B O 1
ATOM 2907 N N . LYS B 1 100 ? -6.766 -3.736 -16.672 1 88.06 100 LYS B N 1
ATOM 2908 C CA . LYS B 1 100 ? -6.145 -3.508 -17.969 1 88.06 100 LYS B CA 1
ATOM 2909 C C . LYS B 1 100 ? -4.918 -2.605 -17.844 1 88.06 100 LYS B C 1
ATOM 2911 O O . LYS B 1 100 ? -4.738 -1.932 -16.828 1 88.06 100 LYS B O 1
ATOM 2916 N N . GLY B 1 101 ? -3.982 -2.781 -18.75 1 90.25 101 GLY B N 1
ATOM 2917 C CA . GLY B 1 101 ? -2.781 -1.961 -18.734 1 90.25 101 GLY B CA 1
ATOM 2918 C C . GLY B 1 101 ? -1.511 -2.758 -18.953 1 90.25 101 GLY B C 1
ATOM 2919 O O . GLY B 1 101 ? -1.56 -3.977 -19.141 1 90.25 101 GLY B O 1
ATOM 2920 N N . PRO B 1 102 ? -0.449 -2.057 -18.828 1 96.19 102 PRO B N 1
ATOM 2921 C CA . PRO B 1 102 ? 0.82 -2.68 -19.203 1 96.19 102 PRO B CA 1
ATOM 2922 C C . PRO B 1 102 ? 1.371 -3.611 -18.125 1 96.19 102 PRO B C 1
ATOM 2924 O O . PRO B 1 102 ? 2.316 -4.363 -18.375 1 96.19 102 PRO B O 1
ATOM 2927 N N . PHE B 1 103 ? 0.77 -3.709 -17 1 97.75 103 PHE B N 1
ATOM 2928 C CA . PHE B 1 103 ? 1.366 -4.441 -15.883 1 97.75 103 PHE B CA 1
ATOM 2929 C C . PHE B 1 103 ? 0.646 -5.766 -15.664 1 97.75 103 PHE B C 1
ATOM 2931 O O . PHE B 1 103 ? 1.031 -6.547 -14.789 1 97.75 103 PHE B O 1
ATOM 2938 N N . VAL B 1 104 ? -0.42 -5.969 -16.422 1 97.62 104 VAL B N 1
ATOM 2939 C CA . VAL B 1 104 ? -1.23 -7.152 -16.172 1 97.62 104 VAL B CA 1
ATOM 2940 C C . VAL B 1 104 ? -1.441 -7.934 -17.453 1 97.62 104 VAL B C 1
ATOM 2942 O O . VAL B 1 104 ? -1.098 -7.453 -18.547 1 97.62 104 VAL B O 1
ATOM 2945 N N . GLY B 1 105 ? -1.988 -9.117 -17.312 1 97 105 GLY B N 1
ATOM 2946 C CA . GLY B 1 105 ? -2.197 -10.016 -18.453 1 97 105 GLY B CA 1
ATOM 2947 C C . GLY B 1 105 ? -1.117 -11.07 -18.578 1 97 105 GLY B C 1
ATOM 2948 O O . GLY B 1 105 ? -0.273 -11.219 -17.688 1 97 105 GLY B O 1
ATOM 2949 N N . LEU B 1 106 ? -1.168 -11.797 -19.656 1 97 106 LEU B N 1
ATOM 2950 C CA . LEU B 1 106 ? -0.184 -12.852 -19.906 1 97 106 LEU B CA 1
ATOM 2951 C C . LEU B 1 106 ? 1.209 -12.258 -20.078 1 97 106 LEU B C 1
ATOM 2953 O O . LEU B 1 106 ? 1.353 -11.133 -20.578 1 97 106 LEU B O 1
ATOM 2957 N N . PRO B 1 107 ? 2.168 -13.078 -19.703 1 97.31 107 PRO B N 1
ATOM 2958 C CA . PRO B 1 107 ? 3.541 -12.602 -19.875 1 97.31 107 PRO B CA 1
ATOM 2959 C C . PRO B 1 107 ? 3.854 -12.219 -21.312 1 97.31 107 PRO B C 1
ATOM 2961 O O . PRO B 1 107 ? 3.459 -12.922 -22.25 1 97.31 107 PRO B O 1
ATOM 2964 N N . ARG B 1 108 ? 4.43 -11.133 -21.516 1 97.31 108 ARG B N 1
ATOM 2965 C CA . ARG B 1 108 ? 4.887 -10.602 -22.797 1 97.31 108 ARG B CA 1
ATOM 2966 C C . ARG B 1 108 ? 5.984 -9.562 -22.594 1 97.31 108 ARG B C 1
ATOM 2968 O O . ARG B 1 108 ? 6.125 -8.992 -21.516 1 97.31 108 ARG B O 1
ATOM 2975 N N . HIS B 1 109 ? 6.707 -9.305 -23.578 1 97 109 HIS B N 1
ATOM 2976 C CA . HIS B 1 109 ? 7.863 -8.422 -23.516 1 97 109 HIS B CA 1
ATOM 2977 C C . HIS B 1 109 ? 7.469 -7.031 -23.016 1 97 109 HIS B C 1
ATOM 2979 O O . HIS B 1 109 ? 8.156 -6.453 -22.172 1 97 109 HIS B O 1
ATOM 2985 N N . GLU B 1 110 ? 6.367 -6.512 -23.516 1 97.75 110 GLU B N 1
ATOM 2986 C CA . GLU B 1 110 ? 5.914 -5.172 -23.156 1 97.75 110 GLU B CA 1
ATOM 2987 C C . GLU B 1 110 ? 5.598 -5.078 -21.672 1 97.75 110 GLU B C 1
ATOM 2989 O O . GLU B 1 110 ? 5.875 -4.059 -21.031 1 97.75 110 GLU B O 1
ATOM 2994 N N . LEU B 1 111 ? 4.996 -6.078 -21.125 1 98.12 111 LEU B N 1
ATOM 2995 C CA . LEU B 1 111 ? 4.688 -6.141 -19.703 1 98.12 111 LEU B CA 1
ATOM 2996 C C . LEU B 1 111 ? 5.961 -6.145 -18.875 1 98.12 111 LEU B C 1
ATOM 2998 O O . LEU B 1 111 ? 6.078 -5.387 -17.906 1 98.12 111 LEU B O 1
ATOM 3002 N N . ASP B 1 112 ? 6.922 -6.949 -19.281 1 97.56 112 ASP B N 1
ATOM 3003 C CA . ASP B 1 112 ? 8.188 -7.023 -18.578 1 97.56 112 ASP B CA 1
ATOM 3004 C C . ASP B 1 112 ? 8.93 -5.691 -18.625 1 97.56 112 ASP B C 1
ATOM 3006 O O . ASP B 1 112 ? 9.547 -5.273 -17.641 1 97.56 112 ASP B O 1
ATOM 3010 N N . GLU B 1 113 ? 8.883 -5.086 -19.734 1 97.88 113 GLU B N 1
ATOM 3011 C CA . GLU B 1 113 ? 9.516 -3.779 -19.891 1 97.88 113 GLU B CA 1
ATOM 3012 C C . GLU B 1 113 ? 8.844 -2.729 -19.016 1 97.88 113 GLU B C 1
ATOM 3014 O O . GLU B 1 113 ? 9.516 -1.865 -18.453 1 97.88 113 GLU B O 1
ATOM 3019 N N . ALA B 1 114 ? 7.539 -2.75 -18.922 1 98.38 114 ALA B N 1
ATOM 3020 C CA . ALA B 1 114 ? 6.805 -1.81 -18.094 1 98.38 114 ALA B CA 1
ATOM 3021 C C . ALA B 1 114 ? 7.227 -1.93 -16.625 1 98.38 114 ALA B C 1
ATOM 3023 O O . ALA B 1 114 ? 7.5 -0.924 -15.969 1 98.38 114 ALA B O 1
ATOM 3024 N N . TRP B 1 115 ? 7.289 -3.141 -16.141 1 98.31 115 TRP B N 1
ATOM 3025 C CA . TRP B 1 115 ? 7.723 -3.371 -14.773 1 98.31 115 TRP B CA 1
ATOM 3026 C C . TRP B 1 115 ? 9.172 -2.938 -14.586 1 98.31 115 TRP B C 1
ATOM 3028 O O . TRP B 1 115 ? 9.516 -2.332 -13.562 1 98.31 115 TRP B O 1
ATOM 3038 N N . SER B 1 116 ? 10.008 -3.244 -15.547 1 97 116 SER B N 1
ATOM 3039 C CA . SER B 1 116 ? 11.414 -2.865 -15.469 1 97 116 SER B CA 1
ATOM 3040 C C . SER B 1 116 ? 11.578 -1.35 -15.398 1 97 116 SER B C 1
ATOM 3042 O O . SER B 1 116 ? 12.383 -0.839 -14.617 1 97 116 SER B O 1
ATOM 3044 N N . ASP B 1 117 ? 10.852 -0.712 -16.219 1 97.69 117 ASP B N 1
ATOM 3045 C CA . ASP B 1 117 ? 10.906 0.747 -16.234 1 97.69 117 ASP B CA 1
ATOM 3046 C C . ASP B 1 117 ? 10.406 1.322 -14.906 1 97.69 117 ASP B C 1
ATOM 3048 O O . ASP B 1 117 ? 11.008 2.25 -14.367 1 97.69 117 ASP B O 1
ATOM 3052 N N . LEU B 1 118 ? 9.328 0.832 -14.445 1 98.31 118 LEU B N 1
ATOM 3053 C CA . LEU B 1 118 ? 8.758 1.294 -13.188 1 98.31 118 LEU B CA 1
ATOM 3054 C C . LEU B 1 118 ? 9.742 1.121 -12.039 1 98.31 118 LEU B C 1
ATOM 3056 O O . LEU B 1 118 ? 9.82 1.971 -11.148 1 98.31 118 LEU B O 1
ATOM 3060 N N . LEU B 1 119 ? 10.578 0.06 -12.109 1 98.31 119 LEU B N 1
ATOM 3061 C CA . LEU B 1 119 ? 11.414 -0.321 -10.984 1 98.31 119 LEU B CA 1
ATOM 3062 C C . LEU B 1 119 ? 12.867 0.076 -11.227 1 98.31 119 LEU B C 1
ATOM 3064 O O . LEU B 1 119 ? 13.766 -0.359 -10.5 1 98.31 119 LEU B O 1
ATOM 3068 N N . LYS B 1 120 ? 13.062 0.838 -12.227 1 97.69 120 LYS B N 1
ATOM 3069 C CA . LYS B 1 120 ? 14.406 1.283 -12.562 1 97.69 120 LYS B CA 1
ATOM 3070 C C . LYS B 1 120 ? 15.102 1.9 -11.352 1 97.69 120 LYS B C 1
ATOM 3072 O O . LYS B 1 120 ? 16.266 1.59 -11.07 1 97.69 120 LYS B O 1
ATOM 3077 N N . PRO B 1 121 ? 14.453 2.74 -10.594 1 98 121 PRO B N 1
ATOM 3078 C CA . PRO B 1 121 ? 15.133 3.352 -9.445 1 98 121 PRO B CA 1
ATOM 3079 C C . PRO B 1 121 ? 15.016 2.52 -8.172 1 98 121 PRO B C 1
ATOM 3081 O O . PRO B 1 121 ? 14.711 3.061 -7.105 1 98 121 PRO B O 1
ATOM 3084 N N . SER B 1 122 ? 15.312 1.258 -8.242 1 97.19 122 SER B N 1
ATOM 3085 C CA . SER B 1 122 ? 15.227 0.344 -7.105 1 97.19 122 SER B CA 1
ATOM 3086 C C . SER B 1 122 ? 16.391 0.533 -6.148 1 97.19 122 SER B C 1
ATOM 3088 O O . SER B 1 122 ? 16.328 0.126 -4.984 1 97.19 122 SER B O 1
ATOM 3090 N N . MET B 1 123 ? 17.531 1.044 -6.668 1 98.5 123 MET B N 1
ATOM 3091 C CA . MET B 1 123 ? 18.688 1.435 -5.867 1 98.5 123 MET B CA 1
ATOM 3092 C C . MET B 1 123 ? 19.125 2.852 -6.211 1 98.5 123 MET B C 1
ATOM 3094 O O . MET B 1 123 ? 19.141 3.234 -7.383 1 98.5 123 MET B O 1
ATOM 3098 N N . LEU B 1 124 ? 19.453 3.568 -5.156 1 98.75 124 LEU B N 1
ATOM 3099 C CA . LEU B 1 124 ? 19.734 4.988 -5.348 1 98.75 124 LEU B CA 1
ATOM 3100 C C . LEU B 1 124 ? 21.094 5.355 -4.762 1 98.75 124 LEU B C 1
ATOM 3102 O O . LEU B 1 124 ? 21.531 4.746 -3.791 1 98.75 124 LEU B O 1
ATOM 3106 N N . ASP B 1 125 ? 21.688 6.352 -5.375 1 98.75 125 ASP B N 1
ATOM 3107 C CA . ASP B 1 125 ? 22.875 7.016 -4.82 1 98.75 125 ASP B CA 1
ATOM 3108 C C . ASP B 1 125 ? 22.469 8.18 -3.918 1 98.75 125 ASP B C 1
ATOM 3110 O O . ASP B 1 125 ? 22.344 9.32 -4.379 1 98.75 125 ASP B O 1
ATOM 3114 N N . MET B 1 126 ? 22.359 7.871 -2.611 1 98.44 126 MET B N 1
ATOM 3115 C CA . MET B 1 126 ? 21.906 8.867 -1.647 1 98.44 126 MET B CA 1
ATOM 3116 C C . MET B 1 126 ? 23.078 9.727 -1.171 1 98.44 126 MET B C 1
ATOM 3118 O O . MET B 1 126 ? 24.125 9.203 -0.782 1 98.44 126 MET B O 1
ATOM 3122 N N . PRO B 1 127 ? 22.844 11.031 -1.182 1 97.88 127 PRO B N 1
ATOM 3123 C CA . PRO B 1 127 ? 23.922 11.898 -0.679 1 97.88 127 PRO B CA 1
ATOM 3124 C C . PRO B 1 127 ? 24.25 11.625 0.786 1 97.88 127 PRO B C 1
ATOM 3126 O O . PRO B 1 127 ? 23.359 11.352 1.589 1 97.88 127 PRO B O 1
ATOM 3129 N N . ARG B 1 128 ? 25.547 11.766 1.051 1 98.19 128 ARG B N 1
ATOM 3130 C CA . ARG B 1 128 ? 26.062 11.555 2.402 1 98.19 128 ARG B CA 1
ATOM 3131 C C . ARG B 1 128 ? 25.281 12.398 3.416 1 98.19 128 ARG B C 1
ATOM 3133 O O . ARG B 1 128 ? 24.938 11.914 4.496 1 98.19 128 ARG B O 1
ATOM 3140 N N . GLY B 1 129 ? 25 13.617 3.092 1 97.94 129 GLY B N 1
ATOM 3141 C CA . GLY B 1 129 ? 24.297 14.523 3.986 1 97.94 129 GLY B CA 1
ATOM 3142 C C . GLY B 1 129 ? 22.906 14.031 4.34 1 97.94 129 GLY B C 1
ATOM 3143 O O . GLY B 1 129 ? 22.469 14.156 5.488 1 97.94 129 GLY B O 1
ATOM 3144 N N . GLU B 1 130 ? 22.234 13.508 3.383 1 97.62 130 GLU B N 1
ATOM 3145 C CA . GLU B 1 130 ? 20.891 12.984 3.617 1 97.62 130 GLU B CA 1
ATOM 3146 C C . GLU B 1 130 ? 20.922 11.75 4.516 1 97.62 130 GLU B C 1
ATOM 3148 O O . GLU B 1 130 ? 20.078 11.586 5.395 1 97.62 130 GLU B O 1
ATOM 3153 N N . MET B 1 131 ? 21.938 10.883 4.289 1 98.25 131 MET B N 1
ATOM 3154 C CA . MET B 1 131 ? 22.094 9.695 5.125 1 98.25 131 MET B CA 1
ATOM 3155 C C . MET B 1 131 ? 22.344 10.086 6.578 1 98.25 131 MET B C 1
ATOM 3157 O O . MET B 1 131 ? 21.766 9.492 7.496 1 98.25 131 MET B O 1
ATOM 3161 N N . LYS B 1 132 ? 23.094 11.086 6.812 1 98.31 132 LYS B N 1
ATOM 3162 C CA . LYS B 1 132 ? 23.375 11.57 8.156 1 98.31 132 LYS B CA 1
ATOM 3163 C C . LYS B 1 132 ? 22.125 12.141 8.812 1 98.31 132 LYS B C 1
ATOM 3165 O O . LYS B 1 132 ? 21.859 11.875 9.984 1 98.31 132 LYS B O 1
ATOM 3170 N N . LYS B 1 133 ? 21.422 12.906 8.031 1 97.12 133 LYS B N 1
ATOM 3171 C CA . LYS B 1 133 ? 20.172 13.484 8.547 1 97.12 133 LYS B CA 1
ATOM 3172 C C . LYS B 1 133 ? 19.203 12.398 8.992 1 97.12 133 LYS B C 1
ATOM 3174 O O . LYS B 1 133 ? 18.484 12.57 9.984 1 97.12 133 LYS B O 1
ATOM 3179 N N . MET B 1 134 ? 19.203 11.273 8.305 1 97.38 134 MET B N 1
ATOM 3180 C CA . MET B 1 134 ? 18.312 10.172 8.633 1 97.38 134 MET B CA 1
ATOM 3181 C C . MET B 1 134 ? 18.922 9.258 9.68 1 97.38 134 MET B C 1
ATOM 3183 O O . MET B 1 134 ? 18.266 8.336 10.172 1 97.38 134 MET B O 1
ATOM 3187 N N . ASN B 1 135 ? 20.156 9.5 9.977 1 97.19 135 ASN B N 1
ATOM 3188 C CA . ASN B 1 135 ? 20.922 8.641 10.875 1 97.19 135 ASN B CA 1
ATOM 3189 C C . ASN B 1 135 ? 20.953 7.203 10.375 1 97.19 135 ASN B C 1
ATOM 3191 O O . ASN B 1 135 ? 20.625 6.277 11.125 1 97.19 135 ASN B O 1
ATOM 3195 N N . LYS B 1 136 ? 21.312 7.047 9.109 1 98.06 136 LYS B N 1
ATOM 3196 C CA . LYS B 1 136 ? 21.391 5.73 8.484 1 98.06 136 LYS B CA 1
ATOM 3197 C C . LYS B 1 136 ? 22.75 5.488 7.859 1 98.06 136 LYS B C 1
ATOM 3199 O O . LYS B 1 136 ? 23.375 6.418 7.34 1 98.06 136 LYS B O 1
ATOM 3204 N N . SER B 1 137 ? 23.156 4.223 7.938 1 98.44 137 SER B N 1
ATOM 3205 C CA . SER B 1 137 ? 24.391 3.783 7.27 1 98.44 137 SER B CA 1
ATOM 3206 C C . SER B 1 137 ? 24.078 2.752 6.191 1 98.44 137 SER B C 1
ATOM 3208 O O . SER B 1 137 ? 23.062 2.057 6.254 1 98.44 137 SER B O 1
ATOM 3210 N N . SER B 1 138 ? 24.922 2.758 5.184 1 98.81 138 SER B N 1
ATOM 3211 C CA . SER B 1 138 ? 24.766 1.847 4.055 1 98.81 138 SER B CA 1
ATOM 3212 C C . SER B 1 138 ? 26.078 1.65 3.307 1 98.81 138 SER B C 1
ATOM 3214 O O . SER B 1 138 ? 27.109 2.223 3.684 1 98.81 138 SER B O 1
ATOM 3216 N N . VAL B 1 139 ? 26.016 0.809 2.342 1 98.81 139 VAL B N 1
ATOM 3217 C CA . VAL B 1 139 ? 27.156 0.546 1.471 1 98.81 139 VAL B CA 1
ATOM 3218 C C . VAL B 1 139 ? 27.469 1.783 0.629 1 98.81 139 VAL B C 1
ATOM 3220 O O . VAL B 1 139 ? 26.547 2.432 0.114 1 98.81 139 VAL B O 1
ATOM 3223 N N . ALA B 1 140 ? 28.734 2.084 0.467 1 98.88 140 ALA B N 1
ATOM 3224 C CA . ALA B 1 140 ? 29.156 3.295 -0.225 1 98.88 140 ALA B CA 1
ATOM 3225 C C . ALA B 1 140 ? 29.141 3.1 -1.738 1 98.88 140 ALA B C 1
ATOM 3227 O O . ALA B 1 140 ? 29.5 2.033 -2.24 1 98.88 140 ALA B O 1
ATOM 3228 N N . VAL B 1 141 ? 28.719 4.156 -2.434 1 98.81 141 VAL B N 1
ATOM 3229 C CA . VAL B 1 141 ? 28.703 4.152 -3.893 1 98.81 141 VAL B CA 1
ATOM 3230 C C . VAL B 1 141 ? 30.078 4.602 -4.414 1 98.81 141 VAL B C 1
ATOM 3232 O O . VAL B 1 141 ? 30.656 5.559 -3.896 1 98.81 141 VAL B O 1
ATOM 3235 N N . LYS B 1 142 ? 30.562 3.879 -5.426 1 98.12 142 LYS B N 1
ATOM 3236 C CA . LYS B 1 142 ? 31.875 4.168 -5.988 1 98.12 142 LYS B CA 1
ATOM 3237 C C . LYS B 1 142 ? 31.906 5.551 -6.629 1 98.12 142 LYS B C 1
ATOM 3239 O O . LYS B 1 142 ? 31.109 5.848 -7.523 1 98.12 142 LYS B O 1
ATOM 3244 N N . GLY B 1 143 ? 32.812 6.422 -6.148 1 97.06 143 GLY B N 1
ATOM 3245 C CA . GLY B 1 143 ? 33.188 7.621 -6.879 1 97.06 143 GLY B CA 1
ATOM 3246 C C . GLY B 1 143 ? 32.219 8.773 -6.664 1 97.06 143 GLY B C 1
ATOM 3247 O O . GLY B 1 143 ? 32.406 9.852 -7.238 1 97.06 143 GLY B O 1
ATOM 3248 N N . THR B 1 144 ? 31.156 8.695 -5.867 1 97.38 144 THR B N 1
ATOM 3249 C CA . THR B 1 144 ? 30.172 9.766 -5.766 1 97.38 144 THR B CA 1
ATOM 3250 C C . THR B 1 144 ? 30.156 10.359 -4.359 1 97.38 144 THR B C 1
ATOM 3252 O O . THR B 1 144 ? 29.656 11.461 -4.152 1 97.38 144 THR B O 1
ATOM 3255 N N . GLY B 1 145 ? 30.703 9.578 -3.428 1 97.38 145 GLY B N 1
ATOM 3256 C CA . GLY B 1 145 ? 30.641 10 -2.039 1 97.38 145 GLY B CA 1
ATOM 3257 C C . GLY B 1 145 ? 29.297 9.695 -1.387 1 97.38 145 GLY B C 1
ATOM 3258 O O . GLY B 1 145 ? 29.109 9.953 -0.196 1 97.38 145 GLY B O 1
ATOM 3259 N N . GLY B 1 146 ? 28.391 9.109 -2.121 1 98.56 146 GLY B N 1
ATOM 3260 C CA . GLY B 1 146 ? 27.078 8.742 -1.605 1 98.56 146 GLY B CA 1
ATOM 3261 C C . GLY B 1 146 ? 27.016 7.309 -1.104 1 98.56 146 GLY B C 1
ATOM 3262 O O . GLY B 1 146 ? 28.031 6.613 -1.062 1 98.56 146 GLY B O 1
ATOM 3263 N N . TYR B 1 147 ? 25.859 6.953 -0.625 1 98.88 147 TYR B N 1
ATOM 3264 C CA . TYR B 1 147 ? 25.578 5.617 -0.105 1 98.88 147 TYR B CA 1
ATOM 3265 C C . TYR B 1 147 ? 24.297 5.055 -0.696 1 98.88 147 TYR B C 1
ATOM 3267 O O . TYR B 1 147 ? 23.375 5.805 -1.02 1 98.88 147 TYR B O 1
ATOM 3275 N N . VAL B 1 148 ? 24.234 3.738 -0.749 1 98.81 148 VAL B N 1
ATOM 3276 C CA . VAL B 1 148 ? 23.078 3.111 -1.397 1 98.81 148 VAL B CA 1
ATOM 3277 C C . VAL B 1 148 ? 21.859 3.236 -0.502 1 98.81 148 VAL B C 1
ATOM 3279 O O . VAL B 1 148 ? 21.906 2.926 0.69 1 98.81 148 VAL B O 1
ATOM 3282 N N . GLY B 1 149 ? 20.781 3.74 -1.062 1 98.69 149 GLY B N 1
ATOM 3283 C CA . GLY B 1 149 ? 19.453 3.693 -0.46 1 98.69 149 GLY B CA 1
ATOM 3284 C C . GLY B 1 149 ? 18.359 3.322 -1.447 1 98.69 149 GLY B C 1
ATOM 3285 O O . GLY B 1 149 ? 18.609 3.217 -2.648 1 98.69 149 GLY B O 1
ATOM 3286 N N . TYR B 1 150 ? 17.281 3.016 -0.969 1 98.38 150 TYR B N 1
ATOM 3287 C CA . TYR B 1 150 ? 16.109 2.846 -1.828 1 98.38 150 TYR B CA 1
ATOM 3288 C C . TYR B 1 150 ? 14.828 3.107 -1.057 1 98.38 150 TYR B C 1
ATOM 3290 O O . TYR B 1 150 ? 14.734 2.791 0.131 1 98.38 150 TYR B O 1
ATOM 3298 N N . TYR B 1 151 ? 13.859 3.697 -1.694 1 98.56 151 TYR B N 1
ATOM 3299 C CA . TYR B 1 151 ? 12.578 3.967 -1.054 1 98.56 151 TYR B CA 1
ATOM 3300 C C . TYR B 1 151 ? 11.766 2.689 -0.913 1 98.56 151 TYR B C 1
ATOM 3302 O O . TYR B 1 151 ? 11.727 1.864 -1.829 1 98.56 151 TYR B O 1
ATOM 3310 N N . ALA B 1 152 ? 11.094 2.582 0.194 1 98.31 152 ALA B N 1
ATOM 3311 C CA . ALA B 1 152 ? 10.32 1.394 0.533 1 98.31 152 ALA B CA 1
ATOM 3312 C C . ALA B 1 152 ? 9.258 1.106 -0.53 1 98.31 152 ALA B C 1
ATOM 3314 O O . ALA B 1 152 ? 8.945 -0.054 -0.803 1 98.31 152 ALA B O 1
ATOM 3315 N N . VAL B 1 153 ? 8.727 2.117 -1.173 1 98.69 153 VAL B N 1
ATOM 3316 C CA . VAL B 1 153 ? 7.688 1.917 -2.178 1 98.69 153 VAL B CA 1
ATOM 3317 C C . VAL B 1 153 ? 8.234 1.063 -3.32 1 98.69 153 VAL B C 1
ATOM 3319 O O . VAL B 1 153 ? 7.508 0.236 -3.885 1 98.69 153 VAL B O 1
ATOM 3322 N N . PHE B 1 154 ? 9.453 1.208 -3.666 1 98.69 154 PHE B N 1
ATOM 3323 C CA . PHE B 1 154 ? 10.008 0.441 -4.777 1 98.69 154 PHE B CA 1
ATOM 3324 C C . PHE B 1 154 ? 10.258 -1.005 -4.363 1 98.69 154 PHE B C 1
ATOM 3326 O O . PHE B 1 154 ? 10.148 -1.918 -5.184 1 98.69 154 PHE B O 1
ATOM 3333 N N . HIS B 1 155 ? 10.617 -1.194 -3.098 1 98.06 155 HIS B N 1
ATOM 3334 C CA . HIS B 1 155 ? 10.633 -2.559 -2.58 1 98.06 155 HIS B CA 1
ATOM 3335 C C . HIS B 1 155 ? 9.25 -3.197 -2.672 1 98.06 155 HIS B C 1
ATOM 3337 O O . HIS B 1 155 ? 9.117 -4.344 -3.113 1 98.06 155 HIS B O 1
ATOM 3343 N N . GLN B 1 156 ? 8.266 -2.467 -2.311 1 98.69 156 GLN B N 1
ATOM 3344 C CA . GLN B 1 156 ? 6.891 -2.959 -2.316 1 98.69 156 GLN B CA 1
ATOM 3345 C C . GLN B 1 156 ? 6.418 -3.258 -3.736 1 98.69 156 GLN B C 1
ATOM 3347 O O . GLN B 1 156 ? 5.812 -4.301 -3.988 1 98.69 156 GLN B O 1
ATOM 3352 N N . LEU B 1 157 ? 6.723 -2.389 -4.617 1 98.88 157 LEU B N 1
ATOM 3353 C CA . LEU B 1 157 ? 6.371 -2.6 -6.016 1 98.88 157 LEU B CA 1
ATOM 3354 C C . LEU B 1 157 ? 7.164 -3.762 -6.605 1 98.88 157 LEU B C 1
ATOM 3356 O O . LEU B 1 157 ? 6.641 -4.527 -7.418 1 98.88 157 LEU B O 1
ATOM 3360 N N . HIS B 1 158 ? 8.414 -3.867 -6.227 1 98.12 158 HIS B N 1
ATOM 3361 C CA . HIS B 1 158 ? 9.219 -5.023 -6.602 1 98.12 158 HIS B CA 1
ATOM 3362 C C . HIS B 1 158 ? 8.578 -6.324 -6.133 1 98.12 158 HIS B C 1
ATOM 3364 O O . HIS B 1 158 ? 8.516 -7.301 -6.879 1 98.12 158 HIS B O 1
ATOM 3370 N N . CYS B 1 159 ? 8.133 -6.301 -4.914 1 98.31 159 CYS B N 1
ATOM 3371 C CA . CYS B 1 159 ? 7.449 -7.477 -4.375 1 98.31 159 CYS B CA 1
ATOM 3372 C C . CYS B 1 159 ? 6.199 -7.801 -5.188 1 98.31 159 CYS B C 1
ATOM 3374 O O . CYS B 1 159 ? 5.91 -8.969 -5.441 1 98.31 159 CYS B O 1
ATOM 3376 N N . LEU B 1 160 ? 5.418 -6.789 -5.57 1 98.81 160 LEU B N 1
ATOM 3377 C CA . LEU B 1 160 ? 4.23 -7.023 -6.383 1 98.81 160 LEU B CA 1
ATOM 3378 C C . LEU B 1 160 ? 4.602 -7.668 -7.715 1 98.81 160 LEU B C 1
ATOM 3380 O O . LEU B 1 160 ? 3.939 -8.602 -8.164 1 98.81 160 LEU B O 1
ATOM 3384 N N . LYS B 1 161 ? 5.648 -7.195 -8.32 1 98.44 161 LYS B N 1
ATOM 3385 C CA . LYS B 1 161 ? 6.164 -7.809 -9.547 1 98.44 161 LYS B CA 1
ATOM 3386 C C . LYS B 1 161 ? 6.508 -9.281 -9.312 1 98.44 161 LYS B C 1
ATOM 3388 O O . LYS B 1 161 ? 6.203 -10.133 -10.148 1 98.44 161 LYS B O 1
ATOM 3393 N N . ARG B 1 162 ? 7.148 -9.539 -8.25 1 97.62 162 ARG B N 1
ATOM 3394 C CA . ARG B 1 162 ? 7.578 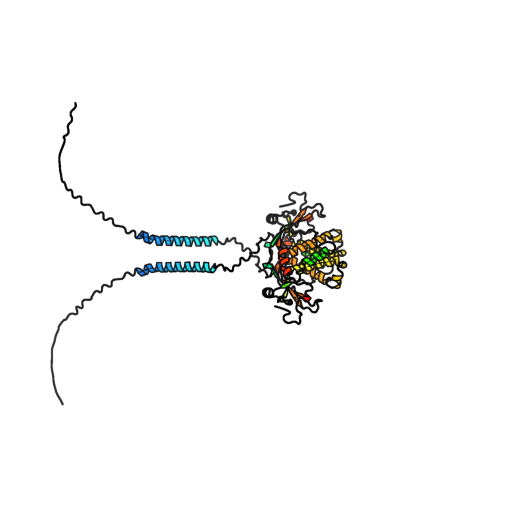-10.898 -7.961 1 97.62 162 ARG B CA 1
ATOM 3395 C C . ARG B 1 162 ? 6.383 -11.82 -7.742 1 97.62 162 ARG B C 1
ATOM 3397 O O . ARG B 1 162 ? 6.418 -12.992 -8.125 1 97.62 162 ARG B O 1
ATOM 3404 N N . LEU B 1 163 ? 5.344 -11.305 -7.078 1 98.19 163 LEU B N 1
ATOM 3405 C CA . LEU B 1 163 ? 4.125 -12.094 -6.945 1 98.19 163 LEU B CA 1
ATOM 3406 C C . LEU B 1 163 ? 3.566 -12.461 -8.32 1 98.19 163 LEU B C 1
ATOM 3408 O O . LEU B 1 163 ? 3.18 -13.609 -8.547 1 98.19 163 LEU B O 1
ATOM 3412 N N . TYR B 1 164 ? 3.531 -11.477 -9.211 1 98 164 TYR B N 1
ATOM 3413 C CA . TYR B 1 164 ? 3.09 -11.719 -10.578 1 98 164 TYR B CA 1
ATOM 3414 C C . TYR B 1 164 ? 3.951 -12.789 -11.242 1 98 164 TYR B C 1
ATOM 3416 O O . TYR B 1 164 ? 3.43 -13.742 -11.82 1 98 164 TYR B O 1
ATOM 3424 N N . GLN B 1 165 ? 5.25 -12.656 -11.133 1 97.5 165 GLN B N 1
ATOM 3425 C CA . GLN B 1 165 ? 6.164 -13.586 -11.789 1 97.5 165 GLN B CA 1
ATOM 3426 C C . GLN B 1 165 ? 6.027 -14.984 -11.195 1 97.5 165 GLN B C 1
ATOM 3428 O O . GLN B 1 165 ? 6.18 -15.984 -11.906 1 97.5 165 GLN B O 1
ATOM 3433 N N . TRP B 1 166 ? 5.777 -15.008 -9.977 1 96.56 166 TRP B N 1
ATOM 3434 C CA . TRP B 1 166 ? 5.566 -16.312 -9.344 1 96.56 166 TRP B CA 1
ATOM 3435 C C . TRP B 1 166 ? 4.359 -17.016 -9.953 1 96.56 166 TRP B C 1
ATOM 3437 O O . TRP B 1 166 ? 4.391 -18.234 -10.18 1 96.56 166 TRP B O 1
ATOM 3447 N N . THR B 1 167 ? 3.293 -16.297 -10.203 1 94.5 167 THR B N 1
ATOM 3448 C CA . THR B 1 167 ? 2.07 -16.828 -10.797 1 94.5 167 THR B CA 1
ATOM 3449 C C . THR B 1 167 ? 2.348 -17.406 -12.18 1 94.5 167 THR B C 1
ATOM 3451 O O . THR B 1 167 ? 1.776 -18.422 -12.562 1 94.5 167 THR B O 1
ATOM 3454 N N . TYR B 1 168 ? 3.236 -16.781 -12.867 1 95.31 168 TYR B N 1
ATOM 3455 C CA . TYR B 1 168 ? 3.578 -17.188 -14.219 1 95.31 168 TYR B CA 1
ATOM 3456 C C . TYR B 1 168 ? 5.008 -17.719 -14.289 1 95.31 168 TYR B C 1
ATOM 3458 O O . TYR B 1 168 ? 5.73 -17.438 -15.25 1 95.31 168 TYR B O 1
ATOM 3466 N N . LYS B 1 169 ? 5.43 -18.344 -13.305 1 94.19 169 LYS B N 1
ATOM 3467 C CA . LYS B 1 169 ? 6.844 -18.672 -13.125 1 94.19 169 LYS B CA 1
ATOM 3468 C C . LYS B 1 169 ? 7.371 -19.5 -14.289 1 94.19 169 LYS B C 1
ATOM 3470 O O . LYS B 1 169 ? 8.555 -19.438 -14.625 1 94.19 169 LYS B O 1
ATOM 3475 N N . GLU B 1 170 ? 6.582 -20.266 -15 1 94.44 170 GLU B N 1
ATOM 3476 C CA . GLU B 1 170 ? 7.016 -21.062 -16.141 1 94.44 170 GLU B CA 1
ATOM 3477 C C . GLU B 1 170 ? 7.539 -20.156 -17.266 1 94.44 170 GLU B C 1
ATOM 3479 O O . GLU B 1 170 ? 8.336 -20.609 -18.094 1 94.44 170 GLU B O 1
ATOM 3484 N N . SER B 1 171 ? 7.105 -18.938 -17.25 1 95.56 171 SER B N 1
ATOM 3485 C CA . SER B 1 171 ? 7.527 -17.984 -18.281 1 95.56 171 SER B CA 1
ATOM 3486 C C . SER B 1 171 ? 8.82 -17.281 -17.891 1 95.56 171 SER B C 1
ATOM 3488 O O . SER B 1 171 ? 9.367 -16.5 -18.656 1 95.56 171 SER B O 1
ATOM 3490 N N . TYR B 1 172 ? 9.344 -17.562 -16.703 1 95.75 172 TYR B N 1
ATOM 3491 C CA . TYR B 1 172 ? 10.523 -16.859 -16.203 1 95.75 172 TYR B CA 1
ATOM 3492 C C . TYR B 1 172 ? 11.57 -17.844 -15.703 1 95.75 172 TYR B C 1
ATOM 3494 O O . TYR B 1 172 ? 12.016 -17.75 -14.555 1 95.75 172 TYR B O 1
ATOM 3502 N N . PRO B 1 173 ? 12 -18.703 -16.531 1 93.56 173 PRO B N 1
ATOM 3503 C CA . PRO B 1 173 ? 12.953 -19.734 -16.109 1 93.56 173 PRO B CA 1
ATOM 3504 C C . PRO B 1 173 ? 14.281 -19.141 -15.641 1 93.56 173 PRO B C 1
ATOM 3506 O O . PRO B 1 173 ? 14.914 -19.672 -14.719 1 93.56 173 PRO B O 1
ATOM 3509 N N . ASP B 1 174 ? 14.703 -18.062 -16.203 1 90.19 174 ASP B N 1
ATOM 3510 C CA . ASP B 1 174 ? 15.961 -17.422 -15.82 1 90.19 174 ASP B CA 1
ATOM 3511 C C . ASP B 1 174 ? 15.891 -16.859 -14.406 1 90.19 174 ASP B C 1
ATOM 3513 O O . ASP B 1 174 ? 16.859 -16.938 -13.648 1 90.19 174 ASP B O 1
ATOM 3517 N N . VAL B 1 175 ? 14.758 -16.297 -14.086 1 87.88 175 VAL B N 1
ATOM 3518 C CA . VAL B 1 175 ? 14.57 -15.711 -12.758 1 87.88 175 VAL B CA 1
ATOM 3519 C C . VAL B 1 175 ? 14.562 -16.812 -11.703 1 87.88 175 VAL B C 1
ATOM 3521 O O . VAL B 1 175 ? 15.117 -16.641 -10.617 1 87.88 175 VAL B O 1
ATOM 3524 N N . ILE B 1 176 ? 14 -17.969 -12.086 1 86.62 176 ILE B N 1
ATOM 3525 C CA . ILE B 1 176 ? 13.992 -19.141 -11.203 1 86.62 176 ILE B CA 1
ATOM 3526 C C . ILE B 1 176 ? 15.414 -19.656 -11.008 1 86.62 176 ILE B C 1
ATOM 3528 O O . ILE B 1 176 ? 15.844 -19.891 -9.875 1 86.62 176 ILE B O 1
ATOM 3532 N N . ALA B 1 177 ? 16.109 -19.766 -12.047 1 86.81 177 ALA B N 1
ATOM 3533 C CA . ALA B 1 177 ? 17.453 -20.328 -12.023 1 86.81 177 ALA B CA 1
ATOM 3534 C C . ALA B 1 177 ? 18.391 -19.469 -11.188 1 86.81 177 ALA B C 1
ATOM 3536 O O . ALA B 1 177 ? 19.297 -20 -10.539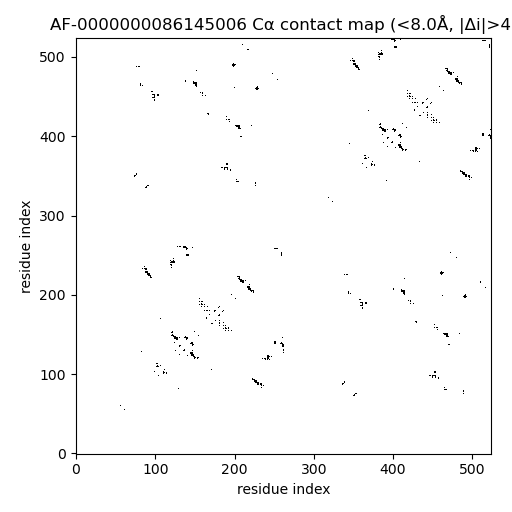 1 86.81 177 ALA B O 1
ATOM 3537 N N . ASP B 1 178 ? 18.062 -18.172 -11.125 1 84.81 178 ASP B N 1
ATOM 3538 C CA . ASP B 1 178 ? 18.906 -17.234 -10.398 1 84.81 178 ASP B CA 1
ATOM 3539 C C . ASP B 1 178 ? 18.547 -17.188 -8.914 1 84.81 178 ASP B C 1
ATOM 3541 O O . ASP B 1 178 ? 19.203 -16.516 -8.125 1 84.81 178 ASP B O 1
ATOM 3545 N N . GLY B 1 179 ? 17.562 -17.953 -8.562 1 83.69 179 GLY B N 1
ATOM 3546 C CA . GLY B 1 179 ? 17.188 -18.031 -7.164 1 83.69 179 GLY B CA 1
ATOM 3547 C C . GLY B 1 179 ? 16.391 -16.844 -6.68 1 83.69 179 GLY B C 1
ATOM 3548 O O . GLY B 1 179 ? 16.25 -16.625 -5.473 1 83.69 179 GLY B O 1
ATOM 3549 N N . ARG B 1 180 ? 15.875 -16.078 -7.566 1 86.5 180 ARG B N 1
ATOM 3550 C CA . ARG B 1 180 ? 15.18 -14.844 -7.207 1 86.5 180 ARG B CA 1
ATOM 3551 C C . ARG B 1 180 ? 13.688 -15.086 -7.039 1 86.5 180 ARG B C 1
ATOM 3553 O O . ARG B 1 180 ? 12.961 -14.211 -6.57 1 86.5 180 ARG B O 1
ATOM 3560 N N . LEU B 1 181 ? 13.266 -16.234 -7.488 1 89.88 181 LEU B N 1
ATOM 3561 C CA . LEU B 1 181 ? 11.875 -16.641 -7.344 1 89.88 181 LEU B CA 1
ATOM 3562 C C . LEU B 1 181 ? 11.766 -17.906 -6.5 1 89.88 181 LEU B C 1
ATOM 3564 O O . LEU B 1 181 ? 11.867 -19.016 -7.023 1 89.88 181 LEU B O 1
ATOM 3568 N N . THR B 1 182 ? 11.641 -17.734 -5.188 1 92 182 THR B N 1
ATOM 3569 C CA . THR B 1 182 ? 11.492 -18.828 -4.238 1 92 182 THR B CA 1
ATOM 3570 C C . THR B 1 182 ? 10.219 -18.672 -3.416 1 92 182 THR B C 1
ATOM 3572 O O . THR B 1 182 ? 9.648 -17.578 -3.348 1 92 182 THR B O 1
ATOM 3575 N N . ALA B 1 183 ? 9.828 -19.781 -2.842 1 93 183 ALA B N 1
ATOM 3576 C CA . ALA B 1 183 ? 8.664 -19.734 -1.963 1 93 183 ALA B CA 1
ATOM 3577 C C . ALA B 1 183 ? 8.891 -18.766 -0.805 1 93 183 ALA B C 1
ATOM 3579 O O . ALA B 1 183 ? 7.961 -18.062 -0.384 1 93 183 ALA B O 1
ATOM 3580 N N . GLU B 1 184 ? 10.062 -18.766 -0.314 1 93.69 184 GLU B N 1
ATOM 3581 C CA . GLU B 1 184 ? 10.406 -17.844 0.771 1 93.69 184 GLU B CA 1
ATOM 3582 C C . GLU B 1 184 ? 10.281 -16.391 0.327 1 93.69 184 GLU B C 1
ATOM 3584 O O . GLU B 1 184 ? 9.773 -15.547 1.072 1 93.69 184 GLU B O 1
ATOM 3589 N N . HIS B 1 185 ? 10.789 -16.141 -0.867 1 94.31 185 HIS B N 1
ATOM 3590 C CA . HIS B 1 185 ? 10.68 -14.781 -1.395 1 94.31 185 HIS B CA 1
ATOM 3591 C C . HIS B 1 185 ? 9.219 -14.398 -1.632 1 94.31 185 HIS B C 1
ATOM 3593 O O . HIS B 1 185 ? 8.828 -13.258 -1.388 1 94.31 185 HIS B O 1
ATOM 3599 N N . TYR B 1 186 ? 8.469 -15.344 -2.123 1 96.62 186 TYR B N 1
ATOM 3600 C CA . TYR B 1 186 ? 7.035 -15.117 -2.297 1 96.62 186 TYR B CA 1
ATOM 3601 C C . TYR B 1 186 ? 6.383 -14.727 -0.977 1 96.62 186 TYR B C 1
ATOM 3603 O O . TYR B 1 186 ? 5.652 -13.734 -0.91 1 96.62 186 TYR B O 1
ATOM 3611 N N . ASP B 1 187 ? 6.676 -15.523 0.082 1 97.38 187 ASP B N 1
ATOM 3612 C CA . ASP B 1 187 ? 6.129 -15.242 1.406 1 97.38 187 ASP B CA 1
ATOM 3613 C C . ASP B 1 187 ? 6.59 -13.883 1.918 1 97.38 187 ASP B C 1
ATOM 3615 O O . ASP B 1 187 ? 5.805 -13.141 2.51 1 97.38 187 ASP B O 1
ATOM 3619 N N . HIS B 1 188 ? 7.801 -13.594 1.703 1 96.56 188 HIS B N 1
ATOM 3620 C CA . HIS B 1 188 ? 8.344 -12.281 2.041 1 96.56 188 HIS B CA 1
ATOM 3621 C C . HIS B 1 188 ? 7.539 -11.164 1.378 1 96.56 188 HIS B C 1
ATOM 3623 O O . HIS B 1 188 ? 7.184 -10.18 2.029 1 96.56 188 HIS B O 1
ATOM 3629 N N . CYS B 1 189 ? 7.234 -11.344 0.075 1 98 189 CYS B N 1
ATOM 3630 C CA . CYS B 1 189 ? 6.527 -10.328 -0.699 1 98 189 CYS B CA 1
ATOM 3631 C C . CYS B 1 189 ? 5.113 -10.117 -0.168 1 98 189 CYS B C 1
ATOM 3633 O O . CYS B 1 189 ? 4.641 -8.984 -0.079 1 98 189 CYS B O 1
ATOM 3635 N N . ILE B 1 190 ? 4.41 -11.195 0.215 1 98.5 190 ILE B N 1
ATOM 3636 C CA . ILE B 1 190 ? 3.076 -11.094 0.8 1 98.5 190 ILE B CA 1
ATOM 3637 C C . ILE B 1 190 ? 3.137 -10.273 2.084 1 98.5 190 ILE B C 1
ATOM 3639 O O . ILE B 1 190 ? 2.336 -9.359 2.281 1 98.5 190 ILE B O 1
ATOM 3643 N N . GLU B 1 191 ? 4.129 -10.555 2.883 1 97.88 191 GLU B N 1
ATOM 3644 C CA . GLU B 1 191 ? 4.242 -9.875 4.172 1 97.88 191 GLU B CA 1
ATOM 3645 C C . GLU B 1 191 ? 4.629 -8.406 3.99 1 97.88 191 GLU B C 1
ATOM 3647 O O . GLU B 1 191 ? 4.148 -7.539 4.723 1 97.88 191 GLU B O 1
ATOM 3652 N N . VAL B 1 192 ? 5.5 -8.133 3.064 1 98.06 192 VAL B N 1
ATOM 3653 C CA . VAL B 1 192 ? 5.922 -6.762 2.803 1 98.06 192 VAL B CA 1
ATOM 3654 C C . VAL B 1 192 ? 4.723 -5.926 2.367 1 98.06 192 VAL B C 1
ATOM 3656 O O . VAL B 1 192 ? 4.488 -4.836 2.9 1 98.06 192 VAL B O 1
ATOM 3659 N N . ILE B 1 193 ? 3.936 -6.445 1.421 1 98.62 193 ILE B N 1
ATOM 3660 C CA . ILE B 1 193 ? 2.799 -5.699 0.893 1 98.62 193 ILE B CA 1
ATOM 3661 C C . ILE B 1 193 ? 1.711 -5.59 1.959 1 98.62 193 ILE B C 1
ATOM 3663 O O . ILE B 1 193 ? 1.122 -4.523 2.148 1 98.62 193 ILE B O 1
ATOM 3667 N N . ARG B 1 194 ? 1.459 -6.688 2.725 1 98.38 194 ARG B N 1
ATOM 3668 C CA . ARG B 1 194 ? 0.47 -6.66 3.797 1 98.38 194 ARG B CA 1
ATOM 3669 C C . ARG B 1 194 ? 0.823 -5.602 4.84 1 98.38 194 ARG B C 1
ATOM 3671 O O . ARG B 1 194 ? -0.024 -4.793 5.219 1 98.38 194 ARG B O 1
ATOM 3678 N N . SER B 1 195 ? 2.029 -5.629 5.223 1 97 195 SER B N 1
ATOM 3679 C CA . SER B 1 195 ? 2.506 -4.684 6.227 1 97 195 SER B CA 1
ATOM 3680 C C . SER B 1 195 ? 2.402 -3.246 5.723 1 97 195 SER B C 1
ATOM 3682 O O . SER B 1 195 ? 2.027 -2.344 6.473 1 97 195 SER B O 1
ATOM 3684 N N . ALA B 1 196 ? 2.744 -3.055 4.48 1 97.88 196 ALA B N 1
ATOM 3685 C CA . ALA B 1 196 ? 2.705 -1.718 3.891 1 97.88 196 ALA B CA 1
ATOM 3686 C C . ALA B 1 196 ? 1.283 -1.167 3.871 1 97.88 196 ALA B C 1
ATOM 3688 O O . ALA B 1 196 ? 1.046 -0.029 4.285 1 97.88 196 ALA B O 1
ATOM 3689 N N . LEU B 1 197 ? 0.324 -1.976 3.434 1 98.44 197 LEU B N 1
ATOM 3690 C CA . LEU B 1 197 ? -1.067 -1.555 3.314 1 98.44 197 LEU B CA 1
ATOM 3691 C C . LEU B 1 197 ? -1.667 -1.269 4.688 1 98.44 197 LEU B C 1
ATOM 3693 O O . LEU B 1 197 ? -2.475 -0.348 4.84 1 98.44 197 LEU B O 1
ATOM 3697 N N . MET B 1 198 ? -1.228 -1.973 5.707 1 97.56 198 MET B N 1
ATOM 3698 C CA . MET B 1 198 ? -1.76 -1.812 7.059 1 97.56 198 MET B CA 1
ATOM 3699 C C . MET B 1 198 ? -1.096 -0.639 7.77 1 97.56 198 MET B C 1
ATOM 3701 O O . MET B 1 198 ? -1.698 -0.018 8.648 1 97.56 198 MET B O 1
ATOM 3705 N N . CYS B 1 199 ? 0.14 -0.367 7.395 1 97.31 199 CYS B N 1
ATOM 3706 C CA . CYS B 1 199 ? 0.874 0.731 8.016 1 97.31 199 CYS B CA 1
ATOM 3707 C C . CYS B 1 199 ? 0.3 2.078 7.59 1 97.31 199 CYS B C 1
ATOM 3709 O O . CYS B 1 199 ? 0.108 2.965 8.422 1 97.31 199 CYS B O 1
ATOM 3711 N N . GLN B 1 200 ? 0.074 2.27 6.352 1 96 200 GLN B N 1
ATOM 3712 C CA . GLN B 1 200 ? -0.517 3.479 5.789 1 96 200 GLN B CA 1
ATOM 3713 C C . GLN B 1 200 ? -1.781 3.158 5 1 96 200 GLN B C 1
ATOM 3715 O O . GLN B 1 200 ? -1.8 3.281 3.773 1 96 200 GLN B O 1
ATOM 3720 N N . PRO B 1 201 ? -2.805 2.861 5.73 1 97.75 201 PRO B N 1
ATOM 3721 C CA . PRO B 1 201 ? -4.02 2.406 5.055 1 97.75 201 PRO B CA 1
ATOM 3722 C C . PRO B 1 201 ? -4.699 3.516 4.254 1 97.75 201 PRO B C 1
ATOM 3724 O O . PRO B 1 201 ? -4.719 4.672 4.684 1 97.75 201 PRO B O 1
ATOM 3727 N N . ASP B 1 202 ? -5.172 3.152 3.061 1 97.75 202 ASP B N 1
ATOM 3728 C CA . ASP B 1 202 ? -6.07 4.031 2.318 1 97.75 202 ASP B CA 1
ATOM 3729 C C . ASP B 1 202 ? -7.441 4.109 2.99 1 97.75 202 ASP B C 1
ATOM 3731 O O . ASP B 1 202 ? -8.211 3.145 2.961 1 97.75 202 ASP B O 1
ATOM 3735 N N . LEU B 1 203 ? -7.785 5.289 3.496 1 97.75 203 LEU B N 1
ATOM 3736 C CA . LEU B 1 203 ? -8.984 5.453 4.309 1 97.75 203 LEU B CA 1
ATOM 3737 C C . LEU B 1 203 ? -10.141 6 3.475 1 97.75 203 LEU B C 1
ATOM 3739 O O . LEU B 1 203 ? -11.141 6.473 4.02 1 97.75 203 LEU B O 1
ATOM 3743 N N . THR B 1 204 ? -9.969 5.945 2.193 1 97.75 204 THR B N 1
ATOM 3744 C CA . THR B 1 204 ? -11.078 6.297 1.31 1 97.75 204 THR B CA 1
ATOM 3745 C C . THR B 1 204 ? -12.234 5.316 1.476 1 97.75 204 THR B C 1
ATOM 3747 O O . THR B 1 204 ? -12.023 4.105 1.56 1 97.75 204 THR B O 1
ATOM 3750 N N . VAL B 1 205 ? -13.414 5.848 1.562 1 98.25 205 VAL B N 1
ATOM 3751 C CA . VAL B 1 205 ? -14.594 4.988 1.658 1 98.25 205 VAL B CA 1
ATOM 3752 C C . VAL B 1 205 ? -15.148 4.711 0.262 1 98.25 205 VAL B C 1
ATOM 3754 O O . VAL B 1 205 ? -15.516 5.637 -0.463 1 98.25 205 VAL B O 1
ATOM 3757 N N . ASN B 1 206 ? -15.188 3.449 -0.109 1 98.12 206 ASN B N 1
ATOM 3758 C CA . ASN B 1 206 ? -15.875 2.977 -1.306 1 98.12 206 ASN B CA 1
ATOM 3759 C C . ASN B 1 206 ? -17.312 2.586 -1.005 1 98.12 206 ASN B C 1
ATOM 3761 O O . ASN B 1 206 ? -17.703 2.475 0.16 1 98.12 206 ASN B O 1
ATOM 3765 N N . THR B 1 207 ? -18.062 2.459 -2.08 1 98.5 207 THR B N 1
ATOM 3766 C CA . THR B 1 207 ? -19.5 2.225 -1.907 1 98.5 207 THR B CA 1
ATOM 3767 C C . THR B 1 207 ? -19.953 1.032 -2.742 1 98.5 207 THR B C 1
ATOM 3769 O O . THR B 1 207 ? -19.141 0.366 -3.385 1 98.5 207 THR B O 1
ATOM 3772 N N . LEU B 1 208 ? -21.203 0.715 -2.582 1 98.06 208 LEU B N 1
ATOM 3773 C CA . LEU B 1 208 ? -21.828 -0.378 -3.324 1 98.06 208 LEU B CA 1
ATOM 3774 C C . LEU B 1 208 ? -22.938 0.141 -4.234 1 98.06 208 LEU B C 1
ATOM 3776 O O . LEU B 1 208 ? -23.656 1.07 -3.871 1 98.06 208 LEU B O 1
ATOM 3780 N N . HIS B 1 209 ? -23.047 -0.521 -5.348 1 97.62 209 HIS B N 1
ATOM 3781 C CA . HIS B 1 209 ? -24.125 -0.237 -6.289 1 97.62 209 HIS B CA 1
ATOM 3782 C C . HIS B 1 209 ? -24.859 -1.513 -6.695 1 97.62 209 HIS B C 1
ATOM 3784 O O . HIS B 1 209 ? -24.312 -2.611 -6.578 1 97.62 209 HIS B O 1
ATOM 3790 N N . PHE B 1 210 ? -26.094 -1.271 -7.078 1 97.69 210 PHE B N 1
ATOM 3791 C CA . PHE B 1 210 ? -26.812 -2.389 -7.68 1 97.69 210 PHE B CA 1
ATOM 3792 C C . PHE B 1 210 ? -26.297 -2.676 -9.086 1 97.69 210 PHE B C 1
ATOM 3794 O O . PHE B 1 210 ? -26 -1.751 -9.844 1 97.69 210 PHE B O 1
ATOM 3801 N N . ASP B 1 211 ? -26.078 -3.938 -9.359 1 95.94 211 ASP B N 1
ATOM 3802 C CA . ASP B 1 211 ? -25.625 -4.406 -10.664 1 95.94 211 ASP B CA 1
ATOM 3803 C C . ASP B 1 211 ? -26.266 -5.754 -11.016 1 95.94 211 ASP B C 1
ATOM 3805 O O . ASP B 1 211 ? -25.828 -6.793 -10.5 1 95.94 211 ASP B O 1
ATOM 3809 N N . SER B 1 212 ? -27.125 -5.773 -11.914 1 92.12 212 SER B N 1
ATOM 3810 C CA . SER B 1 212 ? -27.891 -6.969 -12.266 1 92.12 212 SER B CA 1
ATOM 3811 C C . SER B 1 212 ? -27 -8.016 -12.922 1 92.12 212 SER B C 1
ATOM 3813 O O . SER B 1 212 ? -27.359 -9.195 -12.969 1 92.12 212 SER B O 1
ATOM 3815 N N . GLN B 1 213 ? -25.812 -7.645 -13.414 1 90.62 213 GLN B N 1
ATOM 3816 C CA . GLN B 1 213 ? -24.906 -8.578 -14.07 1 90.62 213 GLN B CA 1
ATOM 3817 C C . GLN B 1 213 ? -24 -9.273 -13.047 1 90.62 213 GLN B C 1
ATOM 3819 O O . GLN B 1 213 ? -23.375 -10.281 -13.367 1 90.62 213 GLN B O 1
ATOM 3824 N N . ALA B 1 214 ? -23.969 -8.664 -11.867 1 89 214 ALA B N 1
ATOM 3825 C CA . ALA B 1 214 ? -23.156 -9.281 -10.82 1 89 214 ALA B CA 1
ATOM 3826 C C . ALA B 1 214 ? -23.875 -10.469 -10.195 1 89 214 ALA B C 1
ATOM 3828 O O . ALA B 1 214 ? -25.109 -10.445 -10.047 1 89 214 ALA B O 1
ATOM 3829 N N . ARG B 1 215 ? -23.125 -11.445 -9.82 1 83.69 215 ARG B N 1
ATOM 3830 C CA . ARG B 1 215 ? -23.688 -12.656 -9.227 1 83.69 215 ARG B CA 1
ATOM 3831 C C . ARG B 1 215 ? -24.531 -12.32 -8 1 83.69 215 ARG B C 1
ATOM 3833 O O . ARG B 1 215 ? -25.625 -12.883 -7.824 1 83.69 215 ARG B O 1
ATOM 3840 N N . SER B 1 216 ? -24.156 -11.422 -7.148 1 87.12 216 SER B N 1
ATOM 3841 C CA . SER B 1 216 ? -24.844 -11.062 -5.918 1 87.12 216 SER B CA 1
ATOM 3842 C C . SER B 1 216 ? -25.891 -9.977 -6.16 1 87.12 216 SER B C 1
ATOM 3844 O O . SER B 1 216 ? -26.656 -9.633 -5.266 1 87.12 216 SER B O 1
ATOM 3846 N N . GLY B 1 217 ? -25.859 -9.383 -7.359 1 93.06 217 GLY B N 1
ATOM 3847 C CA . GLY B 1 217 ? -26.688 -8.219 -7.633 1 93.06 217 GLY B CA 1
ATOM 3848 C C . GLY B 1 217 ? -26.078 -6.926 -7.129 1 93.06 217 GLY B C 1
ATOM 3849 O O . GLY B 1 217 ? -26.703 -5.863 -7.238 1 93.06 217 GLY B O 1
ATOM 3850 N N . LEU B 1 218 ? -24.938 -7.023 -6.488 1 96.44 218 LEU B N 1
ATOM 3851 C CA . LEU B 1 218 ? -24.219 -5.887 -5.914 1 96.44 218 LEU B CA 1
ATOM 3852 C C . LEU B 1 218 ? -22.797 -5.797 -6.469 1 96.44 218 LEU B C 1
ATOM 3854 O O . LEU B 1 218 ? -22.172 -6.82 -6.73 1 96.44 218 LEU B O 1
ATOM 3858 N N . LYS B 1 219 ? -22.344 -4.566 -6.688 1 94.69 219 LYS B N 1
ATOM 3859 C CA . LYS B 1 219 ? -20.984 -4.336 -7.18 1 94.69 219 LYS B CA 1
ATOM 3860 C C . LYS B 1 219 ? -20.312 -3.188 -6.434 1 94.69 219 LYS B C 1
ATOM 3862 O O . LYS B 1 219 ? -20.953 -2.18 -6.129 1 94.69 219 LYS B O 1
ATOM 3867 N N . GLY B 1 220 ? -19.094 -3.457 -6.16 1 94.88 220 GLY B N 1
ATOM 3868 C CA . GLY B 1 220 ? -18.344 -2.395 -5.516 1 94.88 220 GLY B CA 1
ATOM 3869 C C . GLY B 1 220 ? -18.078 -1.211 -6.43 1 94.88 220 GLY B C 1
ATOM 3870 O O . GLY B 1 220 ? -17.828 -1.386 -7.625 1 94.88 220 GLY B O 1
ATOM 3871 N N . PHE B 1 221 ? -18.172 -0.02 -5.875 1 95.5 221 PHE B N 1
ATOM 3872 C CA . PHE B 1 221 ? -17.812 1.224 -6.551 1 95.5 221 PHE B CA 1
ATOM 3873 C C . PHE B 1 221 ? -16.641 1.902 -5.852 1 95.5 221 PHE B C 1
ATOM 3875 O O . PHE B 1 221 ? -16.781 2.424 -4.746 1 95.5 221 PHE B O 1
ATOM 3882 N N . SER B 1 222 ? -15.492 1.882 -6.508 1 95.38 222 SER B N 1
ATOM 3883 C CA . SER B 1 222 ? -14.273 2.373 -5.879 1 95.38 222 SER B CA 1
ATOM 3884 C C . SER B 1 222 ? -13.75 3.619 -6.586 1 95.38 222 SER B C 1
ATOM 3886 O O . SER B 1 222 ? -12.594 4.012 -6.395 1 95.38 222 SER B O 1
ATOM 3888 N N . HIS B 1 223 ? -14.539 4.227 -7.484 1 93.94 223 HIS B N 1
ATOM 3889 C CA . HIS B 1 223 ? -14.133 5.398 -8.25 1 93.94 223 HIS B CA 1
ATOM 3890 C C . HIS B 1 223 ? -14.375 6.684 -7.469 1 93.94 223 HIS B C 1
ATOM 3892 O O . HIS B 1 223 ? -15.172 7.527 -7.879 1 93.94 223 HIS B O 1
ATOM 3898 N N . HIS B 1 224 ? -13.656 6.785 -6.434 1 95.88 224 HIS B N 1
ATOM 3899 C CA . HIS B 1 224 ? -13.75 7.965 -5.582 1 95.88 224 HIS B CA 1
ATOM 3900 C C . HIS B 1 224 ? -12.422 8.711 -5.535 1 95.88 224 HIS B C 1
ATOM 3902 O O . HIS B 1 224 ? -11.359 8.102 -5.613 1 95.88 224 HIS B O 1
ATOM 3908 N N . GLU B 1 225 ? -12.539 10 -5.363 1 94.69 225 GLU B N 1
ATOM 3909 C CA . GLU B 1 225 ? -11.359 10.859 -5.281 1 94.69 225 GLU B CA 1
ATOM 3910 C C . GLU B 1 225 ? -10.516 10.523 -4.055 1 94.69 225 GLU B C 1
ATOM 3912 O O . GLU B 1 225 ? -11.062 10.18 -2.998 1 94.69 225 GLU B O 1
ATOM 3917 N N . ARG B 1 226 ? -9.258 10.625 -4.246 1 94.12 226 ARG B N 1
ATOM 3918 C CA . ARG B 1 226 ? -8.344 10.5 -3.117 1 94.12 226 ARG B CA 1
ATOM 3919 C C . ARG B 1 226 ? -7.094 11.352 -3.328 1 94.12 226 ARG B C 1
ATOM 3921 O O . ARG B 1 226 ? -6.809 11.773 -4.449 1 94.12 226 ARG B O 1
ATOM 3928 N N . LYS B 1 227 ? -6.488 11.656 -2.311 1 95.19 227 LYS B N 1
ATOM 3929 C CA . LYS B 1 227 ? -5.238 12.414 -2.35 1 95.19 227 LYS B CA 1
ATOM 3930 C C . LYS B 1 227 ? -4.051 11.492 -2.607 1 95.19 227 LYS B C 1
ATOM 3932 O O . LYS B 1 227 ? -3.805 10.555 -1.841 1 95.19 227 LYS B O 1
ATOM 3937 N N . CYS B 1 228 ? -3.381 11.711 -3.713 1 96.44 228 CYS B N 1
ATOM 3938 C CA . CYS B 1 228 ? -2.215 10.93 -4.105 1 96.44 228 CYS B CA 1
ATOM 3939 C C . CYS B 1 228 ? -1.026 11.836 -4.406 1 96.44 228 CYS B C 1
ATOM 3941 O O . CYS B 1 228 ? -1.198 13.031 -4.652 1 96.44 228 CYS B O 1
ATOM 3943 N N . ILE B 1 229 ? 0.133 11.273 -4.328 1 96.5 229 ILE B N 1
ATOM 3944 C CA . ILE B 1 229 ? 1.267 12.031 -4.852 1 96.5 229 ILE B CA 1
ATOM 3945 C C . ILE B 1 229 ? 1.197 12.078 -6.375 1 96.5 229 ILE B C 1
ATOM 3947 O O . ILE B 1 229 ? 0.588 11.211 -7.004 1 96.5 229 ILE B O 1
ATOM 3951 N N . LYS B 1 230 ? 1.802 13.117 -6.863 1 96.88 230 LYS B N 1
ATOM 3952 C CA . LYS B 1 230 ? 2.111 13.07 -8.289 1 96.88 230 LYS B CA 1
ATOM 3953 C C . LYS B 1 230 ? 3.281 12.133 -8.562 1 96.88 230 LYS B C 1
ATOM 3955 O O . LYS B 1 230 ? 4.438 12.492 -8.344 1 96.88 230 LYS B O 1
ATOM 3960 N N . TRP B 1 231 ? 3.002 11.023 -9.156 1 96.75 231 TRP B N 1
ATOM 3961 C CA . TRP B 1 231 ? 3.99 9.961 -9.281 1 96.75 231 TRP B CA 1
ATOM 3962 C C . TRP B 1 231 ? 5.102 10.359 -10.242 1 96.75 231 TRP B C 1
ATOM 3964 O O . TRP B 1 231 ? 6.285 10.148 -9.961 1 96.75 231 TRP B O 1
ATOM 3974 N N . GLU B 1 232 ? 4.734 10.938 -11.359 1 95.94 232 GLU B N 1
ATOM 3975 C CA . GLU B 1 232 ? 5.703 11.148 -12.43 1 95.94 232 GLU B CA 1
ATOM 3976 C C . GLU B 1 232 ? 6.824 12.086 -11.992 1 95.94 232 GLU B C 1
ATOM 3978 O O . GLU B 1 232 ? 8 11.781 -12.18 1 95.94 232 GLU B O 1
ATOM 3983 N N . PRO B 1 233 ? 6.496 13.219 -11.359 1 95.88 233 PRO B N 1
ATOM 3984 C CA . PRO B 1 233 ? 7.586 14.07 -10.875 1 95.88 233 PRO B CA 1
ATOM 3985 C C . PRO B 1 233 ? 8.469 13.367 -9.836 1 95.88 233 PRO B C 1
ATOM 3987 O O . PRO B 1 233 ? 9.688 13.547 -9.836 1 95.88 233 PRO B O 1
ATOM 3990 N N . PHE B 1 234 ? 7.918 12.641 -9.016 1 96.94 234 PHE B N 1
ATOM 3991 C CA . PHE B 1 234 ? 8.672 11.859 -8.039 1 96.94 234 PHE B CA 1
ATOM 3992 C C . PHE B 1 234 ? 9.578 10.852 -8.727 1 96.94 234 PHE B C 1
ATOM 3994 O O . PHE B 1 234 ? 10.773 10.781 -8.438 1 96.94 234 PHE B O 1
ATOM 4001 N N . LYS B 1 235 ? 9 10.094 -9.633 1 97.25 235 LYS B N 1
ATOM 4002 C CA . LYS B 1 235 ? 9.734 9.086 -10.398 1 97.25 235 LYS B CA 1
ATOM 4003 C C . LYS B 1 235 ? 10.875 9.719 -11.18 1 97.25 235 LYS B C 1
ATOM 4005 O O . LYS B 1 235 ? 11.977 9.164 -11.242 1 97.25 235 LYS B O 1
ATOM 4010 N N . GLU B 1 236 ? 10.633 10.805 -11.781 1 95.94 236 GLU B N 1
ATOM 4011 C CA . GLU B 1 236 ? 11.664 11.508 -12.539 1 95.94 236 GLU B CA 1
ATOM 4012 C C . GLU B 1 236 ? 12.828 11.922 -11.641 1 95.94 236 GLU B C 1
ATOM 4014 O O . GLU B 1 236 ? 13.992 11.797 -12.031 1 95.94 236 GLU B O 1
ATOM 4019 N N . TRP B 1 237 ? 12.5 12.391 -10.562 1 96.75 237 TRP B N 1
ATOM 4020 C CA . TRP B 1 237 ? 13.531 12.805 -9.625 1 96.75 237 TRP B CA 1
ATOM 4021 C C . TRP B 1 237 ? 14.375 11.617 -9.172 1 96.75 237 TRP B C 1
ATOM 4023 O O . TRP B 1 237 ? 15.609 11.68 -9.188 1 96.75 237 TRP B O 1
ATOM 4033 N N . VAL B 1 238 ? 13.773 10.5 -8.781 1 97.75 238 VAL B N 1
ATOM 4034 C CA . VAL B 1 238 ? 14.523 9.359 -8.266 1 97.75 238 VAL B CA 1
ATOM 4035 C C . VAL B 1 238 ? 15.297 8.695 -9.398 1 97.75 238 VAL B C 1
ATOM 4037 O O . VAL B 1 238 ? 16.375 8.125 -9.18 1 97.75 238 VAL B O 1
ATOM 4040 N N . ASP B 1 239 ? 14.758 8.75 -10.594 1 97.94 239 ASP B N 1
ATOM 4041 C CA . ASP B 1 239 ? 15.461 8.203 -11.75 1 97.94 239 ASP B CA 1
ATOM 4042 C C . ASP B 1 239 ? 16.812 8.867 -11.938 1 97.94 239 ASP B C 1
ATOM 4044 O O . ASP B 1 239 ? 17.766 8.242 -12.414 1 97.94 239 ASP B O 1
ATOM 4048 N N . GLN B 1 240 ? 16.984 10.078 -11.539 1 96.81 240 GLN B N 1
ATOM 4049 C CA . GLN B 1 240 ? 18.203 10.844 -11.75 1 96.81 240 GLN B CA 1
ATOM 4050 C C . GLN B 1 240 ? 19.328 10.336 -10.852 1 96.81 240 GLN B C 1
ATOM 4052 O O . GLN B 1 240 ? 20.516 10.469 -11.195 1 96.81 240 GLN B O 1
ATOM 4057 N N . ILE B 1 241 ? 18.984 9.758 -9.789 1 97.19 241 ILE B N 1
ATOM 4058 C CA . ILE B 1 241 ? 20.031 9.328 -8.859 1 97.19 241 ILE B CA 1
ATOM 4059 C C . ILE B 1 241 ? 20.047 7.805 -8.766 1 97.19 241 ILE B C 1
ATOM 4061 O O . ILE B 1 241 ? 20.625 7.238 -7.84 1 97.19 241 ILE B O 1
ATOM 4065 N N . ALA B 1 242 ? 19.391 7.125 -9.703 1 98.56 242 ALA B N 1
ATOM 4066 C CA . ALA B 1 242 ? 19.312 5.664 -9.719 1 98.56 242 ALA B CA 1
ATOM 4067 C C . ALA B 1 242 ? 20.672 5.051 -10.055 1 98.56 242 ALA B C 1
ATOM 4069 O O . ALA B 1 242 ? 21.391 5.562 -10.914 1 98.56 242 ALA B O 1
ATOM 4070 N N . ILE B 1 243 ? 20.969 3.967 -9.383 1 98.38 243 ILE B N 1
ATOM 4071 C CA . ILE B 1 243 ? 22.141 3.162 -9.68 1 98.38 243 ILE B CA 1
ATOM 4072 C C . ILE B 1 243 ? 21.781 2.037 -10.641 1 98.38 243 ILE B C 1
ATOM 4074 O O . ILE B 1 243 ? 20.812 1.3 -10.406 1 98.38 243 ILE B O 1
ATOM 4078 N N . PRO B 1 244 ? 22.469 1.894 -11.742 1 95.88 244 PRO B N 1
ATOM 4079 C CA . PRO B 1 244 ? 22.156 0.794 -12.656 1 95.88 244 PRO B CA 1
ATOM 4080 C C . PRO B 1 244 ? 22.359 -0.58 -12.023 1 95.88 244 PRO B C 1
ATOM 4082 O O . PRO B 1 244 ? 23.062 -0.696 -11.008 1 95.88 244 PRO B O 1
ATOM 4085 N N . GLU B 1 245 ? 21.719 -1.541 -12.625 1 92.25 245 GLU B N 1
ATOM 4086 C CA . GLU B 1 245 ? 21.922 -2.926 -12.203 1 92.25 245 GLU B CA 1
ATOM 4087 C C . GLU B 1 245 ? 23.062 -3.576 -12.984 1 92.25 245 GLU B C 1
ATOM 4089 O O . GLU B 1 245 ? 23.281 -3.264 -14.156 1 92.25 245 GLU B O 1
ATOM 4094 N N . PRO B 1 246 ? 23.703 -4.402 -12.406 1 93.69 246 PRO B N 1
ATOM 4095 C CA . PRO B 1 246 ? 23.641 -4.824 -11.008 1 93.69 246 PRO B CA 1
ATOM 4096 C C . PRO B 1 246 ? 24.359 -3.859 -10.062 1 93.69 246 PRO B C 1
ATOM 4098 O O . PRO B 1 246 ? 25.453 -3.377 -10.383 1 93.69 246 PRO B O 1
ATOM 4101 N N . VAL B 1 247 ? 23.844 -3.658 -8.891 1 96.38 247 VAL B N 1
ATOM 4102 C CA . VAL B 1 247 ? 24.297 -2.627 -7.969 1 96.38 247 VAL B CA 1
ATOM 4103 C C . VAL B 1 247 ? 25.734 -2.939 -7.52 1 96.38 247 VAL B C 1
ATOM 4105 O O . VAL B 1 247 ? 26.516 -2.029 -7.246 1 96.38 247 VAL B O 1
ATOM 4108 N N . GLN B 1 248 ? 26.109 -4.195 -7.527 1 95 248 GLN B N 1
ATOM 4109 C CA . GLN B 1 248 ? 27.422 -4.629 -7.055 1 95 248 GLN B CA 1
ATOM 4110 C C . GLN B 1 248 ? 28.531 -3.996 -7.879 1 95 248 GLN B C 1
ATOM 4112 O O . GLN B 1 248 ? 29.656 -3.842 -7.395 1 95 248 GLN B O 1
ATOM 4117 N N . ASP B 1 249 ? 28.219 -3.621 -9.07 1 96.69 249 ASP B N 1
ATOM 4118 C CA . ASP B 1 249 ? 29.219 -3.043 -9.969 1 96.69 249 ASP B CA 1
ATOM 4119 C C . ASP B 1 249 ? 29.484 -1.576 -9.633 1 96.69 249 ASP B C 1
ATOM 4121 O O . ASP B 1 249 ? 30.453 -0.991 -10.094 1 96.69 249 ASP B O 1
ATOM 4125 N N . TYR B 1 250 ? 28.734 -1.002 -8.75 1 98.25 250 TYR B N 1
ATOM 4126 C CA . TYR B 1 250 ? 28.781 0.445 -8.57 1 98.25 250 TYR B CA 1
ATOM 4127 C C . TYR B 1 250 ? 29.031 0.804 -7.113 1 98.25 250 TYR B C 1
ATOM 4129 O O . TYR B 1 250 ? 28.953 1.975 -6.73 1 98.25 250 TYR B O 1
ATOM 4137 N N . VAL B 1 251 ? 29.344 -0.187 -6.324 1 98.5 251 VAL B N 1
ATOM 4138 C CA . VAL B 1 251 ? 29.562 0.07 -4.902 1 98.5 251 VAL B CA 1
ATOM 4139 C C . VAL B 1 251 ? 30.969 -0.377 -4.508 1 98.5 251 VAL B C 1
ATOM 4141 O O . VAL B 1 251 ? 31.609 -1.163 -5.219 1 98.5 251 VAL B O 1
ATOM 4144 N N . LEU B 1 252 ? 31.422 0.168 -3.4 1 98 252 LEU B N 1
ATOM 4145 C CA . LEU B 1 252 ? 32.719 -0.251 -2.867 1 98 252 LEU B CA 1
ATOM 4146 C C . LEU B 1 252 ? 32.625 -1.652 -2.271 1 98 252 LEU B C 1
ATOM 4148 O O . LEU B 1 252 ? 31.578 -2.051 -1.764 1 98 252 LEU B O 1
ATOM 4152 N N . ARG B 1 253 ? 33.781 -2.309 -2.312 1 96.62 253 ARG B N 1
ATOM 4153 C CA . ARG B 1 253 ? 33.844 -3.629 -1.692 1 96.62 253 ARG B CA 1
ATOM 4154 C C . ARG B 1 253 ? 34.031 -3.514 -0.183 1 96.62 253 ARG B C 1
ATOM 4156 O O . ARG B 1 253 ? 34.562 -2.506 0.31 1 96.62 253 ARG B O 1
ATOM 4163 N N . GLU B 1 254 ? 33.594 -4.602 0.424 1 96.31 254 GLU B N 1
ATOM 4164 C CA . GLU B 1 254 ? 33.562 -4.605 1.883 1 96.31 254 GLU B CA 1
ATOM 4165 C C . GLU B 1 254 ? 34.969 -4.301 2.455 1 96.31 254 GLU B C 1
ATOM 4167 O O . GLU B 1 254 ? 35.062 -3.621 3.479 1 96.31 254 GLU B O 1
ATOM 4172 N N . GLU B 1 255 ? 36 -4.723 1.78 1 95.62 255 GLU B N 1
ATOM 4173 C CA . GLU B 1 255 ? 37.375 -4.609 2.279 1 95.62 255 GLU B CA 1
ATOM 4174 C C . GLU B 1 255 ? 37.938 -3.205 2.059 1 95.62 255 GLU B C 1
ATOM 4176 O O . GLU B 1 255 ? 38.969 -2.848 2.613 1 95.62 255 GLU B O 1
ATOM 4181 N N . GLU B 1 256 ? 37.281 -2.445 1.294 1 96.5 256 GLU B N 1
ATOM 4182 C CA . GLU B 1 256 ? 37.75 -1.107 0.974 1 96.5 256 GLU B CA 1
ATOM 4183 C C . GLU B 1 256 ? 37.438 -0.121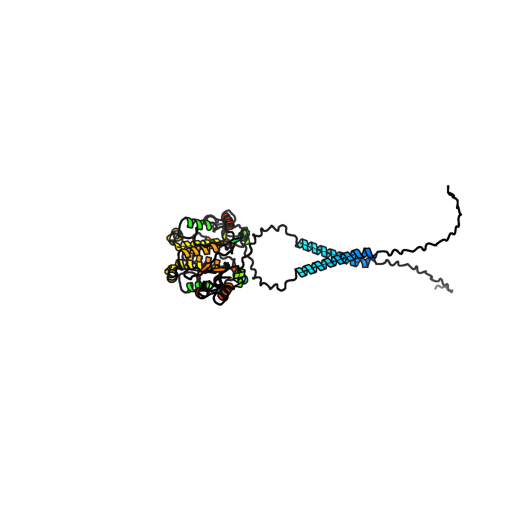 2.094 1 96.5 256 GLU B C 1
ATOM 4185 O O . GLU B 1 256 ? 36.375 -0.205 2.717 1 96.5 256 GLU B O 1
ATOM 4190 N N . GLU B 1 257 ? 38.312 0.775 2.303 1 94.94 257 GLU B N 1
ATOM 4191 C CA . GLU B 1 257 ? 38.094 1.802 3.32 1 94.94 257 GLU B CA 1
ATOM 4192 C C . GLU B 1 257 ? 36.906 2.68 2.986 1 94.94 257 GLU B C 1
ATOM 4194 O O . GLU B 1 257 ? 36.75 3.113 1.844 1 94.94 257 GLU B O 1
ATOM 4199 N N . GLY B 1 258 ? 36.031 2.91 3.943 1 96.25 258 GLY B N 1
ATOM 4200 C CA . GLY B 1 258 ? 34.875 3.771 3.758 1 96.25 258 GLY B CA 1
ATOM 4201 C C . GLY B 1 258 ? 33.719 3.09 3.02 1 96.25 258 GLY B C 1
ATOM 4202 O O . GLY B 1 258 ? 32.812 3.756 2.529 1 96.25 258 GLY B O 1
ATOM 4203 N N . SER B 1 259 ? 33.781 1.804 2.965 1 97.94 259 SER B N 1
ATOM 4204 C CA . SER B 1 259 ? 32.844 1.037 2.166 1 97.94 259 SER B CA 1
ATOM 4205 C C . SER B 1 259 ? 31.438 1.032 2.807 1 97.94 259 SER B C 1
ATOM 4207 O O . SER B 1 259 ? 30.453 0.725 2.146 1 97.94 259 SER B O 1
ATOM 4209 N N . PHE B 1 260 ? 31.391 1.331 4.156 1 98.31 260 PHE B N 1
ATOM 4210 C CA . PHE B 1 260 ? 30.125 1.337 4.883 1 98.31 260 PHE B CA 1
ATOM 4211 C C . PHE B 1 260 ? 30.016 2.574 5.766 1 98.31 260 PHE B C 1
ATOM 4213 O O . PHE B 1 260 ? 30.984 2.945 6.445 1 98.31 260 PHE B O 1
ATOM 4220 N N . GLY B 1 261 ? 28.984 3.348 5.742 1 97.19 261 GLY B N 1
ATOM 4221 C CA . GLY B 1 261 ? 28.734 4.57 6.488 1 97.19 261 GLY B CA 1
ATOM 4222 C C . GLY B 1 261 ? 27.578 5.383 5.945 1 97.19 261 GLY B C 1
ATOM 4223 O O . GLY B 1 261 ? 26.734 4.859 5.207 1 97.19 261 GLY B O 1
ATOM 4224 N N . PRO B 1 262 ? 27.328 6.609 6.348 1 95.75 262 PRO B N 1
ATOM 4225 C CA . PRO B 1 262 ? 28.062 7.359 7.363 1 95.75 262 PRO B CA 1
ATOM 4226 C C . PRO B 1 262 ? 27.594 7.055 8.781 1 95.75 262 PRO B C 1
ATOM 4228 O O . PRO B 1 262 ? 26.469 6.609 8.977 1 95.75 262 PRO B O 1
#

Secondary structure (DSSP, 8-state):
-------------------------------TTTTTTHHHHHHHHHHHHHHHHHHHHHHHHT---TT---------PPPPP-GGGGT--EEEE-----S-STTSSS--HHHHHHHHHHTGGGSEEE-HHHHHHHT--EEBBTTTS-EEEEEHHHHHHHHHHHHHHHHTGGG-HHHHHTT-S-HHHHHHHHHHHHHHHHHS---PEEEEEE-TTSTTSEEEE----EEEE-HHHHHHHHHHTBPPSSGGGGB--TTSTT-EE-/-------------------------------THHHHHHHHHHHHHHHHHHHHHHHHHHHHHS---TT---------PPPPP-GGGGT--EEEE-----S-STTSSS--HHHHHHHHHHTGGGSEEE-HHHHHHHT--EEBBTTTS-EEEEEHHHHHHHHHHHHHHHHTGGG-HHHHHTT-S-HHHHHHHHHHHHHHHHHS---PEEEEEE-TTSTTSEEEE----EEEE-HHHHHHHHHHTBPPSSGGGGB--TTSTT-EE-

pLDDT: mean 80.62, std 25.84, range [16.23, 98.88]

Foldseek 3Di:
DDDDDDYDDDDDDDDPDPPPPPPPPPPPPPPPVVVVVVVVVVVVVVVVVVVVVVVVVVVVVVPPPPVPPVPVPPPCDDDQDDPLVVQWDKDKFFDDPPQDDLCDDDDDPSNVVVLCLLLQQQKFFAAQVRCVVNVHKAFAFPPPNGHIDGDLVSVLSVLVSLLVCLVVVVVPVVCVVVVVNDPVSNVVNVVSNVCVCVVDPDPDDWDKDADPPDPVRIDIGRRDIDMDIPVPSSSVVSSVGGDGPPRVVGTDDPPDPPRMGD/DDDDDDDDDDDDDDDPPPPPPPPPPPPPPPPPVVVVVVVVVVVVVVVVVVVVVVVVVVVVVVPPPPVPPVPVPPPCDDDQDDPLVVQWDKDKFFDDPPQDDLCDDDDDPSNVVVLCLLLQQQKFFAAQVRCVVNVHKAFAFPPPNGHIDGDLVSVLSVLVSLLVCLVVVVVPVVCVVVVVNDPVSNVVNVVSNVCVCVVDPDPDDWDKDQDPPDPVRIDIGRRDIDMDIPVPSSSVVSSVGGDGPPRVVGTDDPPDPPRMGD